Protein AF-A0A0J7KCG0-F1 (afdb_monomer_lite)

Sequence (550 aa):
MQSLIENQSKEIEEKITHIKVLKETMEIKEQIFNDLQAKHNEQANHLHKTKEQLETTTHALKSTAALLQMTEREKEEQSYLVEKHVSTEKELLSQAQTLLNVADTVTTDVNKLQDKISHKRQLEQENEHLGHKFRCNIAKQFQDMENNVTVYSQNFLQFATSMKDKIDSQVKLFKKDIDLLIHHMSNDIVNKEQLEVDDFTKNINNSKFDKLLAYTNESIGQLCNHKIHERDNLRKNIDEIRQNIQAIQEGDGKIMEEQESFKKSFENLWLQFNKLNKNVTENYSNRSATLTRVNEICDSTDTVILNNHHNTVGKNESLQEKIQSNIDILKSDIDHNMIKNQTIAEQIAVEGHNLTDEFQTNINNRCNVLMQNKLHLEDDMKQMEQKFMEDNTSSIGFIENIHHILVQGYNNHVKLVEEKEKKNLQMFTELNNEITKQSKISSDLNDKTTTELHLIQERIGKFFLEDLRHDTPTGLTPARKEYHYPRRLVATSPHERIIQRFREINYRESSDNESENSIKMECIPRFTSQIWICFTDLYYVVEKEPINII

InterPro domains:
  IPR025901 Kinesin-associated microtubule-binding domain [PF13931] (467-506)

pLDDT: mean 75.09, std 18.86, range [24.5, 94.56]

Radius of gyration: 118.12 Å; chains: 1; bounding box: 282×62×359 Å

Organism: Lasius niger (NCBI:txid67767)

Structure (mmCIF, N/CA/C/O backbone):
data_AF-A0A0J7KCG0-F1
#
_entry.id   AF-A0A0J7KCG0-F1
#
loop_
_atom_site.group_PDB
_atom_site.id
_atom_site.type_symbol
_atom_site.label_atom_id
_atom_site.label_alt_id
_atom_site.label_comp_id
_atom_site.label_asym_id
_atom_site.label_entity_id
_atom_site.label_seq_id
_atom_site.pdbx_PDB_ins_code
_atom_site.Cartn_x
_atom_site.Cartn_y
_atom_site.Cartn_z
_atom_site.occupancy
_atom_site.B_iso_or_equiv
_atom_site.auth_seq_id
_atom_site.auth_comp_id
_atom_site.auth_asym_id
_atom_site.auth_atom_id
_atom_site.pdbx_PDB_model_num
ATOM 1 N N . MET A 1 1 ? 135.854 25.882 -203.138 1.00 53.81 1 MET A N 1
ATOM 2 C CA . MET A 1 1 ? 135.528 24.585 -202.502 1.00 53.81 1 MET A CA 1
ATOM 3 C C . MET A 1 1 ? 135.755 24.570 -200.983 1.00 53.81 1 MET A C 1
ATOM 5 O O . MET A 1 1 ? 135.351 23.607 -200.356 1.00 53.81 1 MET A O 1
ATOM 9 N N . GLN A 1 2 ? 136.320 25.622 -200.368 1.00 55.66 2 GLN A N 1
ATOM 10 C CA . GLN A 1 2 ? 136.642 25.617 -198.930 1.00 55.66 2 GLN A CA 1
ATOM 11 C C . GLN A 1 2 ? 135.600 26.313 -198.028 1.00 55.66 2 GLN A C 1
ATOM 13 O O . GLN A 1 2 ? 135.552 26.009 -196.848 1.00 55.66 2 GLN A O 1
ATOM 18 N N . SER A 1 3 ? 134.690 27.144 -198.561 1.00 55.91 3 SER A N 1
ATOM 19 C CA . SER A 1 3 ? 133.658 27.825 -197.746 1.00 55.91 3 SER A CA 1
ATOM 20 C C . SER A 1 3 ? 132.316 27.080 -197.623 1.00 55.91 3 SER A C 1
ATOM 22 O O . SER A 1 3 ? 131.401 27.589 -196.986 1.00 55.91 3 SER A O 1
ATOM 24 N N . LEU A 1 4 ? 132.163 25.893 -198.229 1.00 55.94 4 LEU A N 1
ATOM 25 C CA . LEU A 1 4 ? 130.909 25.119 -198.156 1.00 55.94 4 LEU A CA 1
ATOM 26 C C . LEU A 1 4 ? 130.885 24.146 -196.961 1.00 55.94 4 LEU A C 1
ATOM 28 O O . LEU A 1 4 ? 129.821 23.868 -196.421 1.00 55.94 4 LEU A O 1
ATOM 32 N N . ILE A 1 5 ? 132.055 23.680 -196.512 1.00 59.78 5 ILE A N 1
ATOM 33 C CA . ILE A 1 5 ? 132.185 22.742 -195.383 1.00 59.78 5 ILE A CA 1
ATOM 34 C C . ILE A 1 5 ? 132.030 23.467 -194.035 1.00 59.78 5 ILE A C 1
ATOM 36 O O . ILE A 1 5 ? 131.460 22.920 -193.097 1.00 59.78 5 ILE A O 1
ATOM 40 N N . GLU A 1 6 ? 132.452 24.728 -193.944 1.00 58.16 6 GLU A N 1
ATOM 41 C CA . GLU A 1 6 ? 132.396 25.501 -192.696 1.00 58.16 6 GLU A CA 1
ATOM 42 C C . GLU A 1 6 ? 130.965 25.927 -192.318 1.00 58.16 6 GLU A C 1
ATOM 44 O O . GLU A 1 6 ? 130.636 26.037 -191.139 1.00 58.16 6 GLU A O 1
ATOM 49 N N . ASN A 1 7 ? 130.073 26.076 -193.303 1.00 60.50 7 ASN A N 1
ATOM 50 C CA . ASN A 1 7 ? 128.685 26.465 -193.048 1.00 60.50 7 ASN A CA 1
ATOM 51 C C . ASN A 1 7 ? 127.820 25.289 -192.552 1.00 60.50 7 ASN A C 1
ATOM 53 O O . ASN A 1 7 ? 126.913 25.487 -191.749 1.00 60.50 7 ASN A O 1
ATOM 57 N N . GLN A 1 8 ? 128.123 24.056 -192.975 1.00 61.22 8 GLN A N 1
ATOM 58 C CA . GLN A 1 8 ? 127.364 22.870 -192.554 1.00 61.22 8 GLN A CA 1
ATOM 59 C C . GLN A 1 8 ? 127.699 22.418 -191.125 1.00 61.22 8 GLN A C 1
ATOM 61 O O . GLN A 1 8 ? 126.810 21.956 -190.412 1.00 61.22 8 GLN A O 1
ATOM 66 N N . SER A 1 9 ? 128.940 22.598 -190.657 1.00 60.06 9 SER A N 1
ATOM 67 C CA . SER A 1 9 ? 129.295 22.274 -189.264 1.00 60.06 9 SER A CA 1
ATOM 68 C C . SER A 1 9 ? 128.586 23.175 -188.251 1.00 60.06 9 SER A C 1
ATOM 70 O O . SER A 1 9 ? 128.182 22.705 -187.190 1.00 60.06 9 SER A O 1
ATOM 72 N N . LYS A 1 10 ? 128.369 24.450 -188.597 1.00 61.69 10 LYS A N 1
ATOM 73 C CA . LYS A 1 10 ? 127.702 25.412 -187.712 1.00 61.69 10 LYS A CA 1
ATOM 74 C C . LYS A 1 10 ? 126.215 25.090 -187.506 1.00 61.69 10 LYS A C 1
ATOM 76 O O . LYS A 1 10 ? 125.702 25.241 -186.404 1.00 61.69 10 LYS A O 1
ATOM 81 N N . GLU A 1 11 ? 125.542 24.568 -188.532 1.00 60.44 11 GLU A N 1
ATOM 82 C CA . GLU A 1 11 ? 124.124 24.184 -188.452 1.00 60.44 11 GLU A CA 1
ATOM 83 C C . GLU A 1 11 ? 123.899 22.925 -187.587 1.00 60.44 11 GLU A C 1
ATOM 85 O O . GLU A 1 11 ? 122.898 22.812 -186.876 1.00 60.44 11 GLU A O 1
ATOM 90 N N . ILE A 1 12 ? 124.846 21.979 -187.593 1.00 60.72 12 ILE A N 1
ATOM 91 C CA . ILE A 1 12 ? 124.765 20.776 -186.748 1.00 60.72 12 ILE A CA 1
ATOM 92 C C . ILE A 1 12 ? 124.920 21.140 -185.264 1.00 60.72 12 ILE A C 1
ATOM 94 O O . ILE A 1 12 ? 124.207 20.595 -184.416 1.00 60.72 12 ILE A O 1
ATOM 98 N N . GLU A 1 13 ? 125.802 22.085 -184.943 1.00 59.78 13 GLU A N 1
ATOM 99 C CA . GLU A 1 13 ? 126.047 22.517 -183.564 1.00 59.78 13 GLU A CA 1
ATOM 100 C C . GLU A 1 13 ? 124.829 23.241 -182.947 1.00 59.78 13 GLU A C 1
ATOM 102 O O . GLU A 1 13 ? 124.491 23.015 -181.779 1.00 59.78 13 GLU A O 1
ATOM 107 N N . GLU A 1 14 ? 124.073 24.002 -183.750 1.00 61.69 14 GLU A N 1
ATOM 108 C CA . GLU A 1 14 ? 122.801 24.618 -183.331 1.00 61.69 14 GLU A CA 1
ATOM 109 C C . GLU A 1 14 ? 121.691 23.585 -183.056 1.00 61.69 14 GLU A C 1
ATOM 111 O O . GLU A 1 14 ? 120.918 23.718 -182.101 1.00 61.69 14 GLU A O 1
ATOM 116 N N . LYS A 1 15 ? 121.611 22.497 -183.834 1.00 64.94 15 LYS A N 1
ATOM 117 C CA . LYS A 1 15 ? 120.603 21.452 -183.573 1.00 64.94 15 LYS A CA 1
ATOM 118 C C . LYS A 1 15 ? 120.913 20.625 -182.327 1.00 64.94 15 LYS A C 1
ATOM 120 O O . LYS A 1 15 ? 119.984 20.242 -181.612 1.00 64.94 15 LYS A O 1
ATOM 125 N N . ILE A 1 16 ? 122.191 20.388 -182.023 1.00 61.72 16 ILE A N 1
ATOM 126 C CA . ILE A 1 16 ? 122.597 19.699 -180.786 1.00 61.72 16 ILE A CA 1
ATOM 127 C C . ILE A 1 16 ? 122.225 20.532 -179.553 1.00 61.72 16 ILE A C 1
ATOM 129 O O . ILE A 1 16 ? 121.701 19.988 -178.577 1.00 61.72 16 ILE A O 1
ATOM 133 N N . THR A 1 17 ? 122.428 21.851 -179.601 1.00 61.81 17 THR A N 1
ATOM 134 C CA . THR A 1 17 ? 122.026 22.741 -178.501 1.00 61.81 17 THR A CA 1
ATOM 135 C C . THR A 1 17 ? 120.509 22.763 -178.305 1.00 61.81 17 THR A C 1
ATOM 137 O O . THR A 1 17 ? 120.048 22.691 -177.165 1.00 61.81 17 THR A O 1
ATOM 140 N N . HIS A 1 18 ? 119.713 22.744 -179.379 1.00 68.00 18 HIS A N 1
ATOM 141 C CA . HIS A 1 18 ? 118.251 22.709 -179.262 1.00 68.00 18 HIS A CA 1
ATOM 142 C C . HIS A 1 18 ? 117.711 21.416 -178.618 1.00 68.00 18 HIS A C 1
ATOM 144 O O . HIS A 1 18 ? 116.814 21.469 -177.774 1.00 68.00 18 HIS A O 1
ATOM 150 N N . ILE A 1 19 ? 118.287 20.252 -178.948 1.00 63.50 19 ILE A N 1
ATOM 151 C CA . ILE A 1 19 ? 117.887 18.969 -178.340 1.00 63.50 19 ILE A CA 1
ATOM 152 C C . ILE A 1 19 ? 118.181 18.954 -176.832 1.00 63.50 19 ILE A C 1
ATOM 154 O O . ILE A 1 19 ? 117.382 18.424 -176.057 1.00 63.50 19 ILE A O 1
ATOM 158 N N . LYS A 1 20 ? 119.290 19.565 -176.396 1.00 65.25 20 LYS A N 1
ATOM 159 C CA . LYS A 1 20 ? 119.644 19.630 -174.971 1.00 65.25 20 LYS A CA 1
ATOM 160 C C . LYS A 1 20 ? 118.622 20.438 -174.163 1.00 65.25 20 LYS A C 1
ATOM 162 O O . LYS A 1 20 ? 118.167 19.964 -173.126 1.00 65.25 20 LYS A O 1
ATOM 167 N N . VAL A 1 21 ? 118.198 21.591 -174.687 1.00 66.25 21 VAL A N 1
ATOM 168 C CA . VAL A 1 21 ? 117.171 22.439 -174.053 1.00 66.25 21 VAL A CA 1
ATOM 169 C C . VAL A 1 21 ? 115.837 21.699 -173.937 1.00 66.25 21 VAL A C 1
ATOM 171 O O . VAL A 1 21 ? 115.202 21.723 -172.884 1.00 66.25 21 VAL A O 1
ATOM 174 N N . LEU A 1 22 ? 115.415 20.983 -174.984 1.00 64.44 22 LEU A N 1
ATOM 175 C CA . LEU A 1 22 ? 114.167 20.211 -174.949 1.00 64.44 22 LEU A CA 1
ATOM 176 C C . LEU A 1 22 ? 114.184 19.109 -173.882 1.00 64.44 22 LEU A C 1
ATOM 178 O O . LEU A 1 22 ? 113.170 18.900 -173.214 1.00 64.44 22 LEU A O 1
ATOM 182 N N . LYS A 1 23 ? 115.327 18.441 -173.689 1.00 66.25 23 LYS A N 1
ATOM 183 C CA . LYS A 1 23 ? 115.463 17.383 -172.681 1.00 66.25 23 LYS A CA 1
ATOM 184 C C . LYS A 1 23 ? 115.359 17.933 -171.254 1.00 66.25 23 LYS A C 1
ATOM 186 O O . LYS A 1 23 ? 114.581 17.401 -170.468 1.00 66.25 23 LYS A O 1
ATOM 191 N N . GLU A 1 24 ? 116.046 19.039 -170.961 1.00 66.69 24 GLU A N 1
ATOM 192 C CA . GLU A 1 24 ? 115.940 19.731 -169.663 1.00 66.69 24 GLU A CA 1
ATOM 193 C C . GLU A 1 24 ? 114.510 20.240 -169.403 1.00 66.69 24 GLU A C 1
ATOM 195 O O . GLU A 1 24 ? 114.000 20.155 -168.287 1.00 66.69 24 GLU A O 1
ATOM 200 N N . THR A 1 25 ? 113.806 20.700 -170.443 1.00 67.75 25 THR A N 1
ATOM 201 C CA . THR A 1 25 ? 112.419 21.178 -170.296 1.00 67.75 25 THR A CA 1
ATOM 202 C C . THR A 1 25 ? 111.444 20.043 -169.939 1.00 67.75 25 THR A C 1
ATOM 204 O O . THR A 1 25 ? 110.448 20.276 -169.249 1.00 67.75 25 THR A O 1
ATOM 207 N N . MET A 1 26 ? 111.704 18.813 -170.399 1.00 69.44 26 MET A N 1
ATOM 208 C CA . MET A 1 26 ? 110.856 17.653 -170.104 1.00 69.44 26 MET A CA 1
ATOM 209 C C . MET A 1 26 ? 111.033 17.169 -168.659 1.00 69.44 26 MET A C 1
ATOM 211 O O . MET A 1 26 ? 110.029 16.943 -167.985 1.00 69.44 26 MET A O 1
ATOM 215 N N . GLU A 1 27 ? 112.273 17.112 -168.161 1.00 67.12 27 GLU A N 1
ATOM 216 C CA . GLU A 1 27 ? 112.562 16.755 -166.761 1.00 67.12 27 GLU A CA 1
ATOM 217 C C . GLU A 1 27 ? 111.887 17.722 -165.772 1.00 67.12 27 GLU A C 1
ATOM 219 O O . GLU A 1 27 ? 111.271 17.284 -164.800 1.00 67.12 27 GLU A O 1
ATOM 224 N N . ILE A 1 28 ? 111.887 19.032 -166.059 1.00 69.44 28 ILE A N 1
ATOM 225 C CA . ILE A 1 28 ? 111.202 20.027 -165.212 1.00 69.44 28 ILE A CA 1
ATOM 226 C C . ILE A 1 28 ? 109.683 19.789 -165.170 1.00 69.44 28 ILE A C 1
ATOM 228 O O . ILE A 1 28 ? 109.064 19.904 -164.110 1.00 69.44 28 ILE A O 1
ATOM 232 N N . LYS A 1 29 ? 109.054 19.447 -166.304 1.00 68.31 29 LYS A N 1
ATOM 233 C CA . LYS A 1 29 ? 107.605 19.183 -166.340 1.00 68.31 29 LYS A CA 1
ATOM 234 C C . LYS A 1 29 ? 107.217 17.936 -165.550 1.00 68.31 29 LYS A C 1
ATOM 236 O O . LYS A 1 29 ? 106.185 17.951 -164.883 1.00 68.31 29 LYS A O 1
ATOM 241 N N . GLU A 1 30 ? 108.025 16.884 -165.617 1.00 70.56 30 GLU A N 1
ATOM 242 C CA . GLU A 1 30 ? 107.770 15.639 -164.888 1.00 70.56 30 GLU A CA 1
ATOM 243 C C . GLU A 1 30 ? 107.903 15.841 -163.371 1.00 70.56 30 GLU A C 1
ATOM 245 O O . GLU A 1 30 ? 107.078 15.348 -162.599 1.00 70.56 30 GLU A O 1
ATOM 250 N N . GLN A 1 31 ? 108.849 16.681 -162.940 1.00 72.06 31 GLN A N 1
ATOM 251 C CA . GLN A 1 31 ? 108.991 17.046 -161.532 1.00 72.06 31 GLN A CA 1
ATOM 252 C C . GLN A 1 31 ? 107.797 17.861 -161.000 1.00 72.06 31 GLN A C 1
ATOM 254 O O . GLN A 1 31 ? 107.287 17.561 -159.921 1.00 72.06 31 GLN A O 1
ATOM 259 N N . ILE A 1 32 ? 107.278 18.824 -161.774 1.00 71.94 32 ILE A N 1
ATOM 260 C CA . ILE A 1 32 ? 106.089 19.612 -161.387 1.00 71.94 32 ILE A CA 1
ATOM 261 C C . ILE A 1 32 ? 104.842 18.729 -161.236 1.00 71.94 32 ILE A C 1
ATOM 263 O O . ILE A 1 32 ? 104.021 18.965 -160.347 1.00 71.94 32 ILE A O 1
ATOM 267 N N . PHE A 1 33 ? 104.678 17.716 -162.091 1.00 73.06 33 PHE A N 1
ATOM 268 C CA . PHE A 1 33 ? 103.512 16.835 -162.032 1.00 73.06 33 PHE A CA 1
ATOM 269 C C . PHE A 1 33 ? 103.496 15.988 -160.750 1.00 73.06 33 PHE A C 1
ATOM 271 O O . PHE A 1 33 ? 102.459 15.882 -160.089 1.00 73.06 33 PHE A O 1
ATOM 278 N N . ASN A 1 34 ? 104.654 15.452 -160.359 1.00 72.25 34 ASN A N 1
ATOM 279 C CA . ASN A 1 34 ? 104.780 14.633 -159.153 1.00 72.25 34 ASN A CA 1
ATOM 280 C C . ASN A 1 34 ? 104.493 15.435 -157.868 1.00 72.25 34 ASN A C 1
ATOM 282 O O . ASN A 1 34 ? 103.765 14.951 -156.997 1.00 72.25 34 ASN A O 1
ATOM 286 N N . ASP A 1 35 ? 104.968 16.683 -157.776 1.00 69.75 35 ASP A N 1
ATOM 287 C CA . ASP A 1 35 ? 104.690 17.561 -156.627 1.00 69.75 35 ASP A CA 1
ATOM 288 C C . ASP A 1 35 ? 103.195 17.908 -156.499 1.00 69.75 35 ASP A C 1
ATOM 290 O O . ASP A 1 35 ? 102.633 17.926 -155.397 1.00 69.75 35 ASP A O 1
ATOM 294 N N . LEU A 1 36 ? 102.513 18.145 -157.625 1.00 71.81 36 LEU A N 1
ATOM 295 C CA . LEU A 1 36 ? 101.074 18.433 -157.645 1.00 71.81 36 LEU A CA 1
ATOM 296 C C . LEU A 1 36 ? 100.238 17.238 -157.169 1.00 71.81 3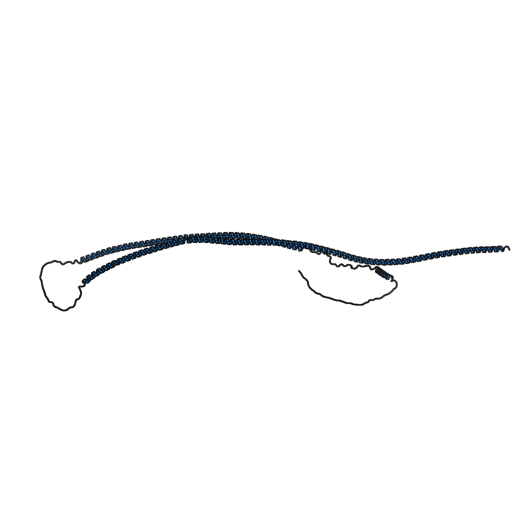6 LEU A C 1
ATOM 298 O O . LEU A 1 36 ? 99.261 17.420 -156.436 1.00 71.81 36 LEU A O 1
ATOM 302 N N . GLN A 1 37 ? 100.636 16.018 -157.534 1.00 73.56 37 GLN A N 1
ATOM 303 C CA . GLN A 1 37 ? 99.932 14.806 -157.124 1.00 73.56 37 GLN A CA 1
ATOM 304 C C . GLN A 1 37 ? 100.086 14.514 -155.622 1.00 73.56 37 GLN A C 1
ATOM 306 O O . GLN A 1 37 ? 99.108 14.140 -154.968 1.00 73.56 37 GLN A O 1
ATOM 311 N N . ALA A 1 38 ? 101.270 14.751 -155.045 1.00 73.88 38 ALA A N 1
ATOM 312 C CA . ALA A 1 38 ? 101.491 14.606 -153.604 1.00 73.88 38 ALA A CA 1
ATOM 313 C C . ALA A 1 38 ? 100.604 15.566 -152.788 1.00 73.88 38 ALA A C 1
ATOM 315 O O . ALA A 1 38 ? 99.941 15.151 -151.833 1.00 73.88 38 ALA A O 1
ATOM 316 N N . LYS A 1 39 ? 100.512 16.831 -153.220 1.00 74.81 39 LYS A N 1
ATOM 317 C CA . LYS A 1 39 ? 99.731 17.866 -152.527 1.00 74.81 39 LYS A CA 1
ATOM 318 C C . LYS A 1 39 ? 98.224 17.590 -152.548 1.00 74.81 39 LYS A C 1
ATOM 320 O O . LYS A 1 39 ? 97.538 17.830 -151.555 1.00 74.81 39 LYS A O 1
ATOM 325 N N . HIS A 1 40 ? 97.706 17.040 -153.649 1.00 76.12 40 HIS A N 1
ATOM 326 C CA . HIS A 1 40 ? 96.293 16.665 -153.741 1.00 76.12 40 HIS A CA 1
ATOM 327 C C . HIS A 1 40 ? 95.933 15.532 -152.761 1.00 76.12 40 HIS A C 1
ATOM 329 O O . HIS A 1 40 ? 94.867 15.565 -152.139 1.00 76.12 40 HIS A O 1
ATOM 335 N N . ASN A 1 41 ? 96.806 14.534 -152.593 1.00 71.69 41 ASN A N 1
ATOM 336 C CA . ASN A 1 41 ? 96.554 13.428 -151.663 1.00 71.69 41 ASN A CA 1
ATOM 337 C C . ASN A 1 41 ? 96.548 13.884 -150.195 1.00 71.69 41 ASN A C 1
ATOM 339 O O . ASN A 1 41 ? 95.712 13.433 -149.411 1.00 71.69 41 ASN A O 1
ATOM 343 N N . GLU A 1 42 ? 97.431 14.810 -149.819 1.00 73.69 42 GLU A N 1
ATOM 344 C CA . GLU A 1 42 ? 97.489 15.348 -148.455 1.00 73.69 42 GLU A CA 1
ATOM 345 C C . GLU A 1 42 ? 96.212 16.129 -148.089 1.00 73.69 42 GLU A C 1
ATOM 347 O O . GLU A 1 42 ? 95.634 15.944 -147.013 1.00 73.69 42 GLU A O 1
ATOM 352 N N . GLN A 1 43 ? 95.704 16.934 -149.027 1.00 74.31 43 GLN A N 1
ATOM 353 C CA . GLN A 1 43 ? 94.494 17.733 -148.829 1.00 74.31 43 GLN A CA 1
ATOM 354 C C . GLN A 1 43 ? 93.228 16.866 -148.693 1.00 74.31 43 GLN A C 1
ATOM 356 O O . GLN A 1 43 ? 92.357 17.167 -147.871 1.00 74.31 43 GLN A O 1
ATOM 361 N N . ALA A 1 44 ? 93.142 15.760 -149.440 1.00 71.88 44 ALA A N 1
ATOM 362 C CA . ALA A 1 44 ? 92.023 14.820 -149.356 1.00 71.88 44 ALA A CA 1
ATOM 363 C C . ALA A 1 44 ? 91.938 14.129 -147.979 1.00 71.88 44 ALA A C 1
ATOM 365 O O . ALA A 1 44 ? 90.851 14.022 -147.406 1.00 71.88 44 ALA A O 1
ATOM 366 N N . ASN A 1 45 ? 93.079 13.729 -147.406 1.00 73.94 45 ASN A N 1
ATOM 367 C CA . ASN A 1 45 ? 93.124 13.103 -146.081 1.00 73.94 45 ASN A CA 1
ATOM 368 C C . ASN A 1 45 ? 92.738 14.071 -144.953 1.00 73.94 45 ASN A C 1
ATOM 370 O O . ASN A 1 45 ? 92.012 13.687 -144.032 1.00 73.94 45 ASN A O 1
ATOM 374 N N . HIS A 1 46 ? 93.173 15.334 -145.025 1.00 76.19 46 HIS A N 1
ATOM 375 C CA . HIS A 1 46 ? 92.800 16.329 -144.018 1.00 76.19 46 HIS A CA 1
ATOM 376 C C . HIS A 1 46 ? 91.285 16.590 -144.013 1.00 76.19 46 HIS A C 1
ATOM 378 O O . HIS A 1 46 ? 90.680 16.683 -142.945 1.00 76.19 46 HIS A O 1
ATOM 384 N N . LEU A 1 47 ? 90.654 16.655 -145.192 1.00 75.44 47 LEU A N 1
ATOM 385 C CA . LEU A 1 47 ? 89.213 16.896 -145.311 1.00 75.44 47 LEU A CA 1
ATOM 386 C C . LEU A 1 47 ? 88.378 15.754 -144.703 1.00 75.44 47 LEU A C 1
ATOM 388 O O . LEU A 1 47 ? 87.366 16.008 -144.047 1.00 75.44 47 LEU A O 1
ATOM 392 N N . HIS A 1 48 ? 88.809 14.501 -144.879 1.00 77.19 48 HIS A N 1
ATOM 393 C CA . HIS A 1 48 ? 88.096 13.343 -144.335 1.00 77.19 48 HIS A CA 1
ATOM 394 C C . HIS A 1 48 ? 88.080 13.344 -142.797 1.00 77.19 48 HIS A C 1
ATOM 396 O O . HIS A 1 48 ? 87.022 13.173 -142.190 1.00 77.19 48 HIS A O 1
ATOM 402 N N . LYS A 1 49 ? 89.221 13.653 -142.168 1.00 75.94 49 LYS A N 1
ATOM 403 C CA . LYS A 1 49 ? 89.360 13.688 -140.704 1.00 75.94 49 LYS A CA 1
ATOM 404 C C . LYS A 1 49 ? 88.488 14.765 -140.046 1.00 75.94 49 LYS A C 1
ATOM 406 O O . LYS A 1 49 ? 87.924 14.541 -138.978 1.00 75.94 49 LYS A O 1
ATOM 411 N N . THR A 1 50 ? 88.341 15.929 -140.684 1.00 73.00 50 THR A N 1
ATOM 412 C CA . THR A 1 50 ? 87.492 17.012 -140.158 1.00 73.00 50 THR A CA 1
ATOM 413 C C . THR A 1 50 ? 86.001 16.661 -140.222 1.00 73.00 50 THR A C 1
ATOM 415 O O . THR A 1 50 ? 85.246 17.022 -139.320 1.00 73.00 50 THR A O 1
ATOM 418 N N . LYS A 1 51 ? 85.565 15.916 -141.248 1.00 77.44 51 LYS A N 1
ATOM 419 C CA . LYS A 1 51 ? 84.167 15.477 -141.383 1.00 77.44 51 LYS A CA 1
ATOM 420 C C . LYS A 1 51 ? 83.756 14.507 -140.267 1.00 77.44 51 LYS A C 1
ATOM 422 O O . LYS A 1 51 ? 82.697 14.687 -139.671 1.00 77.44 51 LYS A O 1
ATOM 427 N N . GLU A 1 52 ? 84.608 13.536 -139.952 1.00 76.81 52 GLU A N 1
ATOM 428 C CA . GLU A 1 52 ? 84.347 12.522 -138.918 1.00 76.81 52 GLU A CA 1
ATOM 429 C C . GLU A 1 52 ? 84.229 13.139 -137.507 1.00 76.81 52 GLU A C 1
ATOM 431 O O . GLU A 1 52 ? 83.337 12.795 -136.723 1.00 76.81 52 GLU A O 1
ATOM 436 N N . GLN A 1 53 ? 85.063 14.139 -137.196 1.00 75.06 53 GLN A N 1
ATOM 437 C CA . GLN A 1 53 ? 84.970 14.881 -135.933 1.00 75.06 53 GLN A CA 1
ATOM 438 C C . GLN A 1 53 ? 83.649 15.656 -135.806 1.00 75.06 53 GLN A C 1
ATOM 440 O O . GLN A 1 53 ? 83.049 15.682 -134.727 1.00 75.06 53 GLN A O 1
ATOM 445 N N . LEU A 1 54 ? 83.158 16.258 -136.893 1.00 78.44 54 LEU A N 1
ATOM 446 C CA . LEU A 1 54 ? 81.917 17.035 -136.870 1.00 78.44 54 LEU A CA 1
ATOM 447 C C . LEU A 1 54 ? 80.682 16.153 -136.618 1.00 78.44 54 LEU A C 1
ATOM 449 O O . LEU A 1 54 ? 79.821 16.519 -135.814 1.00 78.44 54 LEU A O 1
ATOM 453 N N . GLU A 1 55 ? 80.609 14.975 -137.243 1.00 77.12 55 GLU A N 1
ATOM 454 C CA . GLU A 1 55 ? 79.526 14.007 -137.004 1.00 77.12 55 GLU A CA 1
ATOM 455 C C . GLU A 1 55 ? 79.509 13.519 -135.552 1.00 77.12 55 GLU A C 1
ATOM 457 O O . GLU A 1 55 ? 78.459 13.540 -134.902 1.00 77.12 55 GLU A O 1
ATOM 462 N N . THR A 1 56 ? 80.679 13.182 -135.004 1.00 78.19 56 THR A N 1
ATOM 463 C CA . THR A 1 56 ? 80.803 12.704 -133.618 1.00 78.19 56 THR A CA 1
ATOM 464 C C . THR A 1 56 ? 80.344 13.767 -132.613 1.00 78.19 56 THR A C 1
ATOM 466 O O . THR A 1 56 ? 79.572 13.482 -131.693 1.00 78.19 56 THR A O 1
ATOM 469 N N . THR A 1 57 ? 80.750 15.023 -132.822 1.00 78.38 57 THR A N 1
ATOM 470 C CA . THR A 1 57 ? 80.380 16.141 -131.936 1.00 78.38 57 THR A CA 1
ATOM 471 C C . THR A 1 57 ? 78.882 16.460 -132.023 1.00 78.38 57 THR A C 1
ATOM 473 O O . THR A 1 57 ? 78.238 16.727 -131.009 1.00 78.38 57 THR A O 1
ATOM 476 N N . THR A 1 58 ? 78.294 16.367 -133.220 1.00 78.50 58 THR A N 1
ATOM 477 C CA . THR A 1 58 ? 76.856 16.604 -133.435 1.00 78.50 58 THR A CA 1
ATOM 478 C C . THR A 1 58 ? 75.996 15.545 -132.744 1.00 78.50 58 THR A C 1
ATOM 480 O O . THR A 1 58 ? 74.975 15.874 -132.132 1.00 78.50 58 THR A O 1
ATOM 483 N N . HIS A 1 59 ? 76.406 14.274 -132.803 1.00 81.50 59 HIS A N 1
ATOM 484 C CA . HIS A 1 59 ? 75.694 13.193 -132.124 1.00 81.50 59 HIS A CA 1
ATOM 485 C C . HIS A 1 59 ? 75.763 13.340 -130.595 1.00 81.50 59 HIS A C 1
ATOM 487 O O . HIS A 1 59 ? 74.748 13.176 -129.915 1.00 81.50 59 HIS A O 1
ATOM 493 N N . ALA A 1 60 ? 76.929 13.709 -130.051 1.00 79.44 60 ALA A N 1
ATOM 494 C CA . ALA A 1 60 ? 77.089 13.966 -128.620 1.00 79.44 60 ALA A CA 1
ATOM 495 C C . ALA A 1 60 ? 76.169 15.102 -128.138 1.00 79.44 60 ALA A C 1
ATOM 497 O O . ALA A 1 60 ? 75.444 14.924 -127.162 1.00 79.44 60 ALA A O 1
ATOM 498 N N . LEU A 1 61 ? 76.113 16.225 -128.867 1.00 82.00 61 LEU A N 1
ATOM 499 C CA . LEU A 1 61 ? 75.280 17.370 -128.486 1.00 82.00 61 LEU A CA 1
ATOM 500 C C . LEU A 1 61 ? 73.780 17.029 -128.477 1.00 82.00 61 LEU A C 1
ATOM 502 O O . LEU A 1 61 ? 73.069 17.397 -127.542 1.00 82.00 61 LEU A O 1
ATOM 506 N N . LYS A 1 62 ? 73.300 16.281 -129.484 1.00 80.75 62 LYS A N 1
ATOM 507 C CA . LYS A 1 62 ? 71.909 15.796 -129.526 1.00 80.75 62 LYS A CA 1
ATOM 508 C C . LYS A 1 62 ? 71.590 14.870 -128.352 1.00 80.75 62 LYS A C 1
ATOM 510 O O . LYS A 1 62 ? 70.523 14.997 -127.756 1.00 80.75 62 LYS A O 1
ATOM 515 N N . SER A 1 63 ? 72.513 13.974 -127.999 1.00 81.75 63 SER A N 1
ATOM 516 C CA . SER A 1 63 ? 72.337 13.074 -126.856 1.00 81.75 63 SER A CA 1
ATOM 517 C C . SER A 1 63 ? 72.286 13.835 -125.528 1.00 81.75 63 SER A C 1
ATOM 519 O O . SER A 1 63 ? 71.447 13.531 -124.684 1.00 81.75 63 SER A O 1
ATOM 521 N N . THR A 1 64 ? 73.144 14.842 -125.335 1.00 82.19 64 THR A N 1
ATOM 522 C CA . THR A 1 64 ? 73.144 15.667 -124.116 1.00 82.19 64 THR A CA 1
ATOM 523 C C . THR A 1 64 ? 71.888 16.534 -124.015 1.00 82.19 64 THR A C 1
ATOM 525 O O . THR A 1 64 ? 71.321 16.648 -122.931 1.00 82.19 64 THR A O 1
ATOM 528 N N . ALA A 1 65 ? 71.407 17.096 -125.129 1.00 81.88 65 ALA A N 1
ATOM 529 C CA . ALA A 1 65 ? 70.165 17.869 -125.155 1.00 81.88 65 ALA A CA 1
ATOM 530 C C . ALA A 1 65 ? 68.939 17.014 -124.782 1.00 81.88 65 ALA A C 1
ATOM 532 O O . ALA A 1 65 ? 68.117 17.440 -123.973 1.00 81.88 65 ALA A O 1
ATOM 533 N N . ALA A 1 66 ? 68.846 15.789 -125.313 1.00 81.44 66 ALA A N 1
ATOM 534 C CA . ALA A 1 66 ? 67.777 14.857 -124.958 1.00 81.44 66 ALA A CA 1
ATOM 535 C C . ALA A 1 66 ? 67.823 14.465 -123.470 1.00 81.44 66 ALA A C 1
ATOM 537 O O . ALA A 1 66 ? 66.782 14.424 -122.815 1.00 81.44 66 ALA A O 1
ATOM 538 N N . LEU A 1 67 ? 69.022 14.233 -122.919 1.00 86.56 67 LEU A N 1
ATOM 539 C CA . LEU A 1 67 ? 69.188 13.908 -121.501 1.00 86.56 67 LEU A CA 1
ATOM 540 C C . LEU A 1 67 ? 68.770 15.074 -120.595 1.00 86.56 67 LEU A C 1
ATOM 542 O O . LEU A 1 67 ? 68.034 14.856 -119.639 1.00 86.56 67 LEU A O 1
ATOM 546 N N . LEU A 1 68 ? 69.166 16.310 -120.920 1.00 85.31 68 LEU A N 1
ATOM 547 C CA . LEU A 1 68 ? 68.768 17.495 -120.153 1.00 85.31 68 LEU A CA 1
ATOM 548 C C . LEU A 1 68 ? 67.246 17.686 -120.138 1.00 85.31 68 LEU A C 1
ATOM 550 O O . LEU A 1 68 ? 66.687 17.923 -119.073 1.00 85.31 68 LEU A O 1
ATOM 554 N N . GLN A 1 69 ? 66.567 17.493 -121.274 1.00 83.19 69 GLN A N 1
ATOM 555 C CA . GLN A 1 69 ? 65.099 17.542 -121.333 1.00 83.19 69 GLN A CA 1
ATOM 556 C C . GLN A 1 69 ? 64.416 16.419 -120.536 1.00 83.19 69 GLN A C 1
ATOM 558 O O . GLN A 1 69 ? 63.293 16.592 -120.058 1.00 83.19 69 GLN A O 1
ATOM 563 N N . MET A 1 70 ? 65.037 15.241 -120.424 1.00 83.69 70 MET A N 1
ATOM 564 C CA . MET A 1 70 ? 64.527 14.177 -119.554 1.00 83.69 70 MET A CA 1
ATOM 565 C C . MET A 1 70 ? 64.703 14.548 -118.080 1.00 83.69 70 MET A C 1
ATOM 567 O O . MET A 1 70 ? 63.739 14.479 -117.326 1.00 83.69 70 MET A O 1
ATOM 571 N N . THR A 1 71 ? 65.886 15.022 -117.688 1.00 83.00 71 THR A N 1
ATOM 572 C CA . THR A 1 71 ? 66.174 15.430 -116.306 1.00 83.00 71 THR A CA 1
ATOM 573 C C . THR A 1 71 ? 65.343 16.635 -115.860 1.00 83.00 71 THR A C 1
ATOM 575 O O . THR A 1 71 ? 64.928 16.696 -114.706 1.00 83.00 71 THR A O 1
ATOM 578 N N . GLU A 1 72 ? 65.065 17.588 -116.751 1.00 85.62 72 GLU A N 1
ATOM 579 C CA . GLU A 1 72 ? 64.190 18.729 -116.460 1.00 85.62 72 GLU A CA 1
ATOM 580 C C . GLU A 1 72 ? 62.755 18.273 -116.166 1.00 85.62 72 GLU A C 1
ATOM 582 O O . GLU A 1 72 ? 62.209 18.624 -115.120 1.00 85.62 72 GLU A O 1
ATOM 587 N N . ARG A 1 73 ? 62.190 17.387 -117.001 1.00 83.50 73 ARG A N 1
ATOM 588 C CA . ARG A 1 73 ? 60.870 16.785 -116.743 1.00 83.50 73 ARG A CA 1
ATOM 589 C C . ARG A 1 73 ? 60.838 15.959 -115.461 1.00 83.50 73 ARG A C 1
ATOM 591 O O . ARG A 1 73 ? 59.900 16.083 -114.681 1.00 83.50 73 ARG A O 1
ATOM 598 N N . GLU A 1 74 ? 61.860 15.143 -115.210 1.00 84.75 74 GLU A N 1
ATOM 599 C CA . GLU A 1 74 ? 61.967 14.376 -113.963 1.00 84.75 74 GLU A CA 1
ATOM 600 C C . GLU A 1 74 ? 62.026 15.298 -112.739 1.00 84.75 74 GLU A C 1
ATOM 602 O O . GLU A 1 74 ? 61.358 15.037 -111.740 1.00 84.75 74 GLU A O 1
ATOM 607 N N . LYS A 1 75 ? 62.769 16.409 -112.813 1.00 88.69 75 LYS A N 1
ATOM 608 C CA . LYS A 1 75 ? 62.838 17.406 -111.737 1.00 88.69 75 LYS A CA 1
ATOM 609 C C . LYS A 1 75 ? 61.472 18.036 -111.469 1.00 88.69 75 LYS A C 1
ATOM 611 O O . LYS A 1 75 ? 61.100 18.186 -110.306 1.00 88.69 75 LYS A O 1
ATOM 616 N N . GLU A 1 76 ? 60.737 18.412 -112.510 1.00 86.94 76 GLU A N 1
ATOM 617 C CA . GLU A 1 76 ? 59.394 18.988 -112.379 1.00 86.94 76 GLU A CA 1
ATOM 618 C C . GLU A 1 76 ? 58.399 17.988 -111.775 1.00 86.94 76 GLU A C 1
ATOM 620 O O . GLU A 1 76 ? 57.692 18.321 -110.821 1.00 86.94 76 GLU A O 1
ATOM 625 N N . GLU A 1 77 ? 58.401 16.740 -112.253 1.00 87.75 77 GLU A N 1
ATOM 626 C CA . GLU A 1 77 ? 57.567 15.659 -111.716 1.00 87.75 77 GLU A CA 1
ATOM 627 C C . GLU A 1 77 ? 57.869 15.382 -110.237 1.00 87.75 77 GLU A C 1
ATOM 629 O O . GLU A 1 77 ? 56.950 15.259 -109.421 1.00 87.75 77 GLU A O 1
ATOM 634 N N . GLN A 1 78 ? 59.152 15.333 -109.867 1.00 86.81 78 GLN A N 1
ATOM 635 C CA . GLN A 1 78 ? 59.574 15.169 -108.476 1.00 86.81 78 GLN A CA 1
ATOM 636 C C . GLN A 1 78 ? 59.193 16.379 -107.616 1.00 86.81 78 GLN A C 1
ATOM 638 O O . GLN A 1 78 ? 58.717 16.204 -106.496 1.00 86.81 78 GLN A O 1
ATOM 643 N N . SER A 1 79 ? 59.328 17.602 -108.136 1.00 88.12 79 SER A N 1
ATOM 644 C CA . SER A 1 79 ? 58.906 18.819 -107.432 1.00 88.12 79 SER A CA 1
ATOM 645 C C . SER A 1 79 ? 57.408 18.790 -107.115 1.00 88.12 79 SER A C 1
ATOM 647 O O . SER A 1 79 ? 57.011 19.077 -105.985 1.00 88.12 79 SER A O 1
ATOM 649 N N . TYR A 1 80 ? 56.574 18.377 -108.073 1.00 88.00 80 TYR A N 1
ATOM 650 C CA . TYR A 1 80 ? 55.127 18.270 -107.875 1.00 88.00 80 TYR A CA 1
ATOM 651 C C . TYR A 1 80 ? 54.738 17.140 -106.911 1.00 88.00 80 TYR A C 1
ATOM 653 O O . TYR A 1 80 ? 53.847 17.306 -106.073 1.00 88.00 80 TYR A O 1
ATOM 661 N N . LEU A 1 81 ? 55.426 15.993 -106.974 1.00 87.94 81 LEU A N 1
ATOM 662 C CA . LEU A 1 81 ? 55.262 14.922 -105.987 1.00 87.94 81 LEU A CA 1
ATOM 663 C C . LEU A 1 81 ? 55.556 15.421 -104.571 1.00 87.94 81 LEU A C 1
ATOM 665 O O . LEU A 1 81 ? 54.750 15.196 -103.666 1.00 87.94 81 LEU A O 1
ATOM 669 N N . VAL A 1 82 ? 56.679 16.120 -104.384 1.00 88.75 82 VAL A N 1
ATOM 670 C CA . VAL A 1 82 ? 57.066 16.697 -103.091 1.00 88.75 82 VAL A CA 1
ATOM 671 C C . VAL A 1 82 ? 56.013 17.695 -102.611 1.00 88.75 82 VAL A C 1
ATOM 673 O O . VAL A 1 82 ? 55.604 17.624 -101.457 1.00 88.75 82 VAL A O 1
ATOM 676 N N . GLU A 1 83 ? 55.491 18.561 -103.479 1.00 89.25 8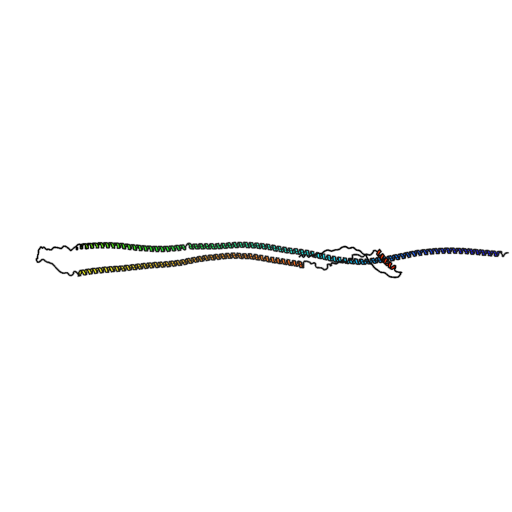3 GLU A N 1
ATOM 677 C CA . GLU A 1 83 ? 54.425 19.505 -103.121 1.00 89.25 83 GLU A CA 1
ATOM 678 C C . GLU A 1 83 ? 53.150 18.799 -102.615 1.00 89.25 83 GLU A C 1
ATOM 680 O O . GLU A 1 83 ? 52.550 19.211 -101.612 1.00 89.25 83 GLU A O 1
ATOM 685 N N . LYS A 1 84 ? 52.736 17.701 -103.268 1.00 89.12 84 LYS A N 1
ATOM 686 C CA . LYS A 1 84 ? 51.577 16.902 -102.829 1.00 89.12 84 LYS A CA 1
ATOM 687 C C . LYS A 1 84 ? 51.832 16.151 -101.528 1.00 89.12 84 LYS A C 1
ATOM 689 O O . LYS A 1 84 ? 50.920 16.082 -100.699 1.00 89.12 84 LYS A O 1
ATOM 694 N N . HIS A 1 85 ? 53.048 15.651 -101.308 1.00 87.38 85 HIS A N 1
ATOM 695 C CA . HIS A 1 85 ? 53.440 15.086 -100.013 1.00 87.38 85 HIS A CA 1
ATOM 696 C C . HIS A 1 85 ? 53.414 16.141 -98.913 1.00 87.38 85 HIS A C 1
ATOM 698 O O . HIS A 1 85 ? 52.764 15.913 -97.902 1.00 87.38 85 HIS A O 1
ATOM 704 N N . VAL A 1 86 ? 53.993 17.323 -99.139 1.00 89.75 86 VAL A N 1
ATOM 705 C CA . VAL A 1 86 ? 53.985 18.437 -98.174 1.00 89.75 86 VAL A CA 1
ATOM 706 C C . VAL A 1 86 ? 52.558 18.881 -97.841 1.00 89.75 86 VAL A C 1
ATOM 708 O O . VAL A 1 86 ? 52.251 19.173 -96.687 1.00 89.75 86 VAL A O 1
ATOM 711 N N . SER A 1 87 ? 51.661 18.928 -98.830 1.00 87.44 87 SER A N 1
ATOM 712 C CA . SER A 1 87 ? 50.251 19.278 -98.601 1.00 87.44 87 SER A CA 1
ATOM 713 C C . SER A 1 87 ? 49.544 18.238 -97.728 1.00 87.44 87 SER A C 1
ATOM 715 O O . SER A 1 87 ? 48.874 18.595 -96.760 1.00 87.44 87 SER A O 1
ATOM 717 N N . THR A 1 88 ? 49.754 16.953 -98.026 1.00 88.56 88 THR A N 1
ATOM 718 C CA . THR A 1 88 ? 49.200 15.845 -97.234 1.00 88.56 88 THR A CA 1
ATOM 719 C C . THR A 1 88 ? 49.795 15.822 -95.825 1.00 88.56 88 THR A C 1
ATOM 721 O O . THR A 1 88 ? 49.073 15.616 -94.857 1.00 88.56 88 THR A O 1
ATOM 724 N N . GLU A 1 89 ? 51.095 16.084 -95.681 1.00 89.19 89 GLU A N 1
ATOM 725 C CA . GLU A 1 89 ? 51.794 16.145 -94.396 1.00 89.19 89 GLU A CA 1
ATOM 726 C C . GLU A 1 89 ? 51.274 17.287 -93.516 1.00 89.19 89 GLU A C 1
ATOM 728 O O . GLU A 1 89 ? 51.057 17.086 -92.325 1.00 89.19 89 GLU A O 1
ATOM 733 N N . LYS A 1 90 ? 50.980 18.462 -94.092 1.00 89.94 90 LYS A N 1
ATOM 734 C CA . LYS A 1 90 ? 50.344 19.576 -93.364 1.00 89.94 90 LYS A CA 1
ATOM 735 C C . LYS A 1 90 ? 48.961 19.203 -92.826 1.00 89.94 90 LYS A C 1
ATOM 737 O O . LYS A 1 90 ? 48.645 19.509 -91.675 1.00 89.94 90 LYS A O 1
ATOM 742 N N . GLU A 1 91 ? 48.138 18.547 -93.639 1.00 88.69 91 GLU A N 1
ATOM 743 C CA . GLU A 1 91 ? 46.814 18.079 -93.218 1.00 88.69 91 GLU A CA 1
ATOM 744 C C . GLU A 1 91 ? 46.910 16.955 -92.174 1.00 88.69 91 GLU A C 1
ATOM 746 O O . GLU A 1 91 ? 46.210 17.002 -91.161 1.00 88.69 91 GLU A O 1
ATOM 751 N N . LEU A 1 92 ? 47.821 15.993 -92.358 1.00 89.94 92 LEU A N 1
ATOM 752 C CA . LEU A 1 92 ? 48.122 14.949 -91.373 1.00 89.94 92 LEU A CA 1
ATOM 753 C C . LEU A 1 92 ? 48.592 15.540 -90.045 1.00 89.94 92 LEU A C 1
ATOM 755 O O . LEU A 1 92 ? 48.129 15.105 -88.995 1.00 89.94 92 LEU A O 1
ATOM 759 N N . LEU A 1 93 ? 49.463 16.550 -90.076 1.00 90.56 93 LEU A N 1
ATOM 760 C CA . LEU A 1 93 ? 49.945 17.243 -88.884 1.00 90.56 93 LEU A CA 1
ATOM 761 C C . LEU A 1 93 ? 48.793 17.936 -88.144 1.00 90.56 93 LEU A C 1
ATOM 763 O O . LEU A 1 93 ? 48.688 17.825 -86.925 1.00 90.56 93 LEU A O 1
ATOM 767 N N . SER A 1 94 ? 47.883 18.593 -88.869 1.00 89.12 94 SER A N 1
ATOM 768 C CA . SER A 1 94 ? 46.679 19.199 -88.283 1.00 89.12 94 SER A CA 1
ATOM 769 C C . SER A 1 94 ? 45.749 18.152 -87.650 1.00 89.12 94 SER A C 1
ATOM 771 O O . SER A 1 94 ? 45.251 18.344 -86.533 1.00 89.12 94 SER A O 1
ATOM 773 N N . GLN A 1 95 ? 45.554 17.010 -88.319 1.00 90.38 95 GLN A N 1
ATOM 774 C CA . GLN A 1 95 ? 44.763 15.895 -87.793 1.00 90.38 95 GLN A CA 1
ATOM 775 C C . GLN A 1 95 ? 45.414 15.267 -86.555 1.00 90.38 95 GLN A C 1
ATOM 777 O O . GLN A 1 95 ? 44.722 15.013 -85.568 1.00 90.38 95 GLN A O 1
ATOM 782 N N . ALA A 1 96 ? 46.735 15.079 -86.572 1.00 89.94 96 ALA A N 1
ATOM 783 C CA . ALA A 1 96 ? 47.512 14.575 -85.446 1.00 89.94 96 ALA A CA 1
ATOM 784 C C . ALA A 1 96 ? 47.452 15.526 -84.242 1.00 89.94 96 ALA A C 1
ATOM 786 O O . ALA A 1 96 ? 47.199 15.074 -83.129 1.00 89.94 96 ALA A O 1
ATOM 787 N N . GLN A 1 97 ? 47.585 16.840 -84.456 1.00 90.44 97 GLN A N 1
ATOM 788 C CA . GLN A 1 97 ? 47.457 17.837 -83.389 1.00 90.44 97 GLN A CA 1
ATOM 789 C C . GLN A 1 97 ? 46.048 17.845 -82.785 1.00 90.44 97 GLN A C 1
ATOM 791 O O . GLN A 1 97 ? 45.891 17.960 -81.573 1.00 90.44 97 GLN A O 1
ATOM 796 N N . THR A 1 98 ? 45.013 17.691 -83.615 1.00 89.12 98 THR A N 1
ATOM 797 C CA . THR A 1 98 ? 43.625 17.592 -83.139 1.00 89.12 98 THR A CA 1
ATOM 798 C C . THR A 1 98 ? 43.425 16.347 -82.274 1.00 89.12 98 THR A C 1
ATOM 800 O O . THR A 1 98 ? 42.840 16.439 -81.196 1.00 89.12 98 THR A O 1
ATOM 803 N N . LEU A 1 99 ? 43.938 15.193 -82.716 1.00 91.25 99 LEU A N 1
ATOM 804 C CA . LEU A 1 99 ? 43.904 13.948 -81.944 1.00 91.25 99 LEU A CA 1
ATOM 805 C C . LEU A 1 99 ? 44.660 14.077 -80.620 1.00 91.25 99 LEU A C 1
ATOM 807 O O . LEU A 1 99 ? 44.141 13.645 -79.595 1.00 91.25 99 LEU A O 1
ATOM 811 N N . LEU A 1 100 ? 45.839 14.704 -80.632 1.00 91.62 100 LEU A N 1
ATOM 812 C CA . LEU A 1 100 ? 46.645 14.941 -79.437 1.00 91.62 100 LEU A CA 1
ATOM 813 C C . LEU A 1 100 ? 45.917 15.852 -78.443 1.00 91.62 100 LEU A C 1
ATOM 815 O O . LEU A 1 100 ? 45.747 15.472 -77.293 1.00 91.62 100 LEU A O 1
ATOM 819 N N . ASN A 1 101 ? 45.374 16.985 -78.897 1.00 90.12 101 ASN A N 1
ATOM 820 C CA . ASN A 1 101 ? 44.612 17.900 -78.042 1.00 90.12 101 ASN A CA 1
ATOM 821 C C . ASN A 1 101 ? 43.387 17.215 -77.410 1.00 90.12 101 ASN A C 1
ATOM 823 O O . ASN A 1 101 ? 43.075 17.437 -76.237 1.00 90.12 101 ASN A O 1
ATOM 827 N N . VAL A 1 102 ? 42.674 16.383 -78.180 1.00 91.12 102 VAL A N 1
ATOM 828 C CA . VAL A 1 102 ? 41.550 15.591 -77.662 1.00 91.12 102 VAL A CA 1
ATOM 829 C C . VAL A 1 102 ? 42.045 14.558 -76.652 1.00 91.12 102 VAL A C 1
ATOM 831 O O . VAL A 1 102 ? 41.444 14.445 -75.589 1.00 91.12 102 VAL A O 1
ATOM 834 N N . ALA A 1 103 ? 43.139 13.848 -76.933 1.00 90.81 103 ALA A N 1
ATOM 835 C CA . ALA A 1 103 ? 43.728 12.879 -76.012 1.00 90.81 103 ALA A CA 1
ATOM 836 C C . ALA A 1 103 ? 44.195 13.534 -74.701 1.00 90.81 103 ALA A C 1
ATOM 838 O O . ALA A 1 103 ? 43.900 13.006 -73.629 1.00 90.81 103 ALA A O 1
ATOM 839 N N . ASP A 1 104 ? 44.828 14.706 -74.759 1.00 91.75 104 ASP A N 1
ATOM 840 C CA . ASP A 1 104 ? 45.252 15.480 -73.586 1.00 91.75 104 ASP A CA 1
ATOM 841 C C . ASP A 1 104 ? 44.048 15.956 -72.763 1.00 91.75 104 ASP A C 1
ATOM 843 O O . ASP A 1 104 ? 44.035 15.850 -71.531 1.00 91.75 104 ASP A O 1
ATOM 847 N N . THR A 1 105 ? 42.992 16.424 -73.440 1.00 89.81 105 THR A N 1
ATOM 848 C CA . THR A 1 105 ? 41.743 16.845 -72.787 1.00 89.81 105 THR A CA 1
ATOM 849 C C . THR A 1 105 ? 41.053 15.661 -72.109 1.00 89.81 105 THR A C 1
ATOM 851 O O . THR A 1 105 ? 40.698 15.752 -70.936 1.00 89.81 105 THR A O 1
ATOM 854 N N . VAL A 1 106 ? 40.909 14.531 -72.811 1.00 89.94 106 VAL A N 1
ATOM 855 C CA . VAL A 1 106 ? 40.326 13.293 -72.267 1.00 89.94 106 VAL A CA 1
ATOM 856 C C . VAL A 1 106 ? 41.146 12.793 -71.084 1.00 89.94 106 VAL A C 1
ATOM 858 O O . VAL A 1 106 ? 40.574 12.457 -70.054 1.00 89.94 106 VAL A O 1
ATOM 861 N N . THR A 1 107 ? 42.475 12.781 -71.190 1.00 90.25 107 THR A N 1
ATOM 862 C CA . THR A 1 107 ? 43.365 12.343 -70.104 1.00 90.25 107 THR A CA 1
ATOM 863 C C . THR A 1 107 ? 43.201 13.232 -68.874 1.00 90.25 107 THR A C 1
ATOM 865 O O . THR A 1 107 ? 43.061 12.733 -67.760 1.00 90.25 107 THR A O 1
ATOM 868 N N . THR A 1 108 ? 43.132 14.552 -69.066 1.00 89.69 108 THR A N 1
ATOM 869 C CA . THR A 1 108 ? 42.888 15.510 -67.979 1.00 89.69 108 THR A CA 1
ATOM 870 C C . THR A 1 108 ? 41.519 15.298 -67.330 1.00 89.69 108 THR A C 1
ATOM 872 O O . THR A 1 108 ? 41.412 15.298 -66.103 1.00 89.69 108 THR A O 1
ATOM 875 N N . ASP A 1 109 ? 40.468 15.104 -68.128 1.00 89.88 109 ASP A N 1
ATOM 876 C CA . ASP A 1 109 ? 39.112 14.879 -67.624 1.00 89.88 109 ASP A CA 1
ATOM 877 C C . ASP A 1 109 ? 38.993 13.527 -66.893 1.00 89.88 109 ASP A C 1
ATOM 879 O O . ASP A 1 109 ? 38.379 13.457 -65.827 1.00 89.88 109 ASP A O 1
ATOM 883 N N . VAL A 1 110 ? 39.636 12.469 -67.398 1.00 89.12 110 VAL A N 1
ATOM 884 C CA . VAL A 1 110 ? 39.714 11.156 -66.734 1.00 89.12 110 VAL A CA 1
ATOM 885 C C . VAL A 1 110 ? 40.454 11.261 -65.403 1.00 89.12 110 VAL A C 1
ATOM 887 O O . VAL A 1 110 ? 39.959 10.736 -64.409 1.00 89.12 110 VAL A O 1
ATOM 890 N N . ASN A 1 111 ? 41.578 11.979 -65.346 1.00 89.31 111 ASN A N 1
ATOM 891 C CA . ASN A 1 111 ? 42.302 12.200 -64.092 1.00 89.31 111 ASN A CA 1
ATOM 892 C C . ASN A 1 111 ? 41.420 12.921 -63.061 1.00 89.31 111 ASN A C 1
ATOM 894 O O . ASN A 1 111 ? 41.284 12.444 -61.939 1.00 89.31 111 ASN A O 1
ATOM 898 N N . LYS A 1 112 ? 40.708 13.986 -63.456 1.00 90.00 112 LYS A N 1
ATOM 899 C CA . LYS A 1 112 ? 39.759 14.687 -62.567 1.00 90.00 112 LYS A CA 1
ATOM 900 C C . LYS A 1 112 ? 38.612 13.791 -62.086 1.00 90.00 112 LYS A C 1
ATOM 902 O O . LYS A 1 112 ? 38.158 13.922 -60.949 1.00 90.00 112 LYS A O 1
ATOM 907 N N . LEU A 1 113 ? 38.112 12.891 -62.937 1.00 89.12 113 LEU A N 1
ATOM 908 C CA . LEU A 1 113 ? 37.108 11.899 -62.539 1.00 89.12 113 LEU A CA 1
ATOM 909 C C . LEU A 1 113 ? 37.686 10.886 -61.549 1.00 89.12 113 LEU A C 1
ATOM 911 O O . LEU A 1 113 ? 37.019 10.552 -60.571 1.00 89.12 113 LEU A O 1
ATOM 915 N N . GLN A 1 114 ? 38.917 10.430 -61.771 1.00 89.31 114 GLN A N 1
ATOM 916 C CA . GLN A 1 114 ? 39.602 9.502 -60.881 1.00 89.31 114 GLN A CA 1
ATOM 917 C C . GLN A 1 114 ? 39.880 10.131 -59.510 1.00 89.31 114 GLN A C 1
ATOM 919 O O . GLN A 1 114 ? 39.652 9.482 -58.485 1.00 89.31 114 GLN A O 1
ATOM 924 N N . ASP A 1 115 ? 40.279 11.402 -59.478 1.00 89.50 115 ASP A N 1
ATOM 925 C CA . ASP A 1 115 ? 40.439 12.180 -58.247 1.00 89.50 115 ASP A CA 1
ATOM 926 C C . ASP A 1 115 ? 39.106 12.293 -57.500 1.00 89.50 115 ASP A C 1
ATOM 928 O O . ASP A 1 115 ? 39.042 12.031 -56.298 1.00 89.50 115 ASP A O 1
ATOM 932 N N . LYS A 1 116 ? 38.007 12.586 -58.214 1.00 89.38 116 LYS A N 1
ATOM 933 C CA . LYS A 1 116 ? 36.662 12.620 -57.620 1.00 89.38 116 LYS A CA 1
ATOM 934 C C . LYS A 1 116 ? 36.255 11.267 -57.040 1.00 89.38 116 LYS A C 1
ATOM 936 O O . LYS A 1 116 ? 35.740 11.217 -55.927 1.00 89.38 116 LYS A O 1
ATOM 941 N N . ILE A 1 117 ? 36.453 10.179 -57.784 1.00 89.25 117 ILE A N 1
ATOM 942 C CA . ILE A 1 117 ? 36.123 8.824 -57.320 1.00 89.25 117 ILE A CA 1
ATOM 943 C C . ILE A 1 117 ? 36.946 8.477 -56.077 1.00 89.25 117 ILE A C 1
ATOM 945 O O . ILE A 1 117 ? 36.401 7.920 -55.126 1.00 89.25 117 ILE A O 1
ATOM 949 N N . SER A 1 118 ? 38.232 8.830 -56.061 1.00 89.56 118 SER A N 1
ATOM 950 C CA . SER A 1 118 ? 39.122 8.582 -54.924 1.00 89.56 118 SER A CA 1
ATOM 951 C C . SER A 1 118 ? 38.698 9.386 -53.694 1.00 89.56 118 SER A C 1
ATOM 953 O O . SER A 1 118 ? 38.574 8.815 -52.613 1.00 89.56 118 SER A O 1
ATOM 955 N N . HIS A 1 119 ? 38.384 10.673 -53.866 1.00 89.75 119 HIS A N 1
ATOM 956 C CA . HIS A 1 119 ? 37.869 11.524 -52.796 1.00 89.75 119 HIS A CA 1
ATOM 957 C C . HIS A 1 119 ? 36.538 11.007 -52.239 1.00 89.75 119 HIS A C 1
ATOM 959 O O . HIS A 1 119 ? 36.399 10.847 -51.030 1.00 89.75 119 HIS A O 1
ATOM 965 N N . LYS A 1 120 ? 35.583 10.670 -53.117 1.00 90.12 120 LYS A N 1
ATOM 966 C CA . LYS A 1 120 ? 34.293 10.099 -52.717 1.00 90.12 120 LYS A CA 1
ATOM 967 C C . LYS A 1 120 ? 34.473 8.787 -51.951 1.00 90.12 120 LYS A C 1
ATOM 969 O O . LYS A 1 120 ? 33.867 8.617 -50.900 1.00 90.12 120 LYS A O 1
ATOM 974 N N . ARG A 1 121 ? 35.337 7.889 -52.435 1.00 90.12 121 ARG A N 1
ATOM 975 C CA . ARG A 1 121 ? 35.650 6.628 -51.747 1.00 90.12 121 ARG A CA 1
ATOM 976 C C . ARG A 1 121 ? 36.219 6.879 -50.349 1.00 90.12 121 ARG A C 1
ATOM 978 O O . ARG A 1 121 ? 35.822 6.194 -49.414 1.00 90.12 121 ARG A O 1
ATOM 985 N N . GLN A 1 122 ? 37.128 7.841 -50.202 1.00 91.19 122 GLN A N 1
ATOM 986 C CA . GLN A 1 122 ? 37.688 8.196 -48.899 1.00 91.19 122 GLN A CA 1
ATOM 987 C C . GLN A 1 122 ? 36.612 8.756 -47.956 1.00 91.19 122 GLN A C 1
ATOM 989 O O . GLN A 1 122 ? 36.517 8.305 -46.818 1.00 91.19 122 GLN A O 1
ATOM 994 N N . LEU A 1 123 ? 35.767 9.678 -48.433 1.00 91.44 123 LEU A N 1
ATOM 995 C CA . LEU A 1 123 ? 34.651 10.221 -47.651 1.00 91.44 123 LEU A CA 1
ATOM 996 C C . LEU A 1 123 ? 33.681 9.126 -47.191 1.00 91.44 123 LEU A C 1
ATOM 998 O O . LEU A 1 123 ? 33.260 9.122 -46.038 1.00 91.44 123 LEU A O 1
ATOM 1002 N N . GLU A 1 124 ? 33.333 8.186 -48.073 1.00 90.69 124 GLU A N 1
ATOM 1003 C CA . GLU A 1 124 ? 32.463 7.052 -47.741 1.00 90.69 124 GLU A CA 1
ATOM 1004 C C . GLU A 1 124 ? 33.096 6.147 -46.675 1.00 90.69 124 GLU A C 1
ATOM 1006 O O . GLU A 1 124 ? 32.420 5.788 -45.714 1.00 90.69 124 GLU A O 1
ATOM 1011 N N . G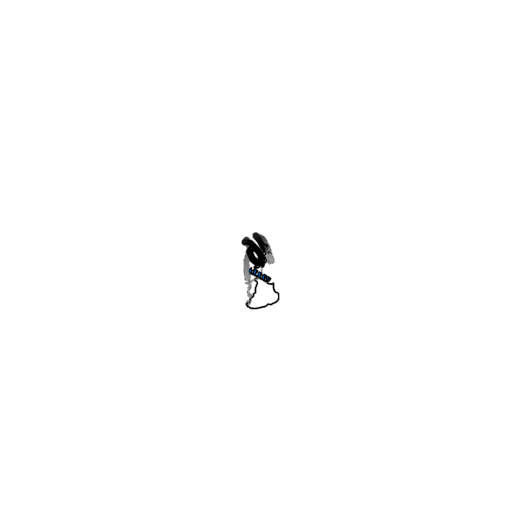LN A 1 125 ? 34.395 5.845 -46.786 1.00 92.50 125 GLN A N 1
ATOM 1012 C CA . GLN A 1 125 ? 35.127 5.062 -45.782 1.00 92.50 125 GLN A CA 1
ATOM 1013 C C . GLN A 1 125 ? 35.197 5.770 -44.421 1.00 92.50 125 GLN A C 1
ATOM 1015 O O . GLN A 1 125 ? 34.990 5.142 -43.381 1.00 92.50 125 GLN A O 1
ATOM 1020 N N . GLU A 1 126 ? 35.469 7.077 -44.408 1.00 92.06 126 GLU A N 1
ATOM 1021 C CA . GLU A 1 126 ? 35.492 7.877 -43.180 1.00 92.06 126 GLU A CA 1
ATOM 1022 C C . GLU A 1 126 ? 34.103 7.939 -42.530 1.00 92.06 126 GLU A C 1
ATOM 1024 O O . GLU A 1 126 ? 33.980 7.704 -41.327 1.00 92.06 126 GLU A O 1
ATOM 1029 N N . ASN A 1 127 ? 33.047 8.173 -43.315 1.00 93.00 127 ASN A N 1
ATOM 1030 C CA . ASN A 1 127 ? 31.667 8.173 -42.829 1.00 93.00 127 ASN A CA 1
ATOM 1031 C C . ASN A 1 127 ? 31.225 6.799 -42.315 1.00 93.00 127 ASN A C 1
ATOM 1033 O O . ASN A 1 127 ? 30.541 6.722 -41.296 1.00 93.00 127 ASN A O 1
ATOM 1037 N N . GLU A 1 128 ? 31.621 5.710 -42.976 1.00 92.31 128 GLU A N 1
ATOM 1038 C CA . GLU A 1 128 ? 31.342 4.352 -42.508 1.00 92.31 128 GLU A CA 1
ATOM 1039 C C . GLU A 1 128 ? 32.030 4.085 -41.163 1.00 92.31 128 GLU A C 1
ATOM 1041 O O . GLU A 1 128 ? 31.396 3.593 -40.222 1.00 92.31 128 GLU A O 1
ATOM 1046 N N . HIS A 1 129 ? 33.301 4.477 -41.030 1.00 92.75 129 HIS A N 1
ATOM 1047 C CA . HIS A 1 129 ? 34.040 4.363 -39.776 1.00 92.75 129 HIS A CA 1
ATOM 1048 C C . HIS A 1 129 ? 33.409 5.205 -38.654 1.00 92.75 129 HIS A C 1
ATOM 1050 O O . HIS A 1 129 ? 33.203 4.703 -37.542 1.00 92.75 129 HIS A O 1
ATOM 1056 N N . LEU A 1 130 ? 33.058 6.464 -38.938 1.00 92.81 130 LEU A N 1
ATOM 1057 C CA . LEU A 1 130 ? 32.378 7.362 -38.001 1.00 92.81 130 LEU A CA 1
ATOM 1058 C C . LEU A 1 130 ? 31.012 6.807 -37.586 1.00 92.81 130 LEU A C 1
ATOM 1060 O O . LEU A 1 130 ? 30.716 6.747 -36.393 1.00 92.81 130 LEU A O 1
ATOM 1064 N N . GLY A 1 131 ? 30.217 6.326 -38.543 1.00 91.44 131 GLY A N 1
ATOM 1065 C CA . GLY A 1 131 ? 28.916 5.708 -38.296 1.00 91.44 131 GLY A CA 1
ATOM 1066 C C . GLY A 1 131 ? 29.020 4.441 -37.453 1.00 91.44 131 GLY A C 1
ATOM 1067 O O . GLY A 1 131 ? 28.253 4.263 -36.506 1.00 91.44 131 GLY A O 1
ATOM 1068 N N . HIS A 1 132 ? 30.004 3.579 -37.720 1.00 93.00 132 HIS A N 1
ATOM 1069 C CA . HIS A 1 132 ? 30.269 2.413 -36.881 1.00 93.00 132 HIS A CA 1
ATOM 1070 C C . HIS A 1 132 ? 30.643 2.823 -35.450 1.00 93.00 132 HIS A C 1
ATOM 1072 O O . HIS A 1 132 ? 30.041 2.336 -34.492 1.00 93.00 132 HIS A O 1
ATOM 1078 N N . LYS A 1 133 ? 31.594 3.752 -35.289 1.00 92.44 133 LYS A N 1
ATOM 1079 C CA . LYS A 1 133 ? 32.026 4.250 -33.974 1.00 92.44 133 LYS A CA 1
ATOM 1080 C C . LYS A 1 133 ? 30.868 4.870 -33.188 1.00 92.44 133 LYS A C 1
ATOM 1082 O O . LYS A 1 133 ? 30.739 4.609 -31.991 1.00 92.44 133 LYS A O 1
ATOM 1087 N N . PHE A 1 134 ? 30.020 5.650 -33.855 1.00 92.81 134 PHE A N 1
ATOM 1088 C CA . PHE A 1 134 ? 28.813 6.230 -33.276 1.00 92.81 134 PHE A CA 1
ATOM 1089 C C . PHE A 1 134 ? 27.842 5.145 -32.799 1.00 92.81 134 PHE A C 1
ATOM 1091 O O . PHE A 1 134 ? 27.478 5.141 -31.624 1.00 92.81 134 PHE A O 1
ATOM 1098 N N . ARG A 1 135 ? 27.500 4.170 -33.657 1.00 91.94 135 ARG A N 1
ATOM 1099 C CA . ARG A 1 135 ? 26.619 3.047 -33.286 1.00 91.94 135 ARG A CA 1
ATOM 1100 C C . ARG A 1 135 ? 27.149 2.275 -32.082 1.00 91.94 135 ARG A C 1
ATOM 1102 O O . ARG A 1 135 ? 26.384 2.014 -31.161 1.00 91.94 135 ARG A O 1
ATOM 1109 N N . CYS A 1 136 ? 28.443 1.953 -32.051 1.00 93.56 136 CYS A N 1
ATOM 1110 C CA . CYS A 1 136 ? 29.049 1.259 -30.912 1.00 93.56 136 CYS A CA 1
ATOM 1111 C C . CYS A 1 136 ? 28.969 2.075 -29.615 1.00 93.56 136 CYS A C 1
ATOM 1113 O O . CYS A 1 136 ? 28.700 1.513 -28.557 1.00 93.56 136 CYS A O 1
ATOM 1115 N N . ASN A 1 137 ? 29.200 3.389 -29.683 1.00 91.81 137 ASN A N 1
ATOM 1116 C CA . ASN A 1 137 ? 29.126 4.265 -28.514 1.00 91.81 137 ASN A CA 1
ATOM 1117 C C . ASN A 1 137 ? 27.691 4.356 -27.978 1.00 91.81 137 ASN A C 1
ATOM 1119 O O . ASN A 1 137 ? 27.464 4.095 -26.801 1.00 91.81 137 ASN A O 1
ATOM 1123 N N . ILE A 1 138 ? 26.724 4.642 -28.853 1.00 92.25 138 ILE A N 1
ATOM 1124 C CA . ILE A 1 138 ? 25.309 4.737 -28.485 1.00 92.25 138 ILE A CA 1
ATOM 1125 C C . ILE A 1 138 ? 24.791 3.404 -27.936 1.00 92.25 138 ILE A C 1
ATOM 1127 O O . ILE A 1 138 ? 24.168 3.390 -26.878 1.00 92.25 138 ILE A O 1
ATOM 1131 N N . ALA A 1 139 ? 25.109 2.279 -28.585 1.00 92.06 139 ALA A N 1
ATOM 1132 C CA . ALA A 1 139 ? 24.733 0.953 -28.094 1.00 92.06 139 ALA A CA 1
ATOM 1133 C C . ALA A 1 139 ? 25.292 0.684 -26.690 1.00 92.06 139 ALA A C 1
ATOM 1135 O O . ALA A 1 139 ? 24.569 0.202 -25.823 1.00 92.06 139 ALA A O 1
ATOM 1136 N N . LYS A 1 140 ? 26.556 1.052 -26.435 1.00 92.88 140 LYS A N 1
ATOM 1137 C CA . LYS A 1 140 ? 27.157 0.925 -25.104 1.00 92.88 140 LYS A CA 1
ATOM 1138 C C . LYS A 1 140 ? 26.437 1.789 -24.064 1.00 92.88 140 LYS A C 1
ATOM 1140 O O . LYS A 1 140 ? 26.150 1.296 -22.983 1.00 92.88 140 LYS A O 1
ATOM 1145 N N . GLN A 1 141 ? 26.117 3.043 -24.387 1.00 91.88 141 GLN A N 1
ATOM 1146 C CA . GLN A 1 141 ? 25.397 3.928 -23.464 1.00 91.88 141 GLN A CA 1
ATOM 1147 C C . GLN A 1 141 ? 23.998 3.403 -23.126 1.00 91.88 141 GLN A C 1
ATOM 1149 O O . GLN A 1 141 ? 23.615 3.410 -21.959 1.00 91.88 141 GLN A O 1
ATOM 1154 N N . PHE A 1 142 ? 23.258 2.902 -24.120 1.00 91.62 142 PHE A N 1
ATOM 1155 C CA . PHE A 1 142 ? 21.965 2.264 -23.874 1.00 91.62 142 PHE A CA 1
ATOM 1156 C C . PHE A 1 142 ? 22.099 1.006 -23.015 1.00 91.62 142 PHE A C 1
ATOM 1158 O O . PHE A 1 142 ? 21.298 0.824 -22.104 1.00 91.62 142 PHE A O 1
ATOM 1165 N N . GLN A 1 143 ? 23.129 0.185 -23.243 1.00 93.31 143 GLN A N 1
ATOM 1166 C CA . GLN A 1 143 ? 23.388 -0.993 -22.414 1.00 93.31 143 GLN A CA 1
ATOM 1167 C C . GLN A 1 143 ? 23.710 -0.616 -20.962 1.00 93.31 143 GLN A C 1
ATOM 1169 O O . GLN A 1 143 ? 23.211 -1.248 -20.032 1.00 93.31 143 GLN A O 1
ATOM 1174 N N . ASP A 1 144 ? 24.526 0.419 -20.752 1.00 91.00 144 ASP A N 1
ATOM 1175 C CA . ASP A 1 144 ? 24.865 0.916 -19.417 1.00 91.00 144 ASP A CA 1
ATOM 1176 C C . ASP A 1 144 ? 23.613 1.450 -18.693 1.00 91.00 144 ASP A C 1
ATOM 1178 O O . ASP A 1 144 ? 23.404 1.157 -17.512 1.00 91.00 144 ASP A O 1
ATOM 1182 N N . MET A 1 145 ? 22.736 2.168 -19.404 1.00 91.50 145 MET A N 1
ATOM 1183 C CA . MET A 1 145 ? 21.457 2.646 -18.871 1.00 91.50 145 MET A CA 1
ATOM 1184 C C . MET A 1 145 ? 20.500 1.488 -18.544 1.00 91.50 145 MET A C 1
ATOM 1186 O O . MET A 1 145 ? 19.907 1.472 -17.467 1.00 91.50 145 MET A O 1
ATOM 1190 N N . GLU A 1 146 ? 20.382 0.489 -19.420 1.00 91.12 146 GLU A N 1
ATOM 1191 C CA . GLU A 1 146 ? 19.576 -0.716 -19.182 1.00 91.12 146 GLU A CA 1
ATOM 1192 C C . GLU A 1 146 ? 20.059 -1.478 -17.940 1.00 91.12 146 GLU A C 1
ATOM 1194 O O . GLU A 1 146 ? 19.254 -1.868 -17.088 1.00 91.12 146 GLU A O 1
ATOM 1199 N N . ASN A 1 147 ? 21.377 -1.623 -17.782 1.00 92.12 147 ASN A N 1
ATOM 1200 C CA . ASN A 1 147 ? 21.979 -2.230 -16.597 1.00 92.12 147 ASN A CA 1
ATOM 1201 C C . ASN A 1 147 ? 21.644 -1.428 -15.330 1.00 92.12 147 ASN A C 1
ATOM 1203 O O . ASN A 1 147 ? 21.233 -2.013 -14.327 1.00 92.12 147 ASN A O 1
ATOM 1207 N N . ASN A 1 148 ? 21.759 -0.096 -15.376 1.00 90.44 148 ASN A N 1
ATOM 1208 C CA . ASN A 1 148 ? 21.410 0.779 -14.252 1.00 90.44 148 ASN A CA 1
ATOM 1209 C C . ASN A 1 148 ? 19.932 0.629 -13.850 1.00 90.44 148 ASN A C 1
ATOM 1211 O O . ASN A 1 148 ? 19.630 0.469 -12.664 1.00 90.44 148 ASN A O 1
ATOM 1215 N N . VAL A 1 149 ? 19.015 0.633 -14.825 1.00 91.31 149 VAL A N 1
ATOM 1216 C CA . VAL A 1 149 ? 17.570 0.455 -14.595 1.00 91.31 149 VAL A CA 1
ATOM 1217 C C . VAL A 1 149 ? 17.268 -0.935 -14.033 1.00 91.31 149 VAL A C 1
ATOM 1219 O O . VAL A 1 149 ? 16.473 -1.062 -13.102 1.00 91.31 149 VAL A O 1
ATOM 1222 N N . THR A 1 150 ? 17.935 -1.976 -14.535 1.00 92.94 150 THR A N 1
ATOM 1223 C CA . THR A 1 150 ? 17.763 -3.357 -14.059 1.00 92.94 150 THR A CA 1
ATOM 1224 C C . THR A 1 150 ? 18.208 -3.509 -12.605 1.00 92.94 150 THR A C 1
ATOM 1226 O O . THR A 1 150 ? 17.461 -4.046 -11.784 1.00 92.94 150 THR A O 1
ATOM 1229 N N . VAL A 1 151 ? 19.389 -2.986 -12.256 1.00 91.62 151 VAL A N 1
ATOM 1230 C CA . VAL A 1 151 ? 19.903 -2.992 -10.875 1.00 91.62 151 VAL A CA 1
ATOM 1231 C C . VAL A 1 151 ? 18.960 -2.228 -9.947 1.00 91.62 151 VAL A C 1
ATOM 1233 O O . VAL A 1 151 ? 18.639 -2.706 -8.859 1.00 91.62 151 VAL A O 1
ATOM 1236 N N . TYR A 1 152 ? 18.464 -1.064 -10.373 1.00 91.81 152 TYR A N 1
ATOM 1237 C CA . TYR A 1 152 ? 17.480 -0.322 -9.592 1.00 91.81 152 TYR A CA 1
ATOM 1238 C C . TYR A 1 152 ? 16.180 -1.105 -9.393 1.00 91.81 152 TYR A C 1
ATOM 1240 O O . TYR A 1 152 ? 15.688 -1.182 -8.270 1.00 91.81 152 TYR A O 1
ATOM 1248 N N . SER A 1 153 ? 15.642 -1.712 -10.452 1.00 89.69 153 SER A N 1
ATOM 1249 C CA . SER A 1 153 ? 14.419 -2.515 -10.386 1.00 89.69 153 SER A CA 1
ATOM 1250 C C . SER A 1 153 ? 14.561 -3.670 -9.389 1.00 89.69 153 SER A C 1
ATOM 1252 O O . SER A 1 153 ? 13.680 -3.878 -8.554 1.00 89.69 153 SER A O 1
ATOM 1254 N N . GLN A 1 154 ? 15.706 -4.361 -9.396 1.00 92.88 154 GLN A N 1
ATOM 1255 C CA . GLN A 1 154 ? 16.021 -5.402 -8.415 1.00 92.88 154 GLN A CA 1
ATOM 1256 C C . GLN A 1 154 ? 16.095 -4.850 -6.987 1.00 92.88 154 GLN A C 1
ATOM 1258 O O . GLN A 1 154 ? 15.465 -5.404 -6.085 1.00 92.88 154 GLN A O 1
ATOM 1263 N N . ASN A 1 155 ? 16.804 -3.737 -6.781 1.00 91.06 155 ASN A N 1
ATOM 1264 C CA . ASN A 1 155 ? 16.901 -3.089 -5.471 1.00 91.06 155 ASN A CA 1
ATOM 1265 C C . ASN A 1 155 ? 15.524 -2.643 -4.957 1.00 91.06 155 ASN A C 1
ATOM 1267 O O . ASN A 1 155 ? 15.213 -2.819 -3.779 1.00 91.06 155 ASN A O 1
ATOM 1271 N N . PHE A 1 156 ? 14.677 -2.100 -5.834 1.00 91.38 156 PHE A N 1
ATOM 1272 C CA . PHE A 1 156 ? 13.313 -1.704 -5.499 1.00 91.38 156 PHE A CA 1
ATOM 1273 C C . PHE A 1 156 ? 12.447 -2.914 -5.140 1.00 91.38 156 PHE A C 1
ATOM 1275 O O . PHE A 1 156 ? 11.719 -2.871 -4.150 1.00 91.38 156 PHE A O 1
ATOM 1282 N N . LEU A 1 157 ? 12.549 -4.015 -5.887 1.00 93.00 157 LEU A N 1
ATOM 1283 C CA . LEU A 1 157 ? 11.824 -5.249 -5.581 1.00 93.00 157 LEU A CA 1
ATOM 1284 C C . LEU A 1 157 ? 12.255 -5.835 -4.229 1.00 93.00 157 LEU A C 1
ATOM 1286 O O . LEU A 1 157 ? 11.413 -6.270 -3.437 1.00 93.00 157 LEU A O 1
ATOM 1290 N N . GLN A 1 158 ? 13.555 -5.806 -3.934 1.00 93.50 158 GLN A N 1
ATOM 1291 C CA . GLN A 1 158 ? 14.092 -6.235 -2.646 1.00 93.50 158 GLN A CA 1
ATOM 1292 C C . GLN A 1 158 ? 13.597 -5.336 -1.506 1.00 93.50 158 GLN A C 1
ATOM 1294 O O . GLN A 1 158 ? 13.162 -5.843 -0.471 1.00 93.50 158 GLN A O 1
ATOM 1299 N N . PHE A 1 159 ? 13.603 -4.015 -1.706 1.00 94.50 159 PHE A N 1
ATOM 1300 C CA . PHE A 1 159 ? 13.021 -3.054 -0.770 1.00 94.50 159 PHE A CA 1
ATOM 1301 C C . PHE A 1 159 ? 11.535 -3.340 -0.528 1.00 94.50 159 PHE A C 1
ATOM 1303 O O . PHE A 1 159 ? 11.120 -3.457 0.622 1.00 94.50 159 PHE A O 1
ATOM 1310 N N . ALA A 1 160 ? 10.741 -3.511 -1.587 1.00 91.50 160 ALA A N 1
ATOM 1311 C CA . ALA A 1 160 ? 9.306 -3.763 -1.490 1.00 91.50 160 ALA A CA 1
ATOM 1312 C C . ALA A 1 160 ? 9.008 -5.071 -0.744 1.00 91.50 160 ALA A C 1
ATOM 1314 O O . ALA A 1 160 ? 8.104 -5.116 0.089 1.00 91.50 160 ALA A O 1
ATOM 1315 N N . THR A 1 161 ? 9.804 -6.116 -0.988 1.00 94.38 161 THR A N 1
ATOM 1316 C CA . THR A 1 161 ? 9.699 -7.399 -0.276 1.00 94.38 161 THR A CA 1
ATOM 1317 C C . THR A 1 161 ? 10.045 -7.234 1.205 1.00 94.38 161 THR A C 1
ATOM 1319 O O . THR A 1 161 ? 9.253 -7.608 2.062 1.00 94.38 161 THR A O 1
ATOM 1322 N N . SER A 1 162 ? 11.164 -6.574 1.517 1.00 94.56 162 SER A N 1
ATOM 1323 C CA . SER A 1 162 ? 11.570 -6.271 2.898 1.00 94.56 162 SER A CA 1
ATOM 1324 C C . SER A 1 162 ? 10.516 -5.443 3.643 1.00 94.56 162 SER A C 1
ATOM 1326 O O . SER A 1 162 ? 10.182 -5.729 4.792 1.00 94.56 162 SER A O 1
ATOM 1328 N N . MET A 1 163 ? 9.937 -4.441 2.979 1.00 92.50 163 MET A N 1
ATOM 1329 C CA . MET A 1 163 ? 8.854 -3.620 3.518 1.00 92.50 163 MET A CA 1
ATOM 1330 C C . MET A 1 163 ? 7.594 -4.435 3.782 1.00 92.50 163 MET A C 1
ATOM 1332 O O . MET A 1 163 ? 7.006 -4.313 4.855 1.00 92.50 163 MET A O 1
ATOM 1336 N N . LYS A 1 164 ? 7.198 -5.287 2.834 1.00 93.38 164 LYS A N 1
ATOM 1337 C CA . LYS A 1 164 ? 6.064 -6.196 2.993 1.00 93.38 164 LYS A CA 1
ATOM 1338 C C . LYS A 1 164 ? 6.260 -7.110 4.202 1.00 93.38 164 LYS A C 1
ATOM 1340 O O . LYS A 1 164 ? 5.357 -7.203 5.027 1.00 93.38 164 LYS A O 1
ATOM 1345 N N . ASP A 1 165 ? 7.429 -7.731 4.334 1.00 93.94 165 ASP A N 1
ATOM 1346 C CA . ASP A 1 165 ? 7.727 -8.659 5.430 1.00 93.94 165 ASP A CA 1
ATOM 1347 C C . ASP A 1 165 ? 7.764 -7.949 6.788 1.00 93.94 165 ASP A C 1
ATOM 1349 O O . ASP A 1 165 ? 7.260 -8.476 7.786 1.00 93.94 165 ASP A O 1
ATOM 1353 N N . LYS A 1 166 ? 8.307 -6.723 6.833 1.00 92.06 166 LYS A N 1
ATOM 1354 C CA . LYS A 1 166 ? 8.241 -5.865 8.023 1.00 92.06 166 LYS A CA 1
ATOM 1355 C C . LYS A 1 166 ? 6.792 -5.559 8.387 1.00 92.06 166 LYS A C 1
ATOM 1357 O O . LYS A 1 166 ? 6.407 -5.834 9.517 1.00 92.06 166 LYS A O 1
ATOM 1362 N N . ILE A 1 167 ? 5.986 -5.040 7.458 1.00 91.44 167 ILE A N 1
ATOM 1363 C CA . ILE A 1 167 ? 4.572 -4.715 7.708 1.00 91.44 167 ILE A CA 1
ATOM 1364 C C . ILE A 1 167 ? 3.808 -5.956 8.181 1.00 91.44 167 ILE A C 1
ATOM 1366 O O . ILE A 1 167 ? 3.099 -5.878 9.177 1.00 91.44 167 ILE A O 1
ATOM 1370 N N . ASP A 1 168 ? 3.984 -7.105 7.527 1.00 92.94 168 ASP A N 1
ATOM 1371 C CA . ASP A 1 168 ? 3.320 -8.357 7.906 1.00 92.94 168 ASP A CA 1
ATOM 1372 C C . ASP A 1 168 ? 3.704 -8.802 9.327 1.00 92.94 168 ASP A C 1
ATOM 1374 O O . ASP A 1 168 ? 2.839 -9.124 10.146 1.00 92.94 168 ASP A O 1
ATOM 1378 N N . SER A 1 169 ? 4.998 -8.740 9.656 1.00 91.69 169 SER A N 1
ATOM 1379 C CA . SER A 1 169 ? 5.493 -9.029 11.006 1.00 91.69 169 SER A CA 1
ATOM 1380 C C . SER A 1 169 ? 4.892 -8.080 12.044 1.00 91.69 169 SER A C 1
ATOM 1382 O O . SER A 1 169 ? 4.501 -8.525 13.125 1.00 91.69 169 SER A O 1
ATOM 1384 N N . GLN A 1 170 ? 4.759 -6.791 11.712 1.00 88.38 170 GLN A N 1
ATOM 1385 C CA . GLN A 1 170 ? 4.188 -5.804 12.627 1.00 88.38 170 GLN A CA 1
ATOM 1386 C C . GLN A 1 170 ? 2.686 -5.944 12.802 1.00 88.38 170 GLN A C 1
ATOM 1388 O O . GLN A 1 170 ? 2.204 -5.896 13.927 1.00 88.38 170 GLN A O 1
ATOM 1393 N N . VAL A 1 171 ? 1.931 -6.187 11.734 1.00 89.00 171 VAL A N 1
ATOM 1394 C CA . VAL A 1 171 ? 0.487 -6.436 11.830 1.00 89.00 171 VAL A CA 1
ATOM 1395 C C . VAL A 1 171 ? 0.213 -7.662 12.705 1.00 89.00 171 VAL A C 1
ATOM 1397 O O . VAL A 1 171 ? -0.679 -7.628 13.554 1.00 89.00 171 VAL A O 1
ATOM 1400 N N . LYS A 1 172 ? 1.015 -8.726 12.567 1.00 91.19 172 LYS A N 1
ATOM 1401 C CA . LYS A 1 172 ? 0.938 -9.906 13.444 1.00 91.19 172 LYS A CA 1
ATOM 1402 C C . LYS A 1 172 ? 1.252 -9.565 14.900 1.00 91.19 172 LYS A C 1
ATOM 1404 O O . LYS A 1 172 ? 0.548 -10.040 15.792 1.00 91.19 172 LYS A O 1
ATOM 1409 N N . LEU A 1 173 ? 2.281 -8.752 15.144 1.00 89.88 173 LEU A N 1
ATOM 1410 C CA . LEU A 1 173 ? 2.642 -8.314 16.491 1.00 89.88 173 LEU A CA 1
ATOM 1411 C C . LEU A 1 173 ? 1.546 -7.438 17.112 1.00 89.88 173 LEU A C 1
ATOM 1413 O O . LEU A 1 173 ? 1.150 -7.710 18.241 1.00 89.88 173 LEU A O 1
ATOM 1417 N N . PHE A 1 174 ? 0.999 -6.463 16.377 1.00 88.25 174 PHE A N 1
ATOM 1418 C CA . PHE A 1 174 ? -0.111 -5.626 16.844 1.00 88.25 174 PHE A CA 1
ATOM 1419 C C . PHE A 1 174 ? -1.337 -6.442 17.181 1.00 88.25 174 PHE A C 1
ATOM 1421 O O . PHE A 1 174 ? -1.931 -6.231 18.232 1.00 88.25 174 PHE A O 1
ATOM 1428 N N . LYS A 1 175 ? -1.693 -7.402 16.326 1.00 90.44 175 LYS A N 1
ATOM 1429 C CA . LYS A 1 175 ? -2.802 -8.306 16.611 1.00 90.44 175 LYS A CA 1
ATOM 1430 C C . LYS A 1 175 ? -2.581 -9.038 17.936 1.00 90.44 175 LYS A C 1
ATOM 1432 O O . LYS A 1 175 ? -3.448 -8.997 18.799 1.00 90.44 175 LYS A O 1
ATOM 1437 N N . LYS A 1 176 ? -1.400 -9.636 18.125 1.00 90.75 176 LYS A N 1
ATOM 1438 C CA . LYS A 1 176 ? -1.048 -10.331 19.371 1.00 90.75 176 LYS A CA 1
ATOM 1439 C C . LYS A 1 176 ? -1.086 -9.397 20.585 1.00 90.75 176 LYS A C 1
ATOM 1441 O O . LYS A 1 176 ? -1.565 -9.798 21.640 1.00 90.75 176 LYS A O 1
ATOM 1446 N N . ASP A 1 177 ? -0.576 -8.179 20.448 1.00 88.94 177 ASP A N 1
ATOM 1447 C CA . ASP A 1 177 ? -0.571 -7.185 21.521 1.00 88.94 177 ASP A CA 1
ATOM 1448 C C . ASP A 1 177 ? -1.990 -6.734 21.892 1.00 88.94 177 ASP A C 1
ATOM 1450 O O . ASP A 1 177 ? -2.284 -6.617 23.079 1.00 88.94 177 ASP A O 1
ATOM 1454 N N . ILE A 1 178 ? -2.874 -6.537 20.909 1.00 88.69 178 ILE A N 1
ATOM 1455 C CA . ILE A 1 178 ? -4.296 -6.230 21.127 1.00 88.69 178 ILE A CA 1
ATOM 1456 C C . ILE A 1 178 ? -4.988 -7.400 21.829 1.00 88.69 178 ILE A C 1
ATOM 1458 O O . ILE A 1 178 ? -5.663 -7.183 22.831 1.00 88.69 178 ILE A O 1
ATOM 1462 N N . ASP A 1 179 ? -4.775 -8.633 21.362 1.00 90.81 179 ASP A N 1
ATOM 1463 C CA . ASP A 1 179 ? -5.357 -9.833 21.974 1.00 90.81 179 ASP A CA 1
ATOM 1464 C C . ASP A 1 179 ? -4.916 -9.973 23.444 1.00 90.81 179 ASP A C 1
ATOM 1466 O O . ASP A 1 179 ? -5.736 -10.228 24.328 1.00 90.81 179 ASP A O 1
ATOM 1470 N N . LEU A 1 180 ? -3.628 -9.742 23.735 1.00 90.38 180 LEU A N 1
ATOM 1471 C CA . LEU A 1 180 ? -3.092 -9.749 25.101 1.00 90.38 180 LEU A CA 1
ATOM 1472 C C . LEU A 1 180 ? -3.662 -8.618 25.960 1.00 90.38 180 LEU A C 1
ATOM 1474 O O . LEU A 1 180 ? -3.937 -8.836 27.139 1.00 90.38 180 LEU A O 1
ATOM 1478 N N . LEU A 1 181 ? -3.835 -7.422 25.394 1.00 90.69 181 LEU A N 1
ATOM 1479 C CA . LEU A 1 181 ? -4.371 -6.263 26.102 1.00 90.69 181 LEU A CA 1
ATOM 1480 C C . LEU A 1 181 ? -5.850 -6.471 26.452 1.00 90.69 181 LEU A C 1
ATOM 1482 O O . LEU A 1 181 ? -6.229 -6.275 27.605 1.00 90.69 181 LEU A O 1
ATOM 1486 N N . ILE A 1 182 ? -6.652 -6.973 25.508 1.00 89.62 182 ILE A N 1
ATOM 1487 C CA . ILE A 1 182 ? -8.053 -7.359 25.735 1.00 89.62 182 ILE A CA 1
ATOM 1488 C C . ILE A 1 182 ? -8.139 -8.447 26.806 1.00 89.62 182 ILE A C 1
ATOM 1490 O O . ILE A 1 182 ? -8.947 -8.332 27.727 1.00 89.62 182 ILE A O 1
ATOM 1494 N N . HIS A 1 183 ? -7.298 -9.481 26.720 1.00 89.75 183 HIS A N 1
ATOM 1495 C CA . HIS A 1 183 ? -7.279 -10.558 27.707 1.00 89.75 183 HIS A CA 1
ATOM 1496 C C . HIS A 1 183 ? -6.895 -10.042 29.099 1.00 89.75 183 HIS A C 1
ATOM 1498 O O . HIS A 1 183 ? -7.540 -10.388 30.085 1.00 89.75 183 HIS A O 1
ATOM 1504 N N . HIS A 1 184 ? -5.860 -9.203 29.200 1.00 88.19 184 HIS A N 1
ATOM 1505 C CA . HIS A 1 184 ? -5.434 -8.615 30.468 1.00 88.19 184 HIS A CA 1
ATOM 1506 C C . HIS A 1 184 ? -6.527 -7.728 31.074 1.00 88.19 184 HIS A C 1
ATOM 1508 O O . HIS A 1 184 ? -6.826 -7.872 32.254 1.00 88.19 184 HIS A O 1
ATOM 1514 N N . MET A 1 185 ? -7.140 -6.838 30.286 1.00 89.00 185 MET A N 1
ATOM 1515 C CA . MET A 1 185 ? -8.243 -5.985 30.748 1.00 89.00 185 MET A CA 1
ATOM 1516 C C . MET A 1 185 ? -9.449 -6.814 31.187 1.00 89.00 185 MET A C 1
ATOM 1518 O O . MET A 1 185 ? -9.985 -6.578 32.261 1.00 89.00 185 MET A O 1
ATOM 1522 N N . SER A 1 186 ? -9.835 -7.818 30.398 1.00 88.38 186 SER A N 1
ATOM 1523 C CA . SER A 1 186 ? -10.966 -8.690 30.733 1.00 88.38 186 SER A CA 1
ATOM 1524 C C . SER A 1 186 ? -10.711 -9.452 32.029 1.00 88.38 186 SER A C 1
ATOM 1526 O O . SER A 1 186 ? -11.567 -9.458 32.903 1.00 88.38 186 SER A O 1
ATOM 1528 N N . ASN A 1 187 ? -9.521 -10.040 32.198 1.00 88.50 187 ASN A N 1
ATOM 1529 C CA . ASN A 1 187 ? -9.174 -10.726 33.441 1.00 88.50 187 ASN A CA 1
ATOM 1530 C C . ASN A 1 187 ? -9.082 -9.771 34.633 1.00 88.50 187 ASN A C 1
ATOM 1532 O O . ASN A 1 187 ? -9.514 -10.144 35.716 1.00 88.50 187 ASN A O 1
ATOM 1536 N N . ASP A 1 188 ? -8.510 -8.575 34.475 1.00 85.44 188 ASP A N 1
ATOM 1537 C CA . ASP A 1 188 ? -8.414 -7.609 35.577 1.00 85.44 188 ASP A CA 1
ATOM 1538 C C . ASP A 1 188 ? -9.806 -7.136 36.020 1.00 85.44 188 ASP A C 1
ATOM 1540 O O . ASP A 1 188 ? -10.079 -7.117 37.218 1.00 85.44 188 ASP A O 1
ATOM 1544 N N . ILE A 1 189 ? -10.706 -6.844 35.070 1.00 83.94 189 ILE A N 1
ATOM 1545 C CA . ILE A 1 189 ? -12.104 -6.480 35.347 1.00 83.94 189 ILE A CA 1
ATOM 1546 C C . ILE A 1 189 ? -12.825 -7.640 36.035 1.00 83.94 189 ILE A C 1
ATOM 1548 O O . ILE A 1 189 ? -13.332 -7.459 37.136 1.00 83.94 189 ILE A O 1
ATOM 1552 N N . VAL A 1 190 ? -12.808 -8.841 35.443 1.00 85.81 190 VAL A N 1
ATOM 1553 C CA . VAL A 1 190 ? -13.511 -10.014 35.989 1.00 85.81 190 VAL A CA 1
ATOM 1554 C C . VAL A 1 190 ? -12.991 -10.378 37.377 1.00 85.81 190 VAL A C 1
ATOM 1556 O O . VAL A 1 190 ? -13.785 -10.614 38.280 1.00 85.81 190 VAL A O 1
ATOM 1559 N N . ASN A 1 191 ? -11.672 -10.402 37.584 1.00 85.56 191 ASN A N 1
ATOM 1560 C CA . ASN A 1 191 ? -11.105 -10.763 38.883 1.00 85.56 191 ASN A CA 1
ATOM 1561 C C . ASN A 1 191 ? -11.428 -9.720 39.959 1.00 85.56 191 ASN A C 1
ATOM 1563 O O . ASN A 1 191 ? -11.726 -10.101 41.089 1.00 85.56 191 ASN A O 1
ATOM 1567 N N . LYS A 1 192 ? -11.373 -8.420 39.631 1.00 82.25 192 LYS A N 1
ATOM 1568 C CA . LYS A 1 192 ? -11.728 -7.356 40.582 1.00 82.25 192 LYS A CA 1
ATOM 1569 C C . LYS A 1 192 ? -13.218 -7.351 40.894 1.00 82.25 192 LYS A C 1
ATOM 1571 O O . LYS A 1 192 ? -13.570 -7.306 42.064 1.00 82.25 192 LYS A O 1
ATOM 1576 N N . GLU A 1 193 ? -14.081 -7.449 39.883 1.00 77.69 193 GLU A N 1
ATOM 1577 C CA . GLU A 1 193 ? -15.530 -7.546 40.093 1.00 77.69 193 GLU A CA 1
ATOM 1578 C C . GLU A 1 193 ? -15.888 -8.779 40.926 1.00 77.69 193 GLU A C 1
ATOM 1580 O O . GLU A 1 193 ? -16.668 -8.666 41.866 1.00 77.69 193 GLU A O 1
ATOM 1585 N N . GLN A 1 194 ? -15.282 -9.938 40.648 1.00 84.00 194 GLN A N 1
ATOM 1586 C CA . GLN A 1 194 ? -15.543 -11.163 41.402 1.00 84.00 194 GLN A CA 1
ATOM 1587 C C . GLN A 1 194 ? -15.115 -11.045 42.870 1.00 84.00 194 GLN A C 1
ATOM 1589 O O . GLN A 1 194 ? -15.894 -11.399 43.750 1.00 84.00 194 GLN A O 1
ATOM 1594 N N . LEU A 1 195 ? -13.910 -10.527 43.146 1.00 83.94 195 LEU A N 1
ATOM 1595 C CA . LEU A 1 195 ? -13.426 -10.334 44.519 1.00 83.94 195 LEU A CA 1
ATOM 1596 C C . LEU A 1 195 ? -14.351 -9.416 45.330 1.00 83.94 195 LEU A C 1
ATOM 1598 O O . LEU A 1 195 ? -14.635 -9.709 46.490 1.00 83.94 195 LEU A O 1
ATOM 1602 N N . GLU A 1 196 ? -14.850 -8.341 44.720 1.00 74.50 196 GLU A N 1
ATOM 1603 C CA . GLU A 1 196 ? -15.744 -7.386 45.385 1.00 74.50 196 GLU A CA 1
ATOM 1604 C C . GLU A 1 196 ? -17.169 -7.931 45.543 1.00 74.50 196 GLU A C 1
ATOM 1606 O O . GLU A 1 196 ? -17.790 -7.743 46.589 1.00 74.50 196 GLU A O 1
ATOM 1611 N N . VAL A 1 197 ? -17.693 -8.654 44.546 1.00 77.94 197 VAL A N 1
ATOM 1612 C CA . VAL A 1 197 ? -18.980 -9.358 44.667 1.00 77.94 197 VAL A CA 1
ATOM 1613 C C . VAL A 1 197 ? -18.912 -10.393 45.784 1.00 77.94 197 VAL A C 1
ATOM 1615 O O . VAL A 1 197 ? -19.858 -10.503 46.568 1.00 77.94 197 VAL A O 1
ATOM 1618 N N . ASP A 1 198 ? -17.801 -11.119 45.899 1.00 80.12 198 ASP A N 1
ATOM 1619 C CA . ASP A 1 198 ? -17.589 -12.087 46.970 1.00 80.12 198 ASP A CA 1
ATOM 1620 C C . ASP A 1 198 ? -17.518 -11.395 48.341 1.00 80.12 198 ASP A C 1
ATOM 1622 O O . ASP A 1 198 ? -18.170 -11.856 49.283 1.00 80.12 198 ASP A O 1
ATOM 1626 N N . ASP A 1 199 ? -16.802 -10.270 48.468 1.00 79.31 199 ASP A N 1
ATOM 1627 C CA . ASP A 1 199 ? -16.721 -9.509 49.725 1.00 79.31 199 ASP A CA 1
ATOM 1628 C C . ASP A 1 199 ? -18.075 -8.895 50.124 1.00 79.31 199 ASP A C 1
ATOM 1630 O O . ASP A 1 199 ? -18.515 -9.029 51.271 1.00 79.31 199 ASP A O 1
ATOM 1634 N N . PHE A 1 200 ? -18.809 -8.324 49.163 1.00 72.94 200 PHE A N 1
ATOM 1635 C CA . PHE A 1 200 ? -20.164 -7.808 49.367 1.00 72.94 200 PHE A CA 1
ATOM 1636 C C . PHE A 1 200 ? -21.133 -8.909 49.801 1.00 72.94 200 PHE A C 1
ATOM 1638 O O . PHE A 1 200 ? -21.862 -8.761 50.785 1.00 72.94 200 PHE A O 1
ATOM 1645 N N . THR A 1 201 ? -21.109 -10.047 49.103 1.00 76.88 201 THR A N 1
ATOM 1646 C CA . THR A 1 201 ? -21.949 -11.209 49.414 1.00 76.88 201 THR A CA 1
ATOM 1647 C C . THR A 1 201 ? -21.641 -11.735 50.811 1.00 76.88 201 THR A C 1
ATOM 1649 O O . THR A 1 201 ? -22.556 -12.052 51.573 1.00 76.88 201 THR A O 1
ATOM 1652 N N . LYS A 1 202 ? -20.361 -11.782 51.195 1.00 75.94 202 LYS A N 1
ATOM 1653 C CA . LYS A 1 202 ? -19.928 -12.212 52.528 1.00 75.94 202 LYS A CA 1
ATOM 1654 C C . LYS A 1 202 ? -20.375 -11.235 53.618 1.00 75.94 202 LYS A C 1
ATOM 1656 O O . LYS A 1 202 ? -20.807 -11.684 54.681 1.00 75.94 202 LYS A O 1
ATOM 1661 N N . ASN A 1 203 ? -20.333 -9.930 53.351 1.00 69.62 203 ASN A N 1
ATOM 1662 C CA . ASN A 1 203 ? -20.818 -8.894 54.266 1.00 69.62 203 ASN A CA 1
ATOM 1663 C C . ASN A 1 203 ? -22.346 -8.914 54.441 1.00 69.62 203 ASN A C 1
ATOM 1665 O O . ASN A 1 203 ? -22.829 -8.753 55.566 1.00 69.62 203 ASN A O 1
ATOM 1669 N N . ILE A 1 204 ? -23.111 -9.152 53.370 1.00 70.25 204 ILE A N 1
ATOM 1670 C CA . ILE A 1 204 ? -24.575 -9.283 53.444 1.00 70.25 204 ILE A CA 1
ATOM 1671 C C . ILE A 1 204 ? -24.982 -10.563 54.178 1.00 70.25 204 ILE A C 1
ATOM 1673 O O . ILE A 1 204 ? -25.806 -10.502 55.095 1.00 70.25 204 ILE A O 1
ATOM 1677 N N . ASN A 1 205 ? -24.408 -11.707 53.793 1.00 65.19 205 ASN A N 1
ATOM 1678 C CA . ASN A 1 205 ? -24.905 -13.010 54.234 1.00 65.19 205 ASN A CA 1
ATOM 1679 C C . ASN A 1 205 ? -24.552 -13.352 55.684 1.00 65.19 205 ASN A C 1
ATOM 1681 O O . ASN A 1 205 ? -25.348 -14.008 56.336 1.00 65.19 205 ASN A O 1
ATOM 1685 N N . ASN A 1 206 ? -23.406 -12.922 56.222 1.00 59.06 206 ASN A N 1
ATOM 1686 C CA . ASN A 1 206 ? -22.903 -13.524 57.468 1.00 59.06 206 ASN A CA 1
ATOM 1687 C C . ASN A 1 206 ? -23.200 -12.763 58.763 1.00 59.06 206 ASN A C 1
ATOM 1689 O O . ASN A 1 206 ? -22.770 -13.207 59.828 1.00 59.06 206 ASN A O 1
ATOM 1693 N N . SER A 1 207 ? -23.868 -11.606 58.741 1.00 64.75 207 SER A N 1
ATOM 1694 C CA . SER A 1 207 ? -24.159 -10.955 60.028 1.00 64.75 207 SER A CA 1
ATOM 1695 C C . SER A 1 207 ? -25.355 -10.026 60.070 1.00 64.75 207 SER A C 1
ATOM 1697 O O . SER A 1 207 ? -25.967 -9.926 61.128 1.00 64.75 207 SER A O 1
ATOM 1699 N N . LYS A 1 208 ? -25.709 -9.331 58.986 1.00 66.44 208 LYS A N 1
ATOM 1700 C CA . LYS A 1 208 ? -26.747 -8.294 59.075 1.00 66.44 208 LYS A CA 1
ATOM 1701 C C . LYS A 1 208 ? -28.149 -8.886 59.072 1.00 66.44 208 LYS A C 1
ATOM 1703 O O . LYS A 1 208 ? -28.917 -8.603 59.990 1.00 66.44 208 LYS A O 1
ATOM 1708 N N . PHE A 1 209 ? -28.455 -9.751 58.105 1.00 68.94 209 PHE A N 1
ATOM 1709 C CA . PHE A 1 209 ? -29.755 -10.420 58.060 1.00 68.94 209 PHE A CA 1
ATOM 1710 C C . PHE A 1 209 ? -29.935 -11.386 59.223 1.00 68.94 209 PHE A C 1
ATOM 1712 O O . PHE A 1 209 ? -30.970 -11.326 59.872 1.00 68.94 209 PHE A O 1
ATOM 1719 N N . ASP A 1 210 ? -28.918 -12.173 59.569 1.00 74.81 210 ASP A N 1
ATOM 1720 C CA . ASP A 1 210 ? -29.006 -13.087 60.711 1.00 74.81 210 ASP A CA 1
ATOM 1721 C C . ASP A 1 210 ? -29.222 -12.346 62.035 1.00 74.81 210 ASP A C 1
ATOM 1723 O O . ASP A 1 210 ? -30.047 -12.768 62.843 1.00 74.81 210 ASP A O 1
ATOM 1727 N N . LYS A 1 211 ? -28.564 -11.195 62.252 1.00 75.19 211 LYS A N 1
ATOM 1728 C CA . LYS A 1 211 ? -28.809 -10.363 63.444 1.00 75.19 211 LYS A CA 1
ATOM 1729 C C . LYS A 1 211 ? -30.181 -9.696 63.418 1.00 75.19 211 LYS A C 1
ATOM 1731 O O . LYS A 1 211 ? -30.811 -9.609 64.467 1.00 75.19 211 LYS A O 1
ATOM 1736 N N . LEU A 1 212 ? -30.649 -9.214 62.264 1.00 73.81 212 LEU A N 1
ATOM 1737 C CA . LEU A 1 212 ? -31.984 -8.618 62.136 1.00 73.81 212 LEU A CA 1
ATOM 1738 C C . LEU A 1 212 ? -33.078 -9.665 62.376 1.00 73.81 212 LEU A C 1
ATOM 1740 O O . LEU A 1 212 ? -34.053 -9.394 63.071 1.00 73.81 212 LEU A O 1
ATOM 1744 N N . LEU A 1 213 ? -32.894 -10.862 61.825 1.00 78.06 213 LEU A N 1
ATOM 1745 C CA . LEU A 1 213 ? -33.803 -11.993 61.947 1.00 78.06 213 LEU A CA 1
ATOM 1746 C C . LEU A 1 213 ? -33.798 -12.532 63.382 1.00 78.06 213 LEU A C 1
ATOM 1748 O O . LEU A 1 213 ? -34.866 -12.772 63.937 1.00 78.06 213 LEU A O 1
ATOM 1752 N N . ALA A 1 214 ? -32.630 -12.614 64.030 1.00 78.50 214 ALA A N 1
ATOM 1753 C CA . ALA A 1 214 ? -32.517 -12.927 65.454 1.00 78.50 214 ALA A CA 1
ATOM 1754 C C . ALA A 1 214 ? -33.213 -11.878 66.335 1.00 78.50 214 ALA A C 1
ATOM 1756 O O . ALA A 1 214 ? -34.035 -12.250 67.166 1.00 78.50 214 ALA A O 1
ATOM 1757 N N . TYR A 1 215 ? -32.955 -10.585 66.108 1.00 76.88 215 TYR A N 1
ATOM 1758 C CA . TYR A 1 215 ? -33.585 -9.494 66.862 1.00 76.88 215 TYR A CA 1
ATOM 1759 C C . TYR A 1 215 ? -35.106 -9.479 66.677 1.00 76.88 215 TYR A C 1
ATOM 1761 O O . TYR A 1 215 ? -35.854 -9.386 67.642 1.00 76.88 215 TYR A O 1
ATOM 1769 N N . THR A 1 216 ? -35.583 -9.656 65.443 1.00 73.56 216 THR A N 1
ATOM 1770 C CA . THR A 1 216 ? -37.019 -9.691 65.139 1.00 73.56 216 THR A CA 1
ATOM 1771 C C . THR A 1 216 ? -37.684 -10.907 65.784 1.00 73.56 216 THR A C 1
ATOM 1773 O O . THR A 1 216 ? -38.755 -10.777 66.373 1.00 73.56 216 THR A O 1
ATOM 1776 N N . ASN A 1 217 ? -37.044 -12.080 65.740 1.00 79.62 217 ASN A N 1
ATOM 1777 C CA . ASN A 1 217 ? -37.537 -13.274 66.429 1.00 79.62 217 ASN A CA 1
ATOM 1778 C C . ASN A 1 217 ? -37.564 -13.092 67.951 1.00 79.62 217 ASN A C 1
ATOM 1780 O O . ASN A 1 217 ? -38.506 -13.546 68.600 1.00 79.62 217 ASN A O 1
ATOM 1784 N N . GLU A 1 218 ? -36.570 -12.411 68.520 1.00 81.44 218 GLU A N 1
ATOM 1785 C CA . GLU A 1 218 ? -36.526 -12.096 69.946 1.00 81.44 218 GLU A CA 1
ATOM 1786 C C . GLU A 1 218 ? -37.650 -11.130 70.345 1.00 81.44 218 GLU A C 1
ATOM 1788 O O . GLU A 1 218 ? -38.411 -11.438 71.264 1.00 81.44 218 GLU A O 1
ATOM 1793 N N . SER A 1 219 ? -37.846 -10.031 69.607 1.00 72.69 219 SER A N 1
ATOM 1794 C CA . SER A 1 219 ? -38.961 -9.099 69.831 1.00 72.69 219 SER A CA 1
ATOM 1795 C C . SER A 1 219 ? -40.327 -9.780 69.683 1.00 72.69 219 SER A C 1
ATOM 1797 O O . SER A 1 219 ? -41.212 -9.575 70.517 1.00 72.69 219 SER A O 1
ATOM 1799 N N . ILE A 1 220 ? -40.511 -10.637 68.668 1.00 76.88 220 ILE A N 1
ATOM 1800 C CA . ILE A 1 220 ? -41.742 -11.429 68.500 1.00 76.88 220 ILE A CA 1
ATOM 1801 C C . ILE A 1 220 ? -41.940 -12.372 69.692 1.00 76.88 220 ILE A C 1
ATOM 1803 O O . ILE A 1 220 ? -43.056 -12.477 70.209 1.00 76.88 220 ILE A O 1
ATOM 1807 N N . GLY A 1 221 ? -40.877 -13.035 70.155 1.00 81.31 221 GLY A N 1
ATOM 1808 C CA . GLY A 1 221 ? -40.913 -13.922 71.316 1.00 81.31 221 GLY A CA 1
ATOM 1809 C C . GLY A 1 221 ? -41.327 -13.194 72.596 1.00 81.31 221 GLY A C 1
ATOM 1810 O O . GLY A 1 221 ? -42.208 -13.665 73.318 1.00 81.31 221 GLY A O 1
ATOM 1811 N N . GLN A 1 222 ? -40.759 -12.014 72.847 1.00 79.12 222 GLN A N 1
ATOM 1812 C CA . GLN A 1 222 ? -41.112 -11.175 73.995 1.00 79.12 222 GLN A CA 1
ATOM 1813 C C . GLN A 1 222 ? -42.577 -10.718 73.941 1.00 79.12 222 GLN A C 1
ATOM 1815 O O . GLN A 1 222 ? -43.299 -10.852 74.933 1.00 79.12 222 GLN A O 1
ATOM 1820 N N . LEU A 1 223 ? -43.054 -10.262 72.776 1.00 76.19 223 LEU A N 1
ATOM 1821 C CA . LEU A 1 223 ? -44.452 -9.871 72.580 1.00 76.19 223 LEU A CA 1
ATOM 1822 C C . LEU A 1 223 ? -45.412 -11.049 72.809 1.00 76.19 223 LEU A C 1
ATOM 1824 O O . LEU A 1 223 ? -46.429 -10.901 73.492 1.00 76.19 223 LEU A O 1
ATOM 1828 N N . CYS A 1 224 ? -45.086 -12.226 72.268 1.00 77.81 224 CYS A N 1
ATOM 1829 C CA . CYS A 1 224 ? -45.890 -13.433 72.455 1.00 77.81 224 CYS A CA 1
ATOM 1830 C C . CYS A 1 224 ? -45.949 -13.840 73.929 1.00 77.81 224 CYS A C 1
ATOM 1832 O O . CYS A 1 224 ? -47.035 -14.111 74.438 1.00 77.81 224 CYS A O 1
ATOM 1834 N N . ASN A 1 225 ? -44.817 -13.820 74.636 1.00 81.75 225 ASN A N 1
ATOM 1835 C CA . ASN A 1 225 ? -44.768 -14.121 76.067 1.00 81.75 225 ASN A CA 1
ATOM 1836 C C . ASN A 1 225 ? -45.613 -13.140 76.885 1.00 81.75 225 ASN A C 1
ATOM 1838 O O . ASN A 1 225 ? -46.376 -13.565 77.753 1.00 81.75 225 ASN A O 1
ATOM 1842 N N . HIS A 1 226 ? -45.544 -11.845 76.571 1.00 81.44 226 HIS A N 1
ATOM 1843 C CA . HIS A 1 226 ? -46.388 -10.841 77.212 1.00 81.44 226 HIS A CA 1
ATOM 1844 C C . HIS A 1 226 ? -47.882 -11.127 76.984 1.00 81.44 226 HIS A C 1
ATOM 1846 O O . HIS A 1 226 ? -48.664 -11.126 77.934 1.00 81.44 226 HIS A O 1
ATOM 1852 N N . LYS A 1 227 ? -48.282 -11.460 75.748 1.00 77.62 227 LYS A N 1
ATOM 1853 C CA . LYS A 1 227 ? -49.676 -11.809 75.423 1.00 77.62 227 LYS A CA 1
ATOM 1854 C C . LYS A 1 227 ? -50.153 -13.103 76.079 1.00 77.62 227 LYS A C 1
ATOM 1856 O O . LYS A 1 227 ? -51.307 -13.175 76.502 1.00 77.62 227 LYS A O 1
ATOM 1861 N N . ILE A 1 228 ? -49.285 -14.105 76.206 1.00 80.44 228 ILE A N 1
ATOM 1862 C CA . ILE A 1 228 ? -49.582 -15.334 76.955 1.00 80.44 228 ILE A CA 1
ATOM 1863 C C . ILE A 1 228 ? -49.815 -15.001 78.433 1.00 80.44 228 ILE A C 1
ATOM 1865 O O . ILE A 1 228 ? -50.809 -15.444 79.005 1.00 80.44 228 ILE A O 1
ATOM 1869 N N . HIS A 1 229 ? -48.969 -14.157 79.022 1.00 82.75 229 HIS A N 1
ATOM 1870 C CA . HIS A 1 229 ? -49.103 -13.739 80.414 1.00 82.75 229 HIS A CA 1
ATOM 1871 C C . HIS A 1 229 ? -50.399 -12.946 80.673 1.00 82.75 229 HIS A C 1
ATOM 1873 O O . HIS A 1 229 ? -51.097 -13.209 81.653 1.00 82.75 229 HIS A O 1
ATOM 1879 N N . GLU A 1 230 ? -50.779 -12.016 79.784 1.00 77.62 230 GLU A N 1
ATOM 1880 C CA . GLU A 1 230 ? -52.074 -11.318 79.873 1.00 77.62 230 GLU A CA 1
ATOM 1881 C C . GLU A 1 230 ? -53.254 -12.302 79.846 1.00 77.62 230 GLU A C 1
ATOM 1883 O O . GLU A 1 230 ? -54.169 -12.197 80.666 1.00 77.62 230 GLU A O 1
ATOM 1888 N N . ARG A 1 231 ? -53.224 -13.282 78.931 1.00 79.31 231 ARG A N 1
ATOM 1889 C CA . ARG A 1 231 ? -54.261 -14.317 78.815 1.00 79.31 231 ARG A CA 1
ATOM 1890 C C . ARG A 1 231 ? -54.376 -15.148 80.092 1.00 79.31 231 ARG A C 1
ATOM 1892 O O . ARG A 1 231 ? -55.491 -15.424 80.534 1.00 79.31 231 ARG A O 1
ATOM 1899 N N . ASP A 1 232 ? -53.252 -15.562 80.665 1.00 84.19 232 ASP A N 1
ATOM 1900 C CA . ASP A 1 232 ? -53.235 -16.428 81.846 1.00 84.19 232 ASP A CA 1
ATOM 1901 C C . ASP A 1 232 ? -53.753 -15.690 83.088 1.00 84.19 232 ASP A C 1
ATOM 1903 O O . ASP A 1 232 ? -54.563 -16.242 83.836 1.00 84.19 232 ASP A O 1
ATOM 1907 N N . ASN A 1 233 ? -53.408 -14.408 83.245 1.00 84.38 233 ASN A N 1
ATOM 1908 C CA . ASN A 1 233 ? -53.999 -13.552 84.276 1.00 84.38 233 ASN A CA 1
ATOM 1909 C C . ASN A 1 233 ? -55.509 -13.376 84.090 1.00 84.38 233 ASN A C 1
ATOM 1911 O O . ASN A 1 233 ? -56.267 -13.492 85.052 1.00 84.38 233 ASN A O 1
ATOM 1915 N N . LEU A 1 234 ? -55.970 -13.140 82.857 1.00 82.88 234 LEU A N 1
ATOM 1916 C CA . LEU A 1 234 ? -57.403 -13.024 82.579 1.00 82.88 234 LEU A CA 1
ATOM 1917 C C . LEU A 1 234 ? -58.139 -14.320 82.941 1.00 82.88 234 LEU A C 1
ATOM 1919 O O . LEU A 1 234 ? -59.226 -14.288 83.514 1.00 82.88 234 LEU A O 1
ATOM 1923 N N . ARG A 1 235 ? -57.529 -15.468 82.637 1.00 84.81 235 ARG A N 1
ATOM 1924 C CA . ARG A 1 235 ? -58.090 -16.777 82.960 1.00 84.81 235 ARG A CA 1
ATOM 1925 C C . ARG A 1 235 ? -58.175 -17.016 84.462 1.00 84.81 235 ARG A C 1
ATOM 1927 O O . ARG A 1 235 ? -59.205 -17.498 84.921 1.00 84.81 235 ARG A O 1
ATOM 1934 N N . LYS A 1 236 ? -57.153 -16.613 85.218 1.00 87.44 236 LYS A N 1
ATOM 1935 C CA . LYS A 1 236 ? -57.182 -16.650 86.683 1.00 87.44 236 LYS A CA 1
ATOM 1936 C C . LYS A 1 236 ? -58.348 -15.825 87.241 1.00 87.44 236 LYS A C 1
ATOM 1938 O O . LYS A 1 236 ? -59.109 -16.334 88.056 1.00 87.44 236 LYS A O 1
ATOM 1943 N N . ASN A 1 237 ? -58.552 -14.610 86.731 1.00 84.62 237 ASN A N 1
ATOM 1944 C CA . ASN A 1 237 ? -59.672 -13.763 87.152 1.00 84.62 237 ASN A CA 1
ATOM 1945 C C . ASN A 1 237 ? -61.036 -14.408 86.836 1.00 84.62 237 ASN A C 1
ATOM 1947 O O . ASN A 1 237 ? -61.957 -14.345 87.646 1.00 84.62 237 ASN A O 1
ATOM 1951 N N . ILE A 1 238 ? -61.181 -15.053 85.671 1.00 81.06 238 ILE A N 1
ATOM 1952 C CA . ILE A 1 238 ? -62.406 -15.794 85.318 1.00 81.06 238 ILE A CA 1
ATOM 1953 C C . ILE A 1 238 ? -62.636 -16.963 86.285 1.00 81.06 238 ILE A C 1
ATOM 1955 O O . ILE A 1 238 ? -63.771 -17.207 86.698 1.00 81.06 238 ILE A O 1
ATOM 1959 N N . ASP A 1 239 ? -61.575 -17.679 86.659 1.00 83.25 239 ASP A N 1
ATOM 1960 C CA . ASP A 1 239 ? -61.660 -18.789 87.604 1.00 83.25 239 ASP A CA 1
ATOM 1961 C C . ASP A 1 239 ? -62.088 -18.312 89.006 1.00 83.25 239 ASP A C 1
ATOM 1963 O O . ASP A 1 239 ? -62.924 -18.971 89.627 1.00 83.25 239 ASP A O 1
ATOM 1967 N N . GLU A 1 240 ? -61.599 -17.155 89.464 1.00 84.69 240 GLU A N 1
ATOM 1968 C CA . GLU A 1 240 ? -62.015 -16.513 90.724 1.00 84.69 240 GLU A CA 1
ATOM 1969 C C . GLU A 1 240 ? -63.491 -16.081 90.692 1.00 84.69 240 GLU A C 1
ATOM 1971 O O . GLU A 1 240 ? -64.250 -16.387 91.613 1.00 84.69 240 GLU A O 1
ATOM 1976 N N . ILE A 1 241 ? -63.952 -15.453 89.602 1.00 80.25 241 ILE A N 1
ATOM 1977 C CA . ILE A 1 241 ? -65.374 -15.099 89.431 1.00 80.25 241 ILE A CA 1
ATOM 1978 C C . ILE A 1 241 ? -66.254 -16.352 89.494 1.00 80.25 241 ILE A C 1
ATOM 1980 O O . ILE A 1 241 ? -67.297 -16.354 90.148 1.00 80.25 241 ILE A O 1
ATOM 1984 N N . ARG A 1 242 ? -65.834 -17.438 88.840 1.00 83.25 242 ARG A N 1
ATOM 1985 C CA . ARG A 1 242 ? -66.570 -18.705 88.854 1.00 83.25 242 ARG A CA 1
ATOM 1986 C C . ARG A 1 242 ? -66.654 -19.302 90.262 1.00 83.25 242 ARG A C 1
ATOM 1988 O O . ARG A 1 242 ? -67.718 -19.795 90.627 1.00 83.25 242 ARG A O 1
ATOM 1995 N N . GLN A 1 243 ? -65.577 -19.237 91.048 1.00 82.12 243 GLN A N 1
ATOM 1996 C CA . GLN A 1 243 ? -65.591 -19.672 92.450 1.00 82.12 243 GLN A CA 1
ATOM 1997 C C . GLN A 1 243 ? -66.576 -18.847 93.288 1.00 82.12 243 GLN A C 1
ATOM 1999 O O . GLN A 1 243 ? -67.353 -19.418 94.050 1.00 82.12 243 GLN A O 1
ATOM 2004 N N . ASN A 1 244 ? -66.617 -17.528 93.088 1.00 80.44 244 ASN A N 1
ATOM 2005 C CA . ASN A 1 244 ? -67.568 -16.657 93.782 1.00 80.44 244 ASN A CA 1
ATOM 2006 C C . ASN A 1 244 ? -69.028 -16.980 93.422 1.00 80.44 244 ASN A C 1
ATOM 2008 O O . ASN A 1 244 ? -69.876 -17.047 94.308 1.00 80.44 244 ASN A O 1
ATOM 2012 N N . ILE A 1 245 ? -69.330 -17.243 92.144 1.00 75.12 245 ILE A N 1
ATOM 2013 C CA . ILE A 1 245 ? -70.676 -17.670 91.713 1.00 75.12 245 ILE A CA 1
ATOM 2014 C C . ILE A 1 245 ? -71.073 -18.989 92.389 1.00 75.12 245 ILE A C 1
ATOM 2016 O O . ILE A 1 245 ? -72.214 -19.141 92.822 1.00 75.12 245 ILE A O 1
ATOM 2020 N N . GLN A 1 246 ? -70.137 -19.930 92.509 1.00 79.50 246 GLN A N 1
ATOM 2021 C CA . GLN A 1 246 ? -70.388 -21.214 93.156 1.00 79.50 246 GLN A CA 1
ATOM 2022 C C . GLN A 1 246 ? -70.676 -21.051 94.660 1.00 79.50 246 GLN A C 1
ATOM 2024 O O . GLN A 1 246 ? -71.613 -21.662 95.168 1.00 79.50 246 GLN A O 1
ATOM 2029 N N . ALA A 1 247 ? -69.962 -20.153 95.346 1.00 76.38 247 ALA A N 1
ATOM 2030 C CA . ALA A 1 247 ? -70.236 -19.814 96.744 1.00 76.38 247 ALA A CA 1
ATOM 2031 C C . ALA A 1 247 ? -71.623 -19.168 96.943 1.00 76.38 247 ALA A C 1
ATOM 2033 O O . ALA A 1 247 ? -72.300 -19.453 97.931 1.00 76.38 247 ALA A O 1
ATOM 2034 N N . ILE A 1 248 ? -72.080 -18.339 95.995 1.00 74.75 248 ILE A N 1
ATOM 2035 C CA . ILE A 1 248 ? -73.438 -17.766 96.014 1.00 74.75 248 ILE A CA 1
ATOM 2036 C C . ILE A 1 248 ? -74.492 -18.870 95.858 1.00 74.75 248 ILE A C 1
ATOM 2038 O O . ILE A 1 248 ? -75.449 -18.906 96.624 1.00 74.75 248 ILE A O 1
ATOM 2042 N N . GLN A 1 249 ? -74.294 -19.811 94.929 1.00 70.44 249 GLN A N 1
ATOM 2043 C CA . GLN A 1 249 ? -75.219 -20.935 94.722 1.00 70.44 249 GLN A CA 1
ATOM 2044 C C . GLN A 1 249 ? -75.314 -21.860 95.947 1.00 70.44 249 GLN A C 1
ATOM 2046 O O . GLN A 1 249 ? -76.397 -22.342 96.277 1.00 70.44 249 GLN A O 1
ATOM 2051 N N . GLU A 1 250 ? -74.203 -22.087 96.652 1.00 74.19 250 GLU A N 1
ATOM 2052 C CA . GLU A 1 250 ? -74.201 -22.811 97.931 1.00 74.19 250 GLU A CA 1
ATOM 2053 C C . GLU A 1 250 ? -74.927 -22.030 99.043 1.00 74.19 250 GLU A C 1
ATOM 2055 O O . GLU A 1 250 ? -75.596 -22.630 99.888 1.00 74.19 250 GLU A O 1
ATOM 2060 N N . GLY A 1 251 ? -74.838 -20.695 99.027 1.00 73.44 251 GLY A N 1
ATOM 2061 C CA . GLY A 1 251 ? -75.609 -19.807 99.900 1.00 73.44 251 GLY A CA 1
ATOM 2062 C C . GLY A 1 251 ? -77.118 -19.881 99.646 1.00 73.44 251 GLY A C 1
ATOM 2063 O O . GLY A 1 251 ? -77.888 -20.064 100.590 1.00 73.44 251 GLY A O 1
ATOM 2064 N N . ASP A 1 252 ? -77.539 -19.832 98.381 1.00 72.75 252 ASP A N 1
ATOM 2065 C CA . ASP A 1 252 ? -78.947 -19.965 97.980 1.00 72.75 252 ASP A CA 1
ATOM 2066 C C . ASP A 1 252 ? -79.530 -21.331 98.377 1.00 72.75 252 ASP A C 1
ATOM 2068 O O . ASP A 1 252 ? -80.684 -21.416 98.799 1.00 72.75 252 ASP A O 1
ATOM 2072 N N . GLY A 1 253 ? -78.720 -22.397 98.335 1.00 71.81 253 GLY A N 1
ATOM 2073 C CA . GLY A 1 253 ? -79.105 -23.719 98.837 1.00 71.81 253 GLY A CA 1
ATOM 2074 C C . GLY A 1 253 ? -79.490 -23.713 100.322 1.00 71.81 253 GLY A C 1
ATOM 2075 O O . GLY A 1 253 ? -80.500 -24.311 100.696 1.00 71.81 253 GLY A O 1
ATOM 2076 N N . LYS A 1 254 ? -78.749 -22.975 101.162 1.00 73.00 254 LYS A N 1
ATOM 2077 C CA . LYS A 1 254 ? -79.065 -22.819 102.595 1.00 73.00 254 LYS A CA 1
ATOM 2078 C C . LYS A 1 254 ? -80.322 -21.982 102.827 1.00 73.00 254 LYS A C 1
ATOM 2080 O O . LYS A 1 254 ? -81.137 -22.336 103.675 1.00 73.00 254 LYS A O 1
ATOM 2085 N N . ILE A 1 255 ? -80.519 -20.918 102.047 1.00 71.69 255 ILE A N 1
ATOM 2086 C CA . ILE A 1 255 ? -81.735 -20.088 102.112 1.00 71.69 255 ILE A CA 1
ATOM 2087 C C . ILE A 1 255 ? -82.973 -20.920 101.737 1.00 71.69 255 ILE A C 1
ATOM 2089 O O . ILE A 1 255 ? -84.029 -20.788 102.359 1.00 71.69 255 ILE A O 1
ATOM 2093 N N . MET A 1 256 ? -82.847 -21.814 100.755 1.00 68.31 256 MET A N 1
ATOM 2094 C CA . MET A 1 256 ? -83.935 -22.691 100.323 1.00 68.31 256 MET A CA 1
ATOM 2095 C C . MET A 1 256 ? -84.283 -23.755 101.384 1.00 68.31 256 MET A C 1
ATOM 2097 O O . MET A 1 256 ? -85.462 -24.041 101.602 1.00 68.31 256 MET A O 1
ATOM 2101 N N . GLU A 1 257 ? -83.290 -24.288 102.108 1.00 70.56 257 GLU A N 1
ATOM 2102 C CA . GLU A 1 257 ? -83.517 -25.158 103.276 1.00 70.56 257 GLU A CA 1
ATOM 2103 C C . GLU A 1 257 ? -84.205 -24.415 104.436 1.00 70.56 257 GLU A C 1
ATOM 2105 O O . GLU A 1 257 ? -85.138 -24.949 105.047 1.00 70.56 257 GLU A O 1
ATOM 2110 N N . GLU A 1 258 ? -83.810 -23.169 104.714 1.00 68.75 258 GLU A N 1
ATOM 2111 C CA . GLU A 1 258 ? -84.457 -22.330 105.729 1.00 68.75 258 GLU A CA 1
ATOM 2112 C C . GLU A 1 258 ? -85.915 -22.008 105.362 1.00 68.75 258 GLU A C 1
ATOM 2114 O O . GLU A 1 258 ? -86.799 -22.130 106.218 1.00 68.75 258 GLU A O 1
ATOM 2119 N N . GLN A 1 259 ? -86.201 -21.694 104.092 1.00 66.00 259 GLN A N 1
ATOM 2120 C CA . GLN A 1 259 ? -87.566 -21.483 103.593 1.00 66.00 259 GLN A CA 1
ATOM 2121 C C . GLN A 1 259 ? -88.440 -22.743 103.704 1.00 66.00 259 GLN A C 1
ATOM 2123 O O . GLN A 1 259 ? -89.603 -22.646 104.109 1.00 66.00 259 GLN A O 1
ATOM 2128 N N . GLU A 1 260 ? -87.904 -23.934 103.416 1.00 74.19 260 GLU A N 1
ATOM 2129 C CA . GLU A 1 260 ? -88.641 -25.195 103.587 1.00 74.19 260 GLU A CA 1
ATOM 2130 C C . GLU A 1 260 ? -88.889 -25.506 105.083 1.00 74.19 260 GLU A C 1
ATOM 2132 O O . GLU A 1 260 ? -89.949 -26.024 105.452 1.00 74.19 260 GLU A O 1
ATOM 2137 N N . SER A 1 261 ? -87.965 -25.123 105.977 1.00 71.56 261 SER A N 1
ATOM 2138 C CA . SER A 1 261 ? -88.150 -25.228 107.437 1.00 71.56 261 SER A CA 1
ATOM 2139 C C . SER A 1 261 ? -89.240 -24.279 107.966 1.00 71.56 261 SER A C 1
ATOM 2141 O O . SER A 1 261 ? -90.065 -24.661 108.809 1.00 71.56 261 SER A O 1
ATOM 2143 N N . PHE A 1 262 ? -89.303 -23.063 107.416 1.00 76.06 262 PHE A N 1
ATOM 2144 C CA . PHE A 1 262 ? -90.329 -22.072 107.727 1.00 76.06 262 PHE A CA 1
ATOM 2145 C C . PHE A 1 262 ? -91.710 -22.551 107.259 1.00 76.06 262 PHE A C 1
ATOM 2147 O O . PHE A 1 262 ? -92.681 -22.509 108.017 1.00 76.06 262 PHE A O 1
ATOM 2154 N N . LYS A 1 263 ? -91.787 -23.114 106.049 1.00 76.00 263 LYS A N 1
ATOM 2155 C CA . LYS A 1 263 ? -93.005 -23.715 105.489 1.00 76.00 263 LYS A CA 1
ATOM 2156 C C . LYS A 1 263 ? -93.543 -24.868 106.349 1.00 76.00 263 LYS A C 1
ATOM 2158 O O . LYS A 1 263 ? -94.733 -24.874 106.664 1.00 76.00 263 LYS A O 1
ATOM 2163 N N . LYS A 1 264 ? -92.683 -25.781 106.824 1.00 74.75 264 LYS A N 1
ATOM 2164 C CA . LYS A 1 264 ? -93.077 -26.850 107.772 1.00 74.75 264 LYS A CA 1
ATOM 2165 C C . LYS A 1 264 ? -93.622 -26.307 109.095 1.00 74.75 264 LYS A C 1
ATOM 2167 O O . LYS A 1 264 ? -94.559 -26.867 109.663 1.00 74.75 264 LYS A O 1
ATOM 2172 N N . SER A 1 265 ? -93.056 -25.206 109.586 1.00 68.69 265 SER A N 1
ATOM 2173 C CA . SER A 1 265 ? -93.535 -24.542 110.804 1.00 68.69 265 SER A CA 1
ATOM 2174 C C . SER A 1 265 ? -94.922 -23.913 110.601 1.00 68.69 265 SER A C 1
ATOM 2176 O O . SER A 1 265 ? -95.770 -23.972 111.494 1.00 68.69 265 SER A O 1
ATOM 2178 N N . PHE A 1 266 ? -95.191 -23.389 109.402 1.00 72.12 266 PHE A N 1
ATOM 2179 C CA . PHE A 1 266 ? -96.487 -22.825 109.019 1.00 72.12 266 PHE A CA 1
ATOM 2180 C C . PHE A 1 266 ? -97.578 -23.900 108.840 1.00 72.12 266 PHE A C 1
ATOM 2182 O O . PHE A 1 266 ? -98.711 -23.717 109.290 1.00 72.12 266 PHE A O 1
ATOM 2189 N N . GLU A 1 267 ? -97.240 -25.064 108.273 1.00 73.50 267 GLU A N 1
ATOM 2190 C CA . GLU A 1 267 ? -98.158 -26.212 108.162 1.00 73.50 267 GLU A CA 1
ATOM 2191 C C . GLU A 1 267 ? -98.615 -26.743 109.536 1.00 73.50 267 GLU A C 1
ATOM 2193 O O . GLU A 1 267 ? -99.778 -27.121 109.705 1.00 73.50 267 GLU A O 1
ATOM 2198 N N . ASN A 1 268 ? -97.745 -26.702 110.552 1.00 71.31 268 ASN A N 1
ATOM 2199 C CA . ASN A 1 268 ? -98.086 -27.110 111.920 1.00 71.31 268 ASN A CA 1
ATOM 2200 C C . ASN A 1 268 ? -99.088 -26.140 112.588 1.00 71.31 268 ASN A C 1
ATOM 2202 O O . ASN A 1 268 ? -100.018 -26.568 113.276 1.00 71.31 268 ASN A O 1
ATOM 2206 N N . LEU A 1 269 ? -98.967 -24.834 112.323 1.00 69.38 269 LEU A N 1
ATOM 2207 C CA . LEU A 1 269 ? -99.932 -23.815 112.763 1.00 69.38 269 LEU A CA 1
ATOM 2208 C C . LEU A 1 269 ? -101.297 -23.967 112.068 1.00 69.38 269 LEU A C 1
ATOM 2210 O O . LEU A 1 269 ? -102.342 -23.865 112.716 1.00 69.38 269 LEU A O 1
ATOM 2214 N N . TRP A 1 270 ? -101.301 -24.291 110.773 1.00 71.19 270 TRP A N 1
ATOM 2215 C CA . TRP A 1 270 ? -102.523 -24.537 109.998 1.00 71.19 270 TRP A CA 1
ATOM 2216 C C . TRP A 1 270 ? -103.309 -25.769 110.489 1.00 71.19 270 TRP A C 1
ATOM 2218 O O . TRP A 1 270 ? -104.544 -25.766 110.523 1.00 71.19 270 TRP A O 1
ATOM 2228 N N . LEU A 1 271 ? -102.613 -26.816 110.944 1.00 68.25 271 LEU A N 1
ATOM 2229 C CA . LEU A 1 271 ? -103.231 -28.009 111.538 1.00 68.25 271 LEU A CA 1
ATOM 2230 C C . LEU A 1 271 ? -103.896 -27.731 112.897 1.00 68.25 271 LEU A C 1
ATOM 2232 O O . LEU A 1 271 ? -104.950 -28.305 113.188 1.00 68.25 271 LEU A O 1
ATOM 2236 N N . GLN A 1 272 ? -103.343 -26.826 113.711 1.00 61.62 272 GLN A N 1
ATOM 2237 C CA . GLN A 1 272 ? -103.971 -26.417 114.975 1.00 61.62 272 GLN A CA 1
ATOM 2238 C C . GLN A 1 272 ? -105.255 -25.606 114.746 1.00 61.62 272 GLN A C 1
ATOM 2240 O O . GLN A 1 272 ? -106.250 -25.820 115.441 1.00 61.62 272 GLN A O 1
ATOM 2245 N N . PHE A 1 273 ? -105.273 -24.751 113.721 1.00 60.31 273 PHE A N 1
ATOM 2246 C CA . PHE A 1 273 ? -106.441 -23.948 113.349 1.00 60.31 273 PHE A CA 1
ATOM 2247 C C . PHE A 1 273 ? -107.613 -24.812 112.844 1.00 60.31 273 PHE A C 1
ATOM 2249 O O . PHE A 1 273 ? -108.760 -24.629 113.254 1.00 60.31 273 PHE A O 1
ATOM 2256 N N . ASN A 1 274 ? -107.328 -25.847 112.048 1.00 57.09 274 ASN A N 1
ATOM 2257 C CA . ASN A 1 274 ? -108.358 -26.767 111.548 1.00 57.09 274 ASN A CA 1
ATOM 2258 C C . ASN A 1 274 ? -108.925 -27.721 112.619 1.00 57.09 274 ASN A C 1
ATOM 2260 O O . ASN A 1 274 ? -110.038 -28.226 112.465 1.00 57.09 274 ASN A O 1
ATOM 2264 N N . LYS A 1 275 ? -108.218 -27.933 113.740 1.00 51.62 275 LYS A N 1
ATOM 2265 C CA . LYS A 1 275 ? -108.733 -28.695 114.893 1.00 51.62 275 LYS A CA 1
ATOM 2266 C C . LYS A 1 275 ? -109.771 -27.904 115.702 1.00 51.62 275 LYS A C 1
ATOM 2268 O O . LYS A 1 275 ? -110.651 -28.509 116.309 1.00 51.62 275 LYS A O 1
ATOM 2273 N N . LEU A 1 276 ? -109.704 -26.571 115.664 1.00 50.06 276 LEU A N 1
ATOM 2274 C CA . LEU A 1 276 ? -110.662 -25.671 116.313 1.00 50.06 276 LEU A CA 1
ATOM 2275 C C . LEU A 1 276 ? -111.956 -25.515 115.492 1.00 50.06 276 LEU A C 1
ATOM 2277 O O . LEU A 1 276 ? -113.039 -25.389 116.056 1.00 50.06 276 LEU A O 1
ATOM 2281 N N . ASN A 1 277 ? -111.858 -25.610 114.162 1.00 49.56 277 ASN A N 1
ATOM 2282 C CA . ASN A 1 277 ? -112.970 -25.350 113.243 1.00 49.56 277 ASN A CA 1
ATOM 2283 C C . ASN A 1 277 ? -113.888 -26.568 112.976 1.00 49.56 277 ASN A C 1
ATOM 2285 O O . ASN A 1 277 ? -114.876 -26.455 112.259 1.00 49.56 277 ASN A O 1
ATOM 2289 N N . LYS A 1 278 ? -113.591 -27.744 113.555 1.00 45.66 278 LYS A N 1
ATOM 2290 C CA . LYS A 1 278 ? -114.328 -29.005 113.314 1.00 45.66 278 LYS A CA 1
ATOM 2291 C C . LYS A 1 278 ? -115.526 -29.252 114.254 1.00 45.66 278 LYS A C 1
ATOM 2293 O O . LYS A 1 278 ? -116.275 -30.190 114.017 1.00 45.66 278 LYS A O 1
ATOM 2298 N N . ASN A 1 279 ? -115.747 -28.433 115.289 1.00 39.66 279 ASN A N 1
ATOM 2299 C CA . ASN A 1 279 ? -116.844 -28.643 116.258 1.00 39.66 279 ASN A CA 1
ATOM 2300 C C . ASN A 1 279 ? -117.979 -27.606 116.209 1.00 39.66 279 ASN A C 1
ATOM 2302 O O . ASN A 1 279 ? -118.904 -27.684 117.014 1.00 39.66 279 ASN A O 1
ATOM 2306 N N . VAL A 1 280 ? -117.956 -26.658 115.269 1.00 38.41 280 VAL A N 1
ATOM 2307 C CA . VAL A 1 280 ? -119.024 -25.658 115.120 1.00 38.41 280 VAL A CA 1
ATOM 2308 C C . VAL A 1 280 ? -119.315 -25.439 113.642 1.00 38.41 280 VAL A C 1
ATOM 2310 O O . VAL A 1 280 ? -118.849 -24.458 113.082 1.00 38.41 280 VAL A O 1
ATOM 2313 N N . THR A 1 281 ? -120.033 -26.374 113.007 1.00 34.38 281 THR A N 1
ATOM 2314 C CA . THR A 1 281 ? -121.193 -26.123 112.115 1.00 34.38 281 THR A CA 1
ATOM 2315 C C . THR A 1 281 ? -121.512 -27.338 111.238 1.00 34.38 281 THR A C 1
ATOM 2317 O O . THR A 1 281 ? -120.991 -27.476 110.139 1.00 34.38 281 THR A O 1
ATOM 2320 N N . GLU A 1 282 ? -122.464 -28.171 111.668 1.00 29.11 282 GLU A N 1
ATOM 2321 C CA . GLU A 1 282 ? -123.374 -28.795 110.705 1.00 29.11 282 GLU A CA 1
ATOM 2322 C C . GLU A 1 282 ? -124.783 -28.978 111.294 1.00 29.11 282 GLU A C 1
ATOM 2324 O O . GLU A 1 282 ? -124.995 -29.679 112.280 1.00 29.11 282 GLU A O 1
ATOM 2329 N N . ASN A 1 283 ? -125.730 -28.311 110.632 1.00 35.94 283 ASN A N 1
ATOM 2330 C CA . ASN A 1 283 ? -127.157 -28.611 110.535 1.00 35.94 283 ASN A CA 1
ATOM 2331 C C . ASN A 1 283 ? -128.065 -28.447 111.759 1.00 35.94 283 ASN A C 1
ATOM 2333 O O . ASN A 1 283 ? -128.590 -29.380 112.363 1.00 35.94 283 ASN A O 1
ATOM 2337 N N . TYR A 1 284 ? -128.436 -27.179 111.928 1.00 28.58 284 TYR A N 1
ATOM 2338 C CA . TYR A 1 284 ? -129.836 -26.786 112.048 1.00 28.58 284 TYR A CA 1
ATOM 2339 C C . TYR A 1 284 ? -130.739 -27.438 110.969 1.00 28.58 284 TYR A C 1
ATOM 2341 O O . TYR A 1 284 ? -130.457 -27.361 109.778 1.00 28.58 284 TYR A O 1
ATOM 2349 N N . SER A 1 285 ? -131.904 -27.912 111.432 1.00 35.22 285 SER A N 1
ATOM 2350 C CA . SER A 1 285 ? -133.227 -27.855 110.777 1.00 35.22 285 SER A CA 1
ATOM 2351 C C . SER A 1 285 ? -133.726 -29.033 109.915 1.00 35.22 285 SER A C 1
ATOM 2353 O O . SER A 1 285 ? -133.678 -28.994 108.691 1.00 35.22 285 SER A O 1
ATOM 2355 N N . ASN A 1 286 ? -134.392 -30.015 110.549 1.00 31.09 286 ASN A N 1
ATOM 2356 C CA . ASN A 1 286 ? -135.873 -30.115 110.534 1.00 31.09 286 ASN A CA 1
ATOM 2357 C C . ASN A 1 286 ? -136.419 -31.437 111.123 1.00 31.09 286 ASN A C 1
ATOM 2359 O O . ASN A 1 286 ? -136.391 -32.476 110.469 1.00 31.09 286 ASN A O 1
ATOM 2363 N N . ARG A 1 287 ? -137.046 -31.347 112.308 1.00 29.94 287 ARG A N 1
ATOM 2364 C CA . ARG A 1 287 ? -138.220 -32.136 112.756 1.00 29.94 287 ARG A CA 1
ATOM 2365 C C . ARG A 1 287 ? -138.801 -31.424 113.990 1.00 29.94 287 ARG A C 1
ATOM 2367 O O . ARG A 1 287 ? -138.223 -31.508 115.061 1.00 29.94 287 ARG A O 1
ATOM 2374 N N . SER A 1 288 ? -139.711 -30.459 113.863 1.00 29.17 288 SER A N 1
ATOM 2375 C CA . SER A 1 288 ? -141.147 -30.586 113.562 1.00 29.17 288 SER A CA 1
ATOM 2376 C C . SER A 1 288 ? -141.873 -31.627 114.426 1.00 29.17 288 SER A C 1
ATOM 2378 O O . SER A 1 288 ? -141.691 -32.826 114.234 1.00 29.17 288 SER A O 1
ATOM 2380 N N . ALA A 1 289 ? -142.748 -31.092 115.284 1.00 25.52 289 ALA A N 1
ATOM 2381 C CA . ALA A 1 289 ? -143.812 -31.704 116.084 1.00 25.52 289 ALA A CA 1
ATOM 2382 C C . ALA A 1 289 ? -143.508 -32.100 117.546 1.00 25.52 289 ALA A C 1
ATOM 2384 O O . ALA A 1 289 ? -142.619 -32.892 117.846 1.00 25.52 289 ALA A O 1
ATOM 2385 N N . THR A 1 290 ? -144.422 -31.622 118.407 1.00 29.20 290 THR A N 1
ATOM 2386 C CA . THR A 1 290 ? -144.690 -31.905 119.838 1.00 29.20 290 THR A CA 1
ATOM 2387 C C . THR A 1 290 ? -143.804 -31.165 120.852 1.00 29.20 290 THR A C 1
ATOM 2389 O O . THR A 1 290 ? -142.617 -31.433 120.949 1.00 29.20 290 THR A O 1
ATOM 2392 N N . LEU A 1 291 ? -144.256 -30.114 121.554 1.00 27.64 291 LEU A N 1
ATOM 2393 C CA . LEU A 1 291 ? -145.463 -29.929 122.391 1.00 27.64 291 LEU A CA 1
ATOM 2394 C C . LEU A 1 291 ? -145.471 -30.848 123.625 1.00 27.64 291 LEU A C 1
ATOM 2396 O O . LEU A 1 291 ? -145.457 -32.068 123.486 1.00 27.64 291 LEU A O 1
ATOM 2400 N N . THR A 1 292 ? -145.623 -30.207 124.797 1.00 30.38 292 THR A N 1
ATOM 2401 C CA . THR A 1 292 ? -145.688 -30.721 126.193 1.00 30.38 292 THR A CA 1
ATOM 2402 C C . THR A 1 292 ? -144.311 -31.098 126.763 1.00 30.38 292 THR A C 1
ATOM 2404 O O . THR A 1 292 ? -143.697 -32.051 126.318 1.00 30.38 292 THR A O 1
ATOM 2407 N N . ARG A 1 293 ? -143.675 -30.344 127.675 1.00 41.16 293 ARG A N 1
ATOM 2408 C CA . ARG A 1 293 ? -144.113 -29.840 128.993 1.00 41.16 293 ARG A CA 1
ATOM 2409 C C . ARG A 1 293 ? -144.824 -30.904 129.810 1.00 41.16 293 ARG A C 1
ATOM 2411 O O . ARG A 1 293 ? -146.035 -30.868 129.890 1.00 41.16 293 ARG A O 1
ATOM 2418 N N . VAL A 1 294 ? -144.074 -31.751 130.489 1.00 29.98 294 VAL A N 1
ATOM 2419 C CA . VAL A 1 294 ? -144.430 -32.183 131.841 1.00 29.98 294 VAL A CA 1
ATOM 2420 C C . VAL A 1 294 ? -143.090 -32.413 132.523 1.00 29.98 294 VAL A C 1
ATOM 2422 O O . VAL A 1 294 ? -142.283 -33.190 132.034 1.00 29.98 294 VAL A O 1
ATOM 2425 N N . ASN A 1 295 ? -142.684 -31.544 133.432 1.00 29.72 295 ASN A N 1
ATOM 2426 C CA . ASN A 1 295 ? -143.265 -31.294 134.749 1.00 29.72 295 ASN A CA 1
ATOM 2427 C C . ASN A 1 295 ? -142.299 -31.944 135.716 1.00 29.72 295 ASN A C 1
ATOM 2429 O O . ASN A 1 295 ? -141.807 -33.036 135.440 1.00 29.72 295 ASN A O 1
ATOM 2433 N N . GLU A 1 296 ? -142.157 -31.270 136.847 1.00 36.22 296 GLU A N 1
ATOM 2434 C CA . GLU A 1 296 ? -141.658 -31.859 138.074 1.00 36.22 296 GLU A CA 1
ATOM 2435 C C . GLU A 1 296 ? -140.139 -32.099 138.079 1.00 36.22 296 GLU A C 1
ATOM 2437 O O . GLU A 1 296 ? -139.540 -32.613 137.148 1.00 36.22 296 GLU A O 1
ATOM 2442 N N . ILE A 1 297 ? -139.407 -31.729 139.114 1.00 40.09 297 ILE A N 1
ATOM 2443 C CA . ILE A 1 297 ? -139.780 -31.359 140.478 1.00 40.09 297 ILE A CA 1
ATOM 2444 C C . ILE A 1 297 ? -138.472 -30.765 141.036 1.00 40.09 297 ILE A C 1
ATOM 2446 O O . ILE A 1 297 ? -137.388 -31.231 140.687 1.00 40.09 297 ILE A O 1
ATOM 2450 N N . CYS A 1 298 ? -138.517 -29.577 141.643 1.00 32.97 298 CYS A N 1
ATOM 2451 C CA . CYS A 1 298 ? -138.620 -29.462 143.104 1.00 32.97 298 CYS A CA 1
ATOM 2452 C C . CYS A 1 298 ? -137.419 -30.159 143.764 1.00 32.97 298 CYS A C 1
ATOM 2454 O O . CYS A 1 298 ? -137.201 -31.352 143.606 1.00 32.97 298 CYS A O 1
ATOM 2456 N N . ASP A 1 299 ? -136.529 -29.461 144.449 1.00 32.34 299 ASP A N 1
ATOM 2457 C CA . ASP A 1 299 ? -136.752 -28.550 145.575 1.00 32.34 299 ASP A CA 1
ATOM 2458 C C . ASP A 1 299 ? -135.352 -28.002 145.938 1.00 32.34 299 ASP A C 1
ATOM 2460 O O . ASP A 1 299 ? -134.347 -28.622 145.602 1.00 32.34 299 ASP A O 1
ATOM 2464 N N . SER A 1 300 ? -135.103 -26.881 146.597 1.00 40.03 300 SER A N 1
ATOM 2465 C CA . SER A 1 300 ? -135.870 -26.017 147.485 1.00 40.03 300 SER A CA 1
ATOM 2466 C C . SER A 1 300 ? -134.982 -24.773 147.667 1.00 40.03 300 SER A C 1
ATOM 2468 O O . SER A 1 300 ? -133.777 -24.911 147.870 1.00 40.03 300 SER A O 1
ATOM 2470 N N . THR A 1 301 ? -135.484 -23.563 147.454 1.00 36.00 301 THR A N 1
ATOM 2471 C CA . THR A 1 301 ? -136.129 -22.763 148.511 1.00 36.00 301 THR A CA 1
ATOM 2472 C C . THR A 1 301 ? -135.124 -21.946 149.308 1.00 36.00 301 THR A C 1
ATOM 2474 O O . THR A 1 301 ? -134.225 -22.461 149.965 1.00 36.00 301 THR A O 1
ATOM 2477 N N . ASP A 1 302 ? -135.351 -20.641 149.232 1.00 34.84 302 ASP A N 1
ATOM 2478 C CA . ASP A 1 302 ? -135.410 -19.722 150.361 1.00 34.84 302 ASP A CA 1
ATOM 2479 C C . ASP A 1 302 ? -134.822 -20.225 151.678 1.00 34.84 302 ASP A C 1
ATOM 2481 O O . ASP A 1 302 ? -135.436 -20.996 152.410 1.00 34.84 302 ASP A O 1
ATOM 2485 N N . THR A 1 303 ? -133.674 -19.673 152.041 1.00 37.53 303 THR A N 1
ATOM 2486 C CA . THR A 1 303 ? -133.483 -18.926 153.295 1.00 37.53 303 THR A CA 1
ATOM 2487 C C . THR A 1 303 ? -132.067 -18.347 153.245 1.00 37.53 303 THR A C 1
ATOM 2489 O O . THR A 1 303 ? -131.082 -19.044 153.058 1.00 37.53 303 THR A O 1
ATOM 2492 N N . VAL A 1 304 ? -131.927 -17.028 153.144 1.00 44.75 304 VAL A N 1
ATOM 2493 C CA . VAL A 1 304 ? -131.759 -16.175 154.326 1.00 44.75 304 VAL A CA 1
ATOM 2494 C C . VAL A 1 304 ? -130.472 -16.519 155.096 1.00 44.75 304 VAL A C 1
ATOM 2496 O O . VAL A 1 304 ? -130.450 -17.379 155.963 1.00 44.75 304 VAL A O 1
ATOM 2499 N N . ILE A 1 305 ? -129.465 -15.688 154.807 1.00 38.16 305 ILE A N 1
ATOM 2500 C CA . ILE A 1 305 ? -128.585 -14.999 155.766 1.00 38.16 305 ILE A CA 1
ATOM 2501 C C . ILE A 1 305 ? -127.381 -15.774 156.349 1.00 38.16 305 ILE A C 1
ATOM 2503 O O . ILE A 1 305 ? -127.510 -16.732 157.096 1.00 38.16 305 ILE A O 1
ATOM 2507 N N . LEU A 1 306 ? -126.210 -15.155 156.110 1.00 36.62 306 LEU A N 1
ATOM 2508 C CA . LEU A 1 306 ? -124.907 -15.274 156.786 1.00 36.62 306 LEU A CA 1
ATOM 2509 C C . LEU A 1 306 ? -124.105 -16.570 156.590 1.00 36.62 306 LEU A C 1
ATOM 2511 O O . LEU A 1 306 ? -124.257 -17.524 157.341 1.00 36.62 306 LEU A O 1
ATOM 2515 N N . ASN A 1 307 ? -123.073 -16.491 155.736 1.00 36.47 307 ASN A N 1
ATOM 2516 C CA . ASN A 1 307 ? -121.705 -16.307 156.248 1.00 36.47 307 ASN A CA 1
ATOM 2517 C C . ASN A 1 307 ? -120.726 -15.793 155.156 1.00 36.47 307 ASN A C 1
ATOM 2519 O O . ASN A 1 307 ? -120.283 -16.554 154.305 1.00 36.47 307 ASN A O 1
ATOM 2523 N N . ASN A 1 308 ? -120.424 -14.488 155.217 1.00 41.06 308 ASN A N 1
ATOM 2524 C CA . ASN A 1 308 ? -119.097 -13.837 155.129 1.00 41.06 308 ASN A CA 1
ATOM 2525 C C . ASN A 1 308 ? -118.102 -14.247 154.014 1.00 41.06 308 ASN A C 1
ATOM 2527 O O . ASN A 1 308 ? -117.545 -15.336 154.039 1.00 41.06 308 ASN A O 1
ATOM 2531 N N . HIS A 1 309 ? -117.878 -13.384 153.005 1.00 36.69 309 HIS A N 1
ATOM 2532 C CA . HIS A 1 309 ? -116.895 -12.258 152.931 1.00 36.69 309 HIS A CA 1
ATOM 2533 C C . HIS A 1 309 ? -115.525 -12.703 152.360 1.00 36.69 309 HIS A C 1
ATOM 2535 O O . HIS A 1 309 ? -115.021 -13.743 152.747 1.00 36.69 309 HIS A O 1
ATOM 2541 N N . HIS A 1 310 ? -114.841 -11.987 151.452 1.00 37.88 310 HIS A N 1
ATOM 2542 C CA . HIS A 1 310 ? -114.626 -10.530 151.356 1.00 37.88 310 HIS A CA 1
ATOM 2543 C C . HIS A 1 310 ? -114.030 -10.172 149.953 1.00 37.88 310 HIS A C 1
ATOM 2545 O O . HIS A 1 310 ? -113.110 -10.857 149.521 1.00 37.88 310 HIS A O 1
ATOM 2551 N N . ASN A 1 311 ? -114.626 -9.244 149.171 1.00 39.03 311 ASN A N 1
ATOM 2552 C CA . ASN A 1 311 ? -114.197 -7.837 148.893 1.00 39.03 311 ASN A CA 1
ATOM 2553 C C . ASN A 1 311 ? -113.062 -7.670 147.847 1.00 39.03 311 ASN A C 1
ATOM 2555 O O . ASN A 1 311 ? -112.136 -8.459 147.831 1.00 39.03 311 ASN A O 1
ATOM 2559 N N . THR A 1 312 ? -112.988 -6.686 146.942 1.00 35.34 312 THR A N 1
ATOM 2560 C CA . THR A 1 312 ? -113.642 -5.379 146.751 1.00 35.34 312 THR A CA 1
ATOM 2561 C C . THR A 1 312 ? -113.498 -4.965 145.276 1.00 35.34 312 THR A C 1
ATOM 2563 O O . THR A 1 312 ? -112.529 -5.310 144.604 1.00 35.34 312 THR A O 1
ATOM 2566 N N . VAL A 1 313 ? -114.464 -4.179 144.809 1.00 44.56 313 VAL A N 1
ATOM 2567 C CA . VAL A 1 313 ? -114.513 -3.441 143.541 1.00 44.56 313 VAL A CA 1
ATOM 2568 C C . VAL A 1 313 ? -113.405 -2.380 143.436 1.00 44.56 313 VAL A C 1
ATOM 2570 O O . VAL A 1 313 ? -113.317 -1.497 144.283 1.00 44.56 313 VAL A O 1
ATOM 2573 N N . GLY A 1 314 ? -112.632 -2.408 142.345 1.00 38.81 314 GLY A N 1
ATOM 2574 C CA . GLY A 1 314 ? -111.794 -1.291 141.893 1.00 38.81 314 GLY A CA 1
ATOM 2575 C C . GLY A 1 314 ? -110.520 -1.730 141.168 1.00 38.81 314 GLY A C 1
ATOM 2576 O O . GLY A 1 314 ? -109.678 -2.369 141.790 1.00 38.81 314 GLY A O 1
ATOM 2577 N N . LYS A 1 315 ? -110.381 -1.371 139.878 1.00 39.62 315 LYS A N 1
ATOM 2578 C CA . LYS A 1 315 ? -109.116 -0.966 139.219 1.00 39.62 315 LYS A CA 1
ATOM 2579 C C . LYS A 1 315 ? -109.323 -0.666 137.732 1.00 39.62 315 LYS A C 1
ATOM 2581 O O . LYS A 1 315 ? -109.413 -1.563 136.902 1.00 39.62 315 LYS A O 1
ATOM 2586 N N . ASN A 1 316 ? -109.340 0.628 137.420 1.00 50.69 316 ASN A N 1
ATOM 2587 C CA . ASN A 1 316 ? -109.286 1.196 136.074 1.00 50.69 316 ASN A CA 1
ATOM 2588 C C . ASN A 1 316 ? -107.875 1.787 135.817 1.00 50.69 316 ASN A C 1
ATOM 2590 O O . ASN A 1 316 ? -107.735 2.925 135.391 1.00 50.69 316 ASN A O 1
ATOM 2594 N N . GLU A 1 317 ? -106.828 1.006 136.124 1.00 39.53 317 GLU A N 1
ATOM 2595 C CA . GLU A 1 317 ? -105.388 1.354 136.013 1.00 39.53 317 GLU A CA 1
ATOM 2596 C C . GLU A 1 317 ? -104.614 0.421 135.047 1.00 39.53 317 GLU A C 1
ATOM 2598 O O . GLU A 1 317 ? -103.410 0.544 134.875 1.00 39.53 317 GLU A O 1
ATOM 2603 N N . SER A 1 318 ? -105.290 -0.508 134.359 1.00 46.47 318 SER A N 1
ATOM 2604 C CA . SER A 1 318 ? -104.649 -1.564 133.547 1.00 46.47 318 SER A CA 1
ATOM 2605 C C . SER A 1 318 ? -104.383 -1.190 132.076 1.00 46.47 318 SER A C 1
ATOM 2607 O O . SER A 1 318 ? -103.745 -1.966 131.358 1.00 46.47 318 SER A O 1
ATOM 2609 N N . LEU A 1 319 ? -104.885 -0.051 131.590 1.00 53.31 319 LEU A N 1
ATOM 2610 C CA . LEU A 1 319 ? -104.793 0.309 130.168 1.00 53.31 319 LEU A CA 1
ATOM 2611 C C . LEU A 1 319 ? -103.638 1.282 129.863 1.00 53.31 319 LEU A C 1
ATOM 2613 O O . LEU A 1 319 ? -103.112 1.265 128.754 1.00 53.31 319 LEU A O 1
ATOM 2617 N N . GLN A 1 320 ? -103.189 2.071 130.845 1.00 51.16 320 GLN A N 1
ATOM 2618 C CA . GLN A 1 320 ? -102.115 3.060 130.672 1.00 51.16 320 GLN A CA 1
ATOM 2619 C C . GLN A 1 320 ? -100.707 2.435 130.784 1.00 51.16 320 GLN A C 1
ATOM 2621 O O . GLN A 1 320 ? -99.835 2.778 129.990 1.00 51.16 320 GLN A O 1
ATOM 2626 N N . GLU A 1 321 ? -100.498 1.437 131.655 1.00 56.50 321 GLU A N 1
ATOM 2627 C CA . GLU A 1 321 ? -99.212 0.713 131.766 1.00 56.50 321 GLU A CA 1
ATOM 2628 C C . GLU A 1 321 ? -98.894 -0.158 130.534 1.00 56.50 321 GLU A C 1
ATOM 2630 O O . GLU A 1 321 ? -97.739 -0.260 130.121 1.00 56.50 321 GLU A O 1
ATOM 2635 N N . LYS A 1 322 ? -99.911 -0.740 129.879 1.00 61.12 322 LYS A N 1
ATOM 2636 C CA . LYS A 1 322 ? -99.722 -1.550 128.657 1.00 61.12 322 LYS A CA 1
ATOM 2637 C C . LYS A 1 322 ? -99.340 -0.719 127.432 1.00 61.12 322 LYS A C 1
ATOM 2639 O O . LYS A 1 322 ? -98.557 -1.179 126.606 1.00 61.12 322 LYS A O 1
ATOM 2644 N N . ILE A 1 323 ? -99.884 0.492 127.306 1.00 64.56 323 ILE A N 1
ATOM 2645 C CA . ILE A 1 323 ? -99.518 1.403 126.214 1.00 64.56 323 ILE A CA 1
ATOM 2646 C C . ILE A 1 323 ? -98.106 1.953 126.447 1.00 64.56 323 ILE A C 1
ATOM 2648 O O . ILE A 1 323 ? -97.323 1.999 125.501 1.00 64.56 323 ILE A O 1
ATOM 2652 N N . GLN A 1 324 ? -97.745 2.273 127.695 1.00 65.06 324 GLN A N 1
ATOM 2653 C CA . GLN A 1 324 ? -96.400 2.746 128.026 1.00 65.06 324 GLN A CA 1
ATOM 2654 C C . GLN A 1 324 ? -95.328 1.674 127.755 1.00 65.06 324 GLN A C 1
ATOM 2656 O O . GLN A 1 324 ? -94.343 1.961 127.083 1.00 65.06 324 GLN A O 1
ATOM 2661 N N . SER A 1 325 ? -95.568 0.417 128.151 1.00 74.50 325 SER A N 1
ATOM 2662 C CA . SER A 1 325 ? -94.640 -0.695 127.890 1.00 74.50 325 SER A CA 1
ATOM 2663 C C . SER A 1 325 ? -94.421 -0.969 126.395 1.00 74.50 325 SER A C 1
ATOM 2665 O O . SER A 1 325 ? -93.293 -1.240 125.990 1.00 74.50 325 SER A O 1
ATOM 2667 N N . ASN A 1 326 ? -95.461 -0.873 125.561 1.00 75.56 326 ASN A N 1
ATOM 2668 C CA . ASN A 1 326 ? -95.313 -1.060 124.115 1.00 75.56 326 ASN A CA 1
ATOM 2669 C C . ASN A 1 326 ? -94.598 0.121 123.446 1.00 75.56 326 ASN A C 1
ATOM 2671 O O . ASN A 1 326 ? -93.839 -0.099 122.505 1.00 75.56 326 ASN A O 1
ATOM 2675 N N . ILE A 1 327 ? -94.810 1.353 123.926 1.00 71.62 327 ILE A N 1
ATOM 2676 C CA . ILE A 1 327 ? -94.069 2.527 123.445 1.00 71.62 327 ILE A CA 1
ATOM 2677 C C . ILE A 1 327 ? -92.584 2.394 123.792 1.00 71.62 327 ILE A C 1
ATOM 2679 O O . ILE A 1 327 ? -91.756 2.669 122.930 1.00 71.62 327 ILE A O 1
ATOM 2683 N N . ASP A 1 328 ? -92.238 1.919 124.991 1.00 73.50 328 ASP A N 1
ATOM 2684 C CA . ASP A 1 328 ? -90.839 1.753 125.403 1.00 73.50 328 ASP A CA 1
ATOM 2685 C C . ASP A 1 328 ? -90.122 0.645 124.605 1.00 73.50 328 ASP A C 1
ATOM 2687 O O . ASP A 1 328 ? -88.974 0.832 124.197 1.00 73.50 328 ASP A O 1
ATOM 2691 N N . ILE A 1 329 ? -90.810 -0.461 124.282 1.00 77.69 329 ILE A N 1
ATOM 2692 C CA . ILE A 1 329 ? -90.281 -1.509 123.385 1.00 77.69 329 ILE A CA 1
ATOM 2693 C C . ILE A 1 329 ? -90.069 -0.956 121.970 1.00 77.69 329 ILE A C 1
ATOM 2695 O O . ILE A 1 329 ? -88.996 -1.138 121.400 1.00 77.69 329 ILE A O 1
ATOM 2699 N N . LEU A 1 330 ? -91.046 -0.222 121.419 1.00 78.38 330 LEU A N 1
ATOM 2700 C CA . LEU A 1 330 ? -90.912 0.376 120.086 1.00 78.38 330 LEU A CA 1
ATOM 2701 C C . LEU A 1 330 ? -89.765 1.393 120.032 1.00 78.38 330 LEU A C 1
ATOM 2703 O O . LEU A 1 330 ? -89.058 1.479 119.033 1.00 78.38 330 LEU A O 1
ATOM 2707 N N . LYS A 1 331 ? -89.574 2.161 121.111 1.00 77.12 331 LYS A N 1
ATOM 2708 C CA . LYS A 1 331 ? -88.491 3.141 121.226 1.00 77.12 331 LYS A CA 1
ATOM 2709 C C . LYS A 1 331 ? -87.126 2.452 121.254 1.00 77.12 331 LYS A C 1
ATOM 2711 O O . LYS A 1 331 ? -86.228 2.883 120.541 1.00 77.12 331 LYS A O 1
ATOM 2716 N N . SER A 1 332 ? -87.005 1.352 122.000 1.00 79.69 332 SER A N 1
ATOM 2717 C CA . SER A 1 332 ? -85.789 0.531 122.038 1.00 79.69 332 SER A CA 1
ATOM 2718 C C . SER A 1 332 ? -85.474 -0.123 120.686 1.00 79.69 332 SER A C 1
ATOM 2720 O O . SER A 1 332 ? -84.311 -0.165 120.292 1.00 79.69 332 SER A O 1
ATOM 2722 N N . ASP A 1 333 ? -86.482 -0.609 119.956 1.00 79.94 333 ASP A N 1
ATOM 2723 C CA . ASP A 1 333 ? -86.298 -1.206 118.624 1.00 79.94 333 ASP A CA 1
ATOM 2724 C C . ASP A 1 333 ? -85.923 -0.164 117.565 1.00 79.94 333 ASP A C 1
ATOM 2726 O O . ASP A 1 333 ? -85.103 -0.442 116.684 1.00 79.94 333 ASP A O 1
ATOM 2730 N N . ILE A 1 334 ? -86.498 1.041 117.639 1.00 78.38 334 ILE A N 1
ATOM 2731 C CA . ILE A 1 334 ? -86.122 2.150 116.756 1.00 78.38 334 ILE A CA 1
ATOM 2732 C C . ILE A 1 334 ? -84.679 2.574 117.041 1.00 78.38 334 ILE A C 1
ATOM 2734 O O . ILE A 1 334 ? -83.903 2.656 116.094 1.00 78.38 334 ILE A O 1
ATOM 2738 N N . ASP A 1 335 ? -84.286 2.757 118.306 1.00 77.88 335 ASP A N 1
ATOM 2739 C CA . ASP A 1 335 ? -82.903 3.112 118.656 1.00 77.88 335 ASP A CA 1
ATOM 2740 C C . ASP A 1 335 ? -81.910 2.019 118.225 1.00 77.88 335 ASP A C 1
ATOM 2742 O O . ASP A 1 335 ? -80.883 2.323 117.615 1.00 77.88 335 ASP A O 1
ATOM 2746 N N . HIS A 1 336 ? -82.224 0.737 118.449 1.00 83.44 336 HIS A N 1
ATOM 2747 C CA . HIS A 1 336 ? -81.360 -0.371 118.031 1.00 83.44 336 HIS A CA 1
ATOM 2748 C C . HIS A 1 336 ? -81.197 -0.446 116.504 1.00 83.44 336 HIS A C 1
ATOM 2750 O O . HIS A 1 336 ? -80.077 -0.578 116.004 1.00 83.44 336 HIS A O 1
ATOM 2756 N N . ASN A 1 337 ? -82.294 -0.320 115.748 1.00 81.56 337 ASN A N 1
ATOM 2757 C CA . ASN A 1 337 ? -82.241 -0.328 114.286 1.00 81.56 337 ASN A CA 1
ATOM 2758 C C . ASN A 1 337 ? -81.578 0.931 113.719 1.00 81.56 337 ASN A C 1
ATOM 2760 O O . ASN A 1 337 ? -80.907 0.845 112.692 1.00 81.56 337 ASN A O 1
ATOM 2764 N N . MET A 1 338 ? -81.716 2.085 114.378 1.00 78.50 338 MET A N 1
ATOM 2765 C CA . MET A 1 338 ? -81.065 3.322 113.949 1.00 78.50 338 MET A CA 1
ATOM 2766 C C . MET A 1 338 ? -79.550 3.250 114.160 1.00 78.50 338 MET A C 1
ATOM 2768 O O . MET A 1 338 ? -78.804 3.589 113.245 1.00 78.50 338 MET A O 1
ATOM 2772 N N . ILE A 1 339 ? -79.092 2.702 115.294 1.00 81.19 339 ILE A N 1
ATOM 2773 C CA . ILE A 1 339 ? -77.668 2.423 115.538 1.00 81.19 339 ILE A CA 1
ATOM 2774 C C . ILE A 1 339 ? -77.138 1.420 114.507 1.00 81.19 339 ILE A C 1
ATOM 2776 O O . ILE A 1 339 ? -76.108 1.669 113.889 1.00 81.19 339 ILE A O 1
ATOM 2780 N N . LYS A 1 340 ? -77.862 0.322 114.253 1.00 84.19 340 LYS A N 1
ATOM 2781 C CA . LYS A 1 340 ? -77.458 -0.689 113.264 1.00 84.19 340 LYS A CA 1
ATOM 2782 C C . LYS A 1 340 ? -77.377 -0.115 111.844 1.00 84.19 340 LYS A C 1
ATOM 2784 O O . LYS A 1 340 ? -76.410 -0.384 111.137 1.00 84.19 340 LYS A O 1
ATOM 2789 N N . ASN A 1 341 ? -78.353 0.698 111.437 1.00 82.75 341 ASN A N 1
ATOM 2790 C CA . ASN A 1 341 ? -78.330 1.383 110.143 1.00 82.75 341 ASN A CA 1
ATOM 2791 C C . ASN A 1 341 ? -77.186 2.394 110.050 1.00 82.75 341 ASN A C 1
ATOM 2793 O O . ASN A 1 341 ? -76.574 2.504 108.991 1.00 82.75 341 ASN A O 1
ATOM 2797 N N . GLN A 1 342 ? -76.867 3.093 111.139 1.00 84.38 342 GLN A N 1
ATOM 2798 C CA . GLN A 1 342 ? -75.714 3.983 111.176 1.00 84.38 342 GLN A CA 1
ATOM 2799 C C . GLN A 1 342 ? -74.398 3.203 111.031 1.00 84.38 342 GLN A C 1
ATOM 2801 O O . GLN A 1 342 ? -73.567 3.586 110.214 1.00 84.38 342 GLN A O 1
ATOM 2806 N N . THR A 1 343 ? -74.243 2.061 111.709 1.00 83.25 343 THR A N 1
ATOM 2807 C CA . THR A 1 343 ? -73.061 1.196 111.548 1.00 83.25 343 THR A CA 1
ATOM 2808 C C . THR A 1 343 ? -72.933 0.652 110.120 1.00 83.25 343 THR A C 1
ATOM 2810 O O . THR A 1 343 ? -71.840 0.651 109.562 1.00 83.25 343 THR A O 1
ATOM 2813 N N . ILE A 1 344 ? -74.040 0.238 109.491 1.00 83.94 344 ILE A N 1
ATOM 2814 C CA . ILE A 1 344 ? -74.037 -0.214 108.088 1.00 83.94 344 ILE A CA 1
ATOM 2815 C C . ILE A 1 344 ? -73.653 0.937 107.147 1.00 83.94 344 ILE A C 1
ATOM 2817 O O . ILE A 1 344 ? -72.850 0.738 106.240 1.00 83.94 344 ILE A O 1
ATOM 2821 N N . ALA A 1 345 ? -74.188 2.142 107.361 1.00 80.81 345 ALA A N 1
ATOM 2822 C CA . ALA A 1 345 ? -73.860 3.309 106.544 1.00 80.81 345 ALA A CA 1
ATOM 2823 C C . ALA A 1 345 ? -72.380 3.710 106.673 1.00 80.81 345 ALA A C 1
ATOM 2825 O O . ALA A 1 345 ? -71.738 4.012 105.668 1.00 80.81 345 ALA A O 1
ATOM 2826 N N . GLU A 1 346 ? -71.825 3.660 107.886 1.00 84.62 346 GLU A N 1
ATOM 2827 C CA . GLU A 1 346 ? -70.399 3.890 108.139 1.00 84.62 346 GLU A CA 1
ATOM 2828 C C . GLU A 1 346 ? -69.531 2.819 107.459 1.00 84.62 346 GLU A C 1
ATOM 2830 O O . GLU A 1 346 ? -68.532 3.153 106.822 1.00 84.62 346 GLU A O 1
ATOM 2835 N N . GLN A 1 347 ? -69.938 1.547 107.501 1.00 86.50 347 GLN A N 1
ATOM 2836 C CA . GLN A 1 347 ? -69.204 0.457 106.857 1.00 86.50 347 GLN A CA 1
ATOM 2837 C C . GLN A 1 347 ? -69.233 0.548 105.324 1.00 86.50 347 GLN A C 1
ATOM 2839 O O . GLN A 1 347 ? -68.186 0.411 104.694 1.00 86.50 347 GLN A O 1
ATOM 2844 N N . ILE A 1 348 ? -70.384 0.887 104.730 1.00 82.50 348 ILE A N 1
ATOM 2845 C CA . ILE A 1 348 ? -70.510 1.152 103.286 1.00 82.50 348 ILE A CA 1
ATOM 2846 C C . ILE A 1 348 ? -69.634 2.342 102.872 1.00 82.50 348 ILE A C 1
ATOM 2848 O O . ILE A 1 348 ? -68.999 2.297 101.819 1.00 82.50 348 ILE A O 1
ATOM 2852 N N . ALA A 1 349 ? -69.573 3.402 103.684 1.00 83.19 349 ALA A N 1
ATOM 2853 C CA . ALA A 1 349 ? -68.725 4.556 103.397 1.00 83.19 349 ALA A CA 1
ATOM 2854 C C . ALA A 1 349 ? -67.230 4.189 103.423 1.00 83.19 349 ALA A C 1
ATOM 2856 O O . ALA A 1 349 ? -66.487 4.608 102.536 1.00 83.19 349 ALA A O 1
ATOM 2857 N N . VAL A 1 350 ? -66.799 3.374 104.393 1.00 86.62 350 VAL A N 1
ATOM 2858 C CA . VAL A 1 350 ? -65.412 2.889 104.492 1.00 86.62 350 VAL A CA 1
ATOM 2859 C C . VAL A 1 350 ? -65.059 1.950 103.335 1.00 86.62 350 VAL A C 1
ATOM 2861 O O . VAL A 1 350 ? -64.021 2.136 102.702 1.00 86.62 350 VAL A O 1
ATOM 2864 N N . GLU A 1 351 ? -65.913 0.979 103.003 1.00 85.38 351 GLU A N 1
ATOM 2865 C CA . GLU A 1 351 ? -65.693 0.084 101.857 1.00 85.38 351 GLU A CA 1
ATOM 2866 C C . GLU A 1 351 ? -65.693 0.840 100.527 1.00 85.38 351 GLU A C 1
ATOM 2868 O O . GLU A 1 351 ? -64.836 0.585 99.683 1.00 85.38 351 GLU A O 1
ATOM 2873 N N . GLY A 1 352 ? -66.586 1.819 100.355 1.00 83.06 352 GLY A N 1
ATOM 2874 C CA . GLY A 1 352 ? -66.604 2.686 99.178 1.00 83.06 352 GLY A CA 1
ATOM 2875 C C . GLY A 1 352 ? -65.317 3.500 99.024 1.00 83.06 352 GLY A C 1
ATOM 2876 O O . GLY A 1 352 ? -64.803 3.628 97.909 1.00 83.06 352 GLY A O 1
ATOM 2877 N N . HIS A 1 353 ? -64.758 4.004 100.129 1.00 87.94 353 HIS A N 1
ATOM 2878 C CA . HIS A 1 353 ? -63.479 4.713 100.110 1.00 87.94 353 HIS A CA 1
ATOM 2879 C C . HIS A 1 353 ? -62.320 3.772 99.759 1.00 87.94 353 HIS A C 1
ATOM 2881 O O . HIS A 1 353 ? -61.555 4.070 98.846 1.00 87.94 353 HIS A O 1
ATOM 2887 N N . ASN A 1 354 ? -62.257 2.593 100.390 1.00 87.50 354 ASN A N 1
ATOM 2888 C CA . ASN A 1 354 ? -61.231 1.586 100.110 1.00 87.50 354 ASN A CA 1
ATOM 2889 C C . ASN A 1 354 ? -61.252 1.135 98.641 1.00 87.50 354 ASN A C 1
ATOM 2891 O O . ASN A 1 354 ? -60.200 1.044 98.011 1.00 87.50 354 ASN A O 1
ATOM 2895 N N . LEU A 1 355 ? -62.442 0.902 98.074 1.00 87.75 355 LEU A N 1
ATOM 2896 C CA . LEU A 1 355 ? -62.595 0.515 96.671 1.00 87.75 355 LEU A CA 1
ATOM 2897 C C . LEU A 1 355 ? -62.159 1.644 95.727 1.00 87.75 355 LEU A C 1
ATOM 2899 O O . LEU A 1 355 ? -61.540 1.391 94.695 1.00 87.75 355 LEU A O 1
ATOM 2903 N N . THR A 1 356 ? -62.466 2.895 96.083 1.00 86.25 356 THR A N 1
ATOM 2904 C CA . THR A 1 356 ? -62.051 4.074 95.309 1.00 86.25 356 THR A CA 1
ATOM 2905 C C . THR A 1 356 ? -60.530 4.225 95.322 1.00 86.25 356 THR A C 1
ATOM 2907 O O . THR A 1 356 ? -59.928 4.423 94.266 1.00 86.25 356 THR A O 1
ATOM 2910 N N . ASP A 1 357 ? -59.899 4.063 96.486 1.00 87.81 357 ASP A N 1
ATOM 2911 C CA . ASP A 1 357 ? -58.445 4.129 96.640 1.00 87.81 357 ASP A CA 1
ATOM 2912 C C . ASP A 1 357 ? -57.740 2.979 95.891 1.00 87.81 357 ASP A C 1
ATOM 2914 O O . ASP A 1 357 ? -56.731 3.195 95.206 1.00 87.81 357 ASP A O 1
ATOM 2918 N N . GLU A 1 358 ? -58.297 1.763 95.934 1.00 88.69 358 GLU A N 1
ATOM 2919 C CA . GLU A 1 358 ? -57.818 0.613 95.156 1.00 88.69 358 GLU A CA 1
ATOM 2920 C C . GLU A 1 358 ? -57.923 0.868 93.643 1.00 88.69 358 GLU A C 1
ATOM 2922 O O . GLU A 1 358 ? -56.959 0.649 92.899 1.00 88.69 358 GLU A O 1
ATOM 2927 N N . PHE A 1 359 ? -59.059 1.395 93.177 1.00 86.56 359 PHE A N 1
ATOM 2928 C CA . PHE A 1 359 ? -59.277 1.694 91.763 1.00 86.56 359 PHE A CA 1
ATOM 2929 C C . PHE A 1 359 ? -58.327 2.791 91.268 1.00 86.56 359 PHE A C 1
ATOM 2931 O O . PHE A 1 359 ? -57.702 2.651 90.211 1.00 86.56 359 PHE A O 1
ATOM 2938 N N . GLN A 1 360 ? -58.146 3.848 92.064 1.00 91.12 360 GLN A N 1
ATOM 2939 C CA . GLN A 1 360 ? -57.197 4.927 91.795 1.00 91.12 360 GLN A CA 1
ATOM 2940 C C . GLN A 1 360 ? -55.756 4.398 91.712 1.00 91.12 360 GLN A C 1
ATOM 2942 O O . GLN A 1 360 ? -55.006 4.764 90.802 1.00 91.12 360 GLN A O 1
ATOM 2947 N N . THR A 1 361 ? -55.374 3.494 92.617 1.00 89.75 361 THR A N 1
ATOM 2948 C CA . THR A 1 361 ? -54.041 2.873 92.638 1.00 89.75 361 THR A CA 1
ATOM 2949 C C . THR A 1 361 ? -53.815 1.990 91.410 1.00 89.75 361 THR A C 1
ATOM 2951 O O . THR A 1 361 ? -52.756 2.055 90.783 1.00 89.75 361 THR A O 1
ATOM 2954 N N . ASN A 1 362 ? -54.819 1.209 91.006 1.00 88.81 362 ASN A N 1
ATOM 2955 C CA . ASN A 1 362 ? -54.739 0.350 89.824 1.00 88.81 362 ASN A CA 1
ATOM 2956 C C . ASN A 1 362 ? -54.624 1.168 88.523 1.00 88.81 362 ASN A C 1
ATOM 2958 O O . ASN A 1 362 ? -53.758 0.889 87.688 1.00 88.81 362 ASN A O 1
ATOM 2962 N N . ILE A 1 363 ? -55.425 2.233 88.378 1.00 87.88 363 ILE A N 1
ATOM 2963 C CA . ILE A 1 363 ? -55.329 3.160 87.239 1.00 87.88 363 ILE A CA 1
ATOM 2964 C C . ILE A 1 363 ? -53.947 3.809 87.185 1.00 87.88 363 ILE A C 1
ATOM 2966 O O . ILE A 1 363 ? -53.314 3.796 86.129 1.00 87.88 363 ILE A O 1
ATOM 2970 N N . ASN A 1 364 ? -53.448 4.324 88.310 1.00 91.31 364 ASN A N 1
ATOM 2971 C CA . ASN A 1 364 ? -52.126 4.944 88.361 1.00 91.31 364 ASN A CA 1
ATOM 2972 C C . ASN A 1 364 ? -51.020 3.950 87.978 1.00 91.31 364 ASN A C 1
ATOM 2974 O O . ASN A 1 364 ? -50.140 4.286 87.185 1.00 91.31 364 ASN A O 1
ATOM 2978 N N . ASN A 1 365 ? -51.095 2.707 88.459 1.00 89.62 365 ASN A N 1
ATOM 2979 C CA . ASN A 1 365 ? -50.142 1.660 88.094 1.00 89.62 365 ASN A CA 1
ATOM 2980 C C . ASN A 1 365 ? -50.182 1.342 86.593 1.00 89.62 365 ASN A C 1
ATOM 2982 O O . ASN A 1 365 ? -49.131 1.259 85.957 1.00 89.62 365 ASN A O 1
ATOM 2986 N N . ARG A 1 366 ? -51.372 1.229 85.990 1.00 85.06 366 ARG A N 1
ATOM 2987 C CA . ARG A 1 366 ? -51.514 1.014 84.539 1.00 85.06 366 ARG A CA 1
ATOM 2988 C C . ARG A 1 366 ? -50.991 2.187 83.715 1.00 85.06 366 ARG A C 1
ATOM 2990 O O . ARG A 1 366 ? -50.303 1.961 82.722 1.00 85.06 366 ARG A O 1
ATOM 2997 N N . CYS A 1 367 ? -51.272 3.420 84.127 1.00 86.25 367 CYS A N 1
ATOM 2998 C CA . CYS A 1 367 ? -50.742 4.616 83.476 1.00 86.25 367 CYS A CA 1
ATOM 2999 C C . CYS A 1 367 ? -49.209 4.667 83.554 1.00 86.25 367 CYS A C 1
ATOM 3001 O O . CYS A 1 367 ? -48.563 4.981 82.556 1.00 86.25 367 CYS A O 1
ATOM 3003 N N . ASN A 1 368 ? -48.622 4.281 84.691 1.00 89.62 368 ASN A N 1
ATOM 3004 C CA . ASN A 1 368 ? -47.171 4.171 84.837 1.00 89.62 368 ASN A CA 1
ATOM 3005 C C . ASN A 1 368 ? -46.579 3.114 83.891 1.00 89.62 368 ASN A C 1
ATOM 3007 O O . ASN A 1 368 ? -45.594 3.399 83.214 1.00 89.62 368 ASN A O 1
ATOM 3011 N N . VAL A 1 369 ? -47.194 1.929 83.781 1.00 87.81 369 VAL A N 1
ATOM 3012 C CA . VAL A 1 369 ? -46.763 0.887 82.827 1.00 87.81 369 VAL A CA 1
ATOM 3013 C C . VAL A 1 369 ? -46.864 1.380 81.380 1.00 87.81 369 VAL A C 1
ATOM 3015 O O . VAL A 1 369 ? -45.941 1.181 80.595 1.00 87.81 369 VAL A O 1
ATOM 3018 N N . LEU A 1 370 ? -47.945 2.078 81.021 1.00 85.56 370 LEU A N 1
ATOM 3019 C CA . LEU A 1 370 ? -48.118 2.629 79.675 1.00 85.56 370 LEU A CA 1
ATOM 3020 C C . LEU A 1 370 ? -47.061 3.699 79.350 1.00 85.56 370 LEU A C 1
ATOM 3022 O O . LEU A 1 370 ? -46.534 3.727 78.240 1.00 85.56 370 LEU A O 1
ATOM 3026 N N . MET A 1 371 ? -46.720 4.549 80.322 1.00 86.81 371 MET A N 1
ATOM 3027 C CA . MET A 1 371 ? -45.665 5.557 80.189 1.00 86.81 371 MET A CA 1
ATOM 3028 C C . MET A 1 371 ? -44.286 4.913 79.998 1.00 86.81 371 MET A C 1
ATOM 3030 O O . MET A 1 371 ? -43.516 5.360 79.153 1.00 86.81 371 MET A O 1
ATOM 3034 N N . GLN A 1 372 ? -43.994 3.834 80.732 1.00 86.62 372 GLN A N 1
ATOM 3035 C CA . GLN A 1 372 ? -42.762 3.056 80.557 1.00 86.62 372 GLN A CA 1
ATOM 3036 C C . GLN A 1 372 ? -42.691 2.416 79.165 1.00 86.62 372 GLN A C 1
ATOM 3038 O O . GLN A 1 372 ? -41.676 2.549 78.487 1.00 86.62 372 GLN A O 1
ATOM 3043 N N . ASN A 1 373 ? -43.785 1.816 78.685 1.00 84.12 373 ASN A N 1
ATOM 3044 C CA . ASN A 1 373 ? -43.842 1.256 77.332 1.00 84.12 373 ASN A CA 1
ATOM 3045 C C . ASN A 1 373 ? -43.632 2.327 76.251 1.00 84.12 373 ASN A C 1
ATOM 3047 O O . ASN A 1 373 ? -42.957 2.070 75.258 1.00 84.12 373 ASN A O 1
ATOM 3051 N N . LYS A 1 374 ? -44.175 3.539 76.441 1.00 85.50 374 LYS A N 1
ATOM 3052 C CA . LYS A 1 374 ? -43.935 4.667 75.530 1.00 85.50 374 LYS A CA 1
ATOM 3053 C C . LYS A 1 374 ? -42.451 5.042 75.481 1.00 85.50 374 LYS A C 1
ATOM 3055 O O . LYS A 1 374 ? -41.918 5.213 74.391 1.00 85.50 374 LYS A O 1
ATOM 3060 N N . LEU A 1 375 ? -41.802 5.166 76.640 1.00 87.88 375 LEU A N 1
ATOM 3061 C CA . LEU A 1 375 ? -40.373 5.487 76.714 1.00 87.88 375 LEU A CA 1
ATOM 3062 C C . LEU A 1 375 ? -39.517 4.404 76.047 1.00 87.88 375 LEU A C 1
ATOM 3064 O O . LEU A 1 375 ? -38.588 4.742 75.324 1.00 87.88 375 LEU A O 1
ATOM 3068 N N . HIS A 1 376 ? -39.862 3.127 76.237 1.00 83.25 376 HIS A N 1
ATOM 3069 C CA . HIS A 1 376 ? -39.162 2.016 75.590 1.00 83.25 376 HIS A CA 1
ATOM 3070 C C . HIS A 1 376 ? -39.307 2.067 74.064 1.00 83.25 376 HIS A C 1
ATOM 3072 O O . HIS A 1 376 ? -38.315 1.955 73.356 1.00 83.25 376 HIS A O 1
ATOM 3078 N N . LEU A 1 377 ? -40.518 2.326 73.553 1.00 78.25 377 LEU A N 1
ATOM 3079 C CA . LEU A 1 377 ? -40.748 2.495 72.115 1.00 78.25 377 LEU A CA 1
ATOM 3080 C C . LEU A 1 377 ? -39.973 3.685 71.537 1.00 78.25 377 LEU A C 1
ATOM 3082 O O . LEU A 1 377 ? -39.439 3.578 70.439 1.00 78.25 377 LEU A O 1
ATOM 3086 N N . GLU A 1 378 ? -39.909 4.814 72.249 1.00 85.38 378 GLU A N 1
ATOM 3087 C CA . GLU A 1 378 ? -39.121 5.977 71.820 1.00 85.38 378 GLU A CA 1
ATOM 3088 C C . GLU A 1 378 ? -37.613 5.678 71.799 1.00 85.38 378 GLU A C 1
ATOM 3090 O O . GLU A 1 378 ? -36.917 6.156 70.900 1.00 85.38 378 GLU A O 1
ATOM 3095 N N . ASP A 1 379 ? -37.105 4.890 72.752 1.00 86.38 379 ASP A N 1
ATOM 3096 C CA . ASP A 1 379 ? -35.703 4.458 72.772 1.00 86.38 379 ASP A CA 1
ATOM 3097 C C . ASP A 1 379 ? -35.397 3.467 71.641 1.00 86.38 379 ASP A C 1
ATOM 3099 O O . ASP A 1 379 ? -34.455 3.684 70.878 1.00 86.38 379 ASP A O 1
ATOM 3103 N N . ASP A 1 380 ? -36.252 2.457 71.444 1.00 81.50 380 ASP A N 1
ATOM 3104 C CA . ASP A 1 380 ? -36.147 1.497 70.338 1.00 81.50 380 ASP A CA 1
ATOM 3105 C C . ASP A 1 380 ? -36.151 2.216 68.978 1.00 81.50 380 ASP A C 1
ATOM 3107 O O . ASP A 1 380 ? -35.378 1.873 68.079 1.00 81.50 380 ASP A O 1
ATOM 3111 N N . MET A 1 381 ? -36.976 3.262 68.824 1.00 79.19 381 MET A N 1
ATOM 3112 C CA . MET A 1 381 ? -37.035 4.056 67.593 1.00 79.19 381 MET A CA 1
ATOM 3113 C C . MET A 1 381 ? -35.736 4.835 67.350 1.00 79.19 381 MET A C 1
ATOM 3115 O O . MET A 1 381 ? -35.228 4.832 66.230 1.00 79.19 381 MET A O 1
ATOM 3119 N N . LYS A 1 382 ? -35.160 5.454 68.390 1.00 87.75 382 LYS A N 1
ATOM 3120 C CA . LYS A 1 382 ? -33.865 6.151 68.286 1.00 87.75 382 LYS A CA 1
ATOM 3121 C C . LYS A 1 382 ? -32.724 5.190 67.976 1.00 87.75 382 LYS A C 1
ATOM 3123 O O . LYS A 1 382 ? -31.881 5.502 67.138 1.00 87.75 382 LYS A O 1
ATOM 3128 N N . GLN A 1 383 ? -32.702 4.020 68.615 1.00 82.94 383 GLN A N 1
ATOM 3129 C CA . GLN A 1 383 ? -31.705 2.989 68.329 1.00 82.94 383 GLN A CA 1
ATOM 3130 C C . GLN A 1 383 ? -31.826 2.484 66.886 1.00 82.94 383 GLN A C 1
ATOM 3132 O O . GLN A 1 383 ? -30.811 2.324 66.208 1.00 82.94 383 GLN A O 1
ATOM 3137 N N . MET A 1 384 ? -33.052 2.279 66.389 1.00 76.75 384 MET A N 1
ATOM 3138 C CA . MET A 1 384 ? -33.298 1.903 64.995 1.00 76.75 384 MET A CA 1
ATOM 3139 C C . MET A 1 384 ? -32.793 2.976 64.024 1.00 76.75 384 MET A C 1
ATOM 3141 O O . MET A 1 384 ? -32.121 2.647 63.048 1.00 76.75 384 MET A O 1
ATOM 3145 N N . GLU A 1 385 ? -33.076 4.249 64.298 1.00 77.88 385 GLU A N 1
ATOM 3146 C CA . GLU A 1 385 ? -32.663 5.375 63.458 1.00 77.88 385 GLU A CA 1
ATOM 3147 C C . GLU A 1 385 ? -31.135 5.541 63.440 1.00 77.88 385 GLU A C 1
ATOM 3149 O O . GLU A 1 385 ? -30.534 5.667 62.371 1.00 77.88 385 GLU A O 1
ATOM 3154 N N . GLN A 1 386 ? -30.477 5.435 64.599 1.00 84.12 386 GLN A N 1
ATOM 3155 C CA . GLN A 1 386 ? -29.016 5.455 64.686 1.00 84.12 386 GLN A CA 1
ATOM 3156 C C . GLN A 1 386 ? -28.391 4.285 63.919 1.00 84.12 386 GLN A C 1
ATOM 3158 O O . GLN A 1 386 ? -27.478 4.485 63.116 1.00 84.12 386 GLN A O 1
ATOM 3163 N N . LYS A 1 387 ? -28.903 3.068 64.120 1.00 81.38 387 LYS A N 1
ATOM 3164 C CA . LYS A 1 387 ? -28.401 1.873 63.437 1.00 81.38 387 LYS A CA 1
ATOM 3165 C C . LYS A 1 387 ? -28.584 1.970 61.922 1.00 81.38 387 LYS A C 1
ATOM 3167 O O . LYS A 1 387 ? -27.685 1.596 61.175 1.00 81.38 387 LYS A O 1
ATOM 3172 N N . PHE A 1 388 ? -29.699 2.542 61.467 1.00 76.81 388 PHE A N 1
ATOM 3173 C CA . PHE A 1 388 ? -29.933 2.825 60.052 1.00 76.81 388 PHE A CA 1
ATOM 3174 C C . PHE A 1 388 ? -28.899 3.810 59.486 1.00 76.81 388 PHE A C 1
ATOM 3176 O O . PHE A 1 388 ? -28.364 3.583 58.401 1.00 76.81 388 PHE A O 1
ATOM 3183 N N . MET A 1 389 ? -28.561 4.872 60.224 1.00 80.75 389 MET A N 1
ATOM 3184 C CA . MET A 1 389 ? -27.531 5.834 59.815 1.00 80.75 389 MET A CA 1
ATOM 3185 C C . MET A 1 389 ? -26.130 5.204 59.749 1.00 80.75 389 MET A C 1
ATOM 3187 O O . MET A 1 389 ? -25.386 5.460 58.798 1.00 80.75 389 MET A O 1
ATOM 3191 N N . GLU A 1 390 ? -25.773 4.353 60.713 1.00 81.38 390 GLU A N 1
ATOM 3192 C CA . GLU A 1 390 ? -24.506 3.606 60.721 1.00 81.38 390 GLU A CA 1
ATOM 3193 C C . GLU A 1 390 ? -24.414 2.620 59.542 1.00 81.38 390 GLU A C 1
ATOM 3195 O O . GLU A 1 390 ? -23.391 2.557 58.850 1.00 81.38 390 GLU A O 1
ATOM 3200 N N . ASP A 1 391 ? -25.501 1.896 59.258 1.00 77.06 391 ASP A N 1
ATOM 3201 C CA . ASP A 1 391 ? -25.590 0.979 58.121 1.00 77.06 391 ASP A CA 1
ATOM 3202 C C . ASP A 1 391 ? -25.504 1.715 56.779 1.00 77.06 391 ASP A C 1
ATOM 3204 O O . ASP A 1 391 ? -24.812 1.251 55.864 1.00 77.06 391 ASP A O 1
ATOM 3208 N N . ASN A 1 392 ? -26.150 2.878 56.661 1.00 78.12 392 ASN A N 1
ATOM 3209 C CA . ASN A 1 392 ? -26.102 3.695 55.453 1.00 78.12 392 ASN A CA 1
ATOM 3210 C C . ASN A 1 392 ? -24.694 4.271 55.225 1.00 78.12 392 ASN A C 1
ATOM 3212 O O . ASN A 1 392 ? -24.169 4.201 54.118 1.00 78.12 392 ASN A O 1
ATOM 3216 N N . THR A 1 393 ? -24.033 4.744 56.286 1.00 84.38 393 THR A N 1
ATOM 3217 C CA . THR A 1 393 ? -22.645 5.236 56.225 1.00 84.38 393 THR A CA 1
ATOM 3218 C C . THR A 1 393 ? -21.677 4.126 55.811 1.00 84.38 393 THR A C 1
ATOM 3220 O O . THR A 1 393 ? -20.824 4.331 54.950 1.00 84.38 393 THR A O 1
ATOM 3223 N N . SER A 1 394 ? -21.849 2.921 56.363 1.00 80.69 394 SER A N 1
ATOM 3224 C CA . SER A 1 394 ? -21.044 1.749 55.993 1.00 80.69 394 SER A CA 1
ATOM 3225 C C . SER A 1 394 ? -21.247 1.355 54.526 1.00 80.69 394 SER A C 1
ATOM 3227 O O . SER A 1 394 ? -20.290 1.016 53.832 1.00 80.69 394 SER A O 1
ATOM 3229 N N . SER A 1 395 ? -22.491 1.425 54.042 1.00 77.56 395 SER A N 1
ATOM 3230 C CA . SER A 1 395 ? -22.834 1.112 52.650 1.00 77.56 395 SER A CA 1
ATOM 3231 C C . SER A 1 395 ? -22.256 2.145 51.679 1.00 77.56 395 SER A C 1
ATOM 3233 O O . SER A 1 395 ? -21.705 1.768 50.648 1.00 77.56 395 SER A O 1
ATOM 3235 N N . ILE A 1 396 ? -22.312 3.436 52.029 1.00 79.62 396 ILE A N 1
ATOM 3236 C CA . ILE A 1 396 ? -21.680 4.516 51.258 1.00 79.62 396 ILE A CA 1
ATOM 3237 C C . ILE A 1 396 ? -20.165 4.302 51.178 1.00 79.62 396 ILE A C 1
ATOM 3239 O O . ILE A 1 396 ? -19.618 4.335 50.079 1.00 79.62 396 ILE A O 1
ATOM 3243 N N . GLY A 1 397 ? -19.499 3.993 52.297 1.00 82.50 397 GLY A N 1
ATOM 3244 C CA . GLY A 1 397 ? -18.056 3.723 52.303 1.00 82.50 397 GLY A CA 1
ATOM 3245 C C . GLY A 1 397 ? -17.655 2.535 51.418 1.00 82.50 397 GLY A C 1
ATOM 3246 O O . GLY A 1 397 ? -16.630 2.582 50.739 1.00 82.50 397 GLY A O 1
ATOM 3247 N N . PHE A 1 398 ? -18.486 1.489 51.356 1.00 79.12 398 PHE A N 1
ATOM 3248 C CA . PHE A 1 398 ? -18.269 0.360 50.446 1.00 79.12 398 PHE A CA 1
ATOM 3249 C C . PHE A 1 398 ? -18.406 0.771 48.969 1.00 79.12 398 PHE A C 1
ATOM 3251 O O . PHE A 1 398 ? -17.554 0.431 48.148 1.00 79.12 398 PHE A O 1
ATOM 3258 N N . ILE A 1 399 ? -19.432 1.563 48.632 1.00 79.19 399 ILE A N 1
ATOM 3259 C CA . ILE A 1 399 ? -19.636 2.090 47.271 1.00 79.19 399 ILE A CA 1
ATOM 3260 C C . ILE A 1 399 ? -18.466 2.991 46.845 1.00 79.19 399 ILE A C 1
ATOM 3262 O O . ILE A 1 399 ? -17.986 2.885 45.715 1.00 79.19 399 ILE A O 1
ATOM 3266 N N . GLU A 1 400 ? -17.978 3.854 47.738 1.00 83.44 400 GLU A N 1
ATOM 3267 C CA . GLU A 1 400 ? -16.817 4.713 47.478 1.00 83.44 400 GLU A CA 1
ATOM 3268 C C . GLU A 1 400 ? -15.548 3.897 47.203 1.00 83.44 400 GLU A C 1
ATOM 3270 O O . GLU A 1 400 ? -14.789 4.231 46.288 1.00 83.44 400 GLU A O 1
ATOM 3275 N N . ASN A 1 401 ? -15.341 2.800 47.939 1.00 84.00 401 ASN A N 1
ATOM 3276 C CA . ASN A 1 401 ? -14.211 1.901 47.721 1.00 84.00 401 ASN A CA 1
ATOM 3277 C C . ASN A 1 401 ? -14.280 1.217 46.344 1.00 84.00 401 ASN A C 1
ATOM 3279 O O . ASN A 1 401 ? -13.305 1.268 45.589 1.00 84.00 401 ASN A O 1
ATOM 3283 N N . ILE A 1 402 ? -15.446 0.671 45.963 1.00 81.38 402 ILE A N 1
ATOM 3284 C CA . ILE A 1 402 ? -15.662 0.096 44.622 1.00 81.38 402 ILE A CA 1
ATOM 3285 C C . ILE A 1 402 ? -15.359 1.135 43.542 1.00 81.38 402 ILE A C 1
ATOM 3287 O O . ILE A 1 402 ? -14.619 0.862 42.594 1.00 81.38 402 ILE A O 1
ATOM 3291 N N . HIS A 1 403 ? -15.892 2.349 43.689 1.00 83.06 403 HIS A N 1
ATOM 3292 C CA . HIS A 1 403 ? -15.654 3.420 42.728 1.00 83.06 403 HIS A CA 1
ATOM 3293 C C . HIS A 1 403 ? -14.158 3.756 42.611 1.00 83.06 403 HIS A C 1
ATOM 3295 O O . HIS A 1 403 ? -13.646 3.919 41.502 1.00 83.06 403 HIS A O 1
ATOM 3301 N N . HIS A 1 404 ? -13.430 3.825 43.730 1.00 87.38 404 HIS A N 1
ATOM 3302 C CA . HIS A 1 404 ? -11.990 4.086 43.721 1.00 87.38 404 HIS A CA 1
ATOM 3303 C C . HIS A 1 404 ? -11.205 3.007 42.958 1.00 87.38 404 HIS A C 1
ATOM 3305 O O . HIS A 1 404 ? -10.378 3.339 42.103 1.00 87.38 404 HIS A O 1
ATOM 3311 N N . ILE A 1 405 ? -11.501 1.728 43.207 1.00 83.50 405 ILE A N 1
ATOM 3312 C CA . ILE A 1 405 ? -10.856 0.592 42.532 1.00 83.50 405 ILE A CA 1
ATOM 3313 C C . ILE A 1 405 ? -11.152 0.610 41.027 1.00 83.50 405 ILE A C 1
ATOM 3315 O O . ILE A 1 405 ? -10.232 0.429 40.222 1.00 83.50 405 ILE A O 1
ATOM 3319 N N . LEU A 1 406 ? -12.404 0.878 40.632 1.00 83.00 406 LEU A N 1
ATOM 3320 C CA . LEU A 1 406 ? -12.802 0.983 39.224 1.00 83.00 406 LEU A CA 1
ATOM 3321 C C . LEU A 1 406 ? -12.055 2.113 38.508 1.00 83.00 406 LEU A C 1
ATOM 3323 O O . LEU A 1 406 ? -11.493 1.898 37.433 1.00 83.00 406 LEU A O 1
ATOM 3327 N N . VAL A 1 407 ? -11.976 3.299 39.118 1.00 87.12 407 VAL A N 1
ATOM 3328 C CA . VAL A 1 407 ? -11.232 4.439 38.559 1.00 87.12 407 VAL A CA 1
ATOM 3329 C C . VAL A 1 407 ? -9.738 4.129 38.454 1.00 87.12 407 VAL A C 1
ATOM 3331 O O . VAL A 1 407 ? -9.100 4.460 37.452 1.00 87.12 407 VAL A O 1
ATOM 3334 N N . GLN A 1 408 ? -9.157 3.468 39.456 1.00 87.50 408 GLN A N 1
ATOM 3335 C CA . GLN A 1 408 ? -7.753 3.066 39.416 1.00 87.50 408 GLN A CA 1
ATOM 3336 C C . GLN A 1 408 ? -7.489 2.028 38.312 1.00 87.50 408 GLN A C 1
ATOM 3338 O O . GLN A 1 408 ? -6.511 2.163 37.573 1.00 87.50 408 GLN A O 1
ATOM 3343 N N . GLY A 1 409 ? -8.358 1.020 38.172 1.00 84.31 409 GLY A N 1
ATOM 3344 C CA . GLY A 1 409 ? -8.307 0.027 37.096 1.00 84.31 409 GLY A CA 1
ATOM 3345 C C . GLY A 1 409 ? -8.384 0.681 35.719 1.00 84.31 409 GLY A C 1
ATOM 3346 O O . GLY A 1 409 ? -7.491 0.484 34.895 1.00 84.31 409 GLY A O 1
ATOM 3347 N N . TYR A 1 410 ? -9.371 1.558 35.518 1.00 84.69 410 TYR A N 1
ATOM 3348 C CA . TYR A 1 410 ? -9.519 2.357 34.302 1.00 84.69 410 TYR A CA 1
ATOM 3349 C C . TYR A 1 410 ? -8.239 3.133 33.961 1.00 84.69 410 TYR A C 1
ATOM 3351 O O . TYR A 1 410 ? -7.709 2.998 32.860 1.00 84.69 410 TYR A O 1
ATOM 3359 N N . ASN A 1 411 ? -7.680 3.881 34.916 1.00 89.38 411 ASN A N 1
ATOM 3360 C CA . ASN A 1 411 ? -6.463 4.666 34.694 1.00 89.38 411 ASN A CA 1
ATOM 3361 C C . ASN A 1 411 ? -5.249 3.795 34.331 1.00 89.38 411 ASN A C 1
ATOM 3363 O O . ASN A 1 411 ? -4.415 4.199 33.519 1.00 89.38 411 ASN A O 1
ATOM 3367 N N . ASN A 1 412 ? -5.134 2.602 34.916 1.00 88.50 412 ASN A N 1
ATOM 3368 C CA . ASN A 1 412 ? -4.070 1.659 34.573 1.00 88.50 412 ASN A CA 1
ATOM 3369 C C . ASN A 1 412 ? -4.245 1.105 33.154 1.00 88.50 412 ASN A C 1
ATOM 3371 O O . ASN A 1 412 ? -3.266 1.020 32.411 1.00 88.50 412 ASN A O 1
ATOM 3375 N N . HIS A 1 413 ? -5.476 0.768 32.760 1.00 87.81 413 HIS A N 1
ATOM 3376 C CA . HIS A 1 413 ? -5.779 0.332 31.397 1.00 87.81 413 HIS A CA 1
ATOM 3377 C C . HIS A 1 413 ? -5.484 1.428 30.368 1.00 87.81 413 HIS A C 1
ATOM 3379 O O . HIS A 1 413 ? -4.841 1.140 29.361 1.00 87.81 413 HIS A O 1
ATOM 3385 N N . VAL A 1 414 ? -5.855 2.683 30.649 1.00 89.94 414 VAL A N 1
ATOM 3386 C CA . VAL A 1 414 ? -5.541 3.837 29.786 1.00 89.94 414 VAL A CA 1
ATOM 3387 C C . VAL A 1 414 ? -4.031 3.977 29.577 1.00 89.94 414 VAL A C 1
ATOM 3389 O O . VAL A 1 414 ? -3.580 4.005 28.436 1.00 89.94 414 VAL A O 1
ATOM 3392 N N . LYS A 1 415 ? -3.228 3.961 30.651 1.00 91.19 415 LYS A N 1
ATOM 3393 C CA . LYS A 1 415 ? -1.758 4.047 30.544 1.00 91.19 415 LYS A CA 1
ATOM 3394 C C . LYS A 1 415 ? -1.156 2.927 29.694 1.00 91.19 415 LYS A C 1
ATOM 3396 O O . LYS A 1 415 ? -0.224 3.164 28.929 1.00 91.19 415 LYS A O 1
ATOM 3401 N N . LEU A 1 416 ? -1.671 1.704 29.835 1.00 88.62 416 LEU A N 1
ATOM 3402 C CA . LEU A 1 416 ? -1.202 0.559 29.055 1.00 88.62 416 LEU A CA 1
ATOM 3403 C C . LEU A 1 416 ? -1.510 0.739 27.559 1.00 88.62 416 LEU A C 1
ATOM 3405 O O . LEU A 1 416 ? -0.654 0.451 26.721 1.00 88.62 416 LEU A O 1
ATOM 3409 N N . VAL A 1 417 ? -2.707 1.234 27.228 1.00 88.88 417 VAL A N 1
ATOM 3410 C CA . VAL A 1 417 ? -3.104 1.552 25.847 1.00 88.88 417 VAL A CA 1
ATOM 3411 C C . VAL A 1 417 ? -2.208 2.647 25.267 1.00 88.88 417 VAL A C 1
ATOM 3413 O O . VAL A 1 417 ? -1.642 2.448 24.193 1.00 88.88 417 VAL A O 1
ATOM 3416 N N . GLU A 1 418 ? -1.989 3.742 25.998 1.00 91.19 418 GLU A N 1
ATOM 3417 C CA . GLU A 1 418 ? -1.111 4.844 25.577 1.00 91.19 418 GLU A CA 1
ATOM 3418 C C . GLU A 1 418 ? 0.330 4.372 25.312 1.00 91.19 418 GLU A C 1
ATOM 3420 O O . GLU A 1 418 ? 0.965 4.781 24.335 1.00 91.19 418 GLU A O 1
ATOM 3425 N N . GLU A 1 419 ? 0.870 3.475 26.147 1.00 90.88 419 GLU A N 1
ATOM 3426 C CA . GLU A 1 419 ? 2.211 2.916 25.946 1.00 90.88 419 GLU A CA 1
ATOM 3427 C C . GLU A 1 419 ? 2.301 2.103 24.644 1.00 90.88 419 GLU A C 1
ATOM 3429 O O . GLU A 1 419 ? 3.284 2.208 23.895 1.00 90.88 419 GLU A O 1
ATOM 3434 N N . LYS A 1 420 ? 1.274 1.295 24.357 1.00 87.75 420 LYS A N 1
ATOM 3435 C CA . LYS A 1 420 ? 1.197 0.493 23.131 1.00 87.75 420 LYS A CA 1
ATOM 3436 C C . LYS A 1 420 ? 0.998 1.366 21.893 1.00 87.75 420 LYS A C 1
ATOM 3438 O O . LYS A 1 420 ? 1.687 1.144 20.896 1.00 87.75 420 LYS A O 1
ATOM 3443 N N . GLU A 1 421 ? 0.153 2.394 21.962 1.00 88.12 421 GLU A N 1
ATOM 3444 C CA . GLU A 1 421 ? -0.004 3.385 20.890 1.00 88.12 421 GLU A CA 1
ATOM 3445 C C . GLU A 1 421 ? 1.300 4.127 20.599 1.00 88.12 421 GLU A C 1
ATOM 3447 O O . GLU A 1 421 ? 1.682 4.272 19.438 1.00 88.12 421 GLU A O 1
ATOM 3452 N N . LYS A 1 422 ? 2.042 4.540 21.632 1.00 91.31 422 LYS A N 1
ATOM 3453 C CA . LYS A 1 422 ? 3.331 5.219 21.454 1.00 91.31 422 LYS A CA 1
ATOM 3454 C C . LYS A 1 422 ? 4.349 4.340 20.726 1.00 91.31 422 LYS A C 1
ATOM 3456 O O . LYS A 1 422 ? 5.027 4.815 19.814 1.00 91.31 422 LYS A O 1
ATOM 3461 N N . LYS A 1 423 ? 4.446 3.060 21.104 1.00 88.56 423 LYS A N 1
ATOM 3462 C CA . LYS A 1 423 ? 5.299 2.075 20.413 1.00 88.56 423 LYS A CA 1
ATOM 3463 C C . LYS A 1 423 ? 4.876 1.901 18.954 1.00 88.56 423 LYS A C 1
ATOM 3465 O O . LYS A 1 423 ? 5.735 1.854 18.075 1.00 88.56 423 LYS A O 1
ATOM 3470 N N . ASN A 1 424 ? 3.569 1.869 18.697 1.00 87.12 424 ASN A N 1
ATOM 3471 C CA . ASN A 1 424 ? 3.018 1.785 17.349 1.00 87.12 424 ASN A CA 1
ATOM 3472 C C . ASN A 1 424 ? 3.405 3.000 16.489 1.00 87.12 424 ASN A C 1
ATOM 3474 O O . ASN A 1 424 ? 3.946 2.862 15.392 1.00 87.12 424 ASN A O 1
ATOM 3478 N N . LEU A 1 425 ? 3.216 4.206 17.025 1.00 89.94 425 LEU A N 1
ATOM 3479 C CA . LEU A 1 425 ? 3.531 5.453 16.333 1.00 89.94 425 LEU A CA 1
ATOM 3480 C C . LEU A 1 425 ? 5.025 5.584 16.006 1.00 89.94 425 LEU A C 1
ATOM 3482 O O . LEU A 1 425 ? 5.388 5.989 14.897 1.00 89.94 425 LEU A O 1
ATOM 3486 N N . GLN A 1 426 ? 5.900 5.222 16.949 1.00 91.38 426 GLN A N 1
ATOM 3487 C CA . GLN A 1 426 ? 7.347 5.224 16.726 1.00 91.38 426 GLN A CA 1
ATOM 3488 C C . GLN A 1 426 ? 7.720 4.326 15.541 1.00 91.38 426 GLN A C 1
ATOM 3490 O O . GLN A 1 426 ? 8.470 4.726 14.653 1.00 91.38 426 GLN A O 1
ATOM 3495 N N . MET A 1 427 ? 7.140 3.136 15.488 1.00 87.88 427 MET A N 1
ATOM 3496 C CA . MET A 1 427 ? 7.407 2.168 14.436 1.00 87.88 427 MET A CA 1
ATOM 3497 C C . MET A 1 427 ? 6.872 2.604 13.066 1.00 87.88 427 MET A C 1
ATOM 3499 O O . MET A 1 427 ? 7.569 2.458 12.060 1.00 87.88 427 MET A O 1
ATOM 3503 N N . PHE A 1 428 ? 5.676 3.197 13.002 1.00 88.44 428 PHE A N 1
ATOM 3504 C CA . PHE A 1 428 ? 5.176 3.804 11.763 1.00 88.44 428 PHE A CA 1
ATOM 3505 C C . PHE A 1 428 ? 6.080 4.938 11.273 1.00 88.44 428 PHE A C 1
ATOM 3507 O O . PHE A 1 428 ? 6.289 5.085 10.069 1.00 88.44 428 PHE A O 1
ATOM 3514 N N . THR A 1 429 ? 6.661 5.704 12.196 1.00 92.81 429 THR A N 1
ATOM 3515 C CA . THR A 1 429 ? 7.627 6.758 11.863 1.00 92.81 429 THR A CA 1
ATOM 3516 C C . THR A 1 429 ? 8.887 6.167 11.222 1.00 92.81 429 THR A C 1
ATOM 3518 O O . THR A 1 429 ? 9.343 6.664 10.193 1.00 92.81 429 THR A O 1
ATOM 3521 N N . GLU A 1 430 ? 9.424 5.072 11.767 1.00 91.88 430 GLU A N 1
ATOM 3522 C CA . GLU A 1 430 ? 10.569 4.354 11.186 1.00 91.88 430 GLU A CA 1
ATOM 3523 C C . GLU A 1 430 ? 10.260 3.812 9.781 1.00 91.88 430 GLU A C 1
ATOM 3525 O O . GLU A 1 430 ? 11.060 3.987 8.859 1.00 91.88 430 GLU A O 1
ATOM 3530 N N . LEU A 1 431 ? 9.077 3.217 9.595 1.00 91.44 431 LEU A N 1
ATOM 3531 C CA . LEU A 1 431 ? 8.606 2.729 8.297 1.00 91.44 431 LEU A CA 1
ATOM 3532 C C . LEU A 1 431 ? 8.528 3.867 7.265 1.00 91.44 431 LEU A C 1
ATOM 3534 O O . LEU A 1 431 ? 9.009 3.734 6.138 1.00 91.44 431 LEU A O 1
ATOM 3538 N N . ASN A 1 432 ? 7.954 5.004 7.661 1.00 91.12 432 ASN A N 1
ATOM 3539 C CA . ASN A 1 432 ? 7.806 6.172 6.801 1.00 91.12 432 ASN A CA 1
ATOM 3540 C C . ASN A 1 432 ? 9.159 6.795 6.419 1.00 91.12 432 ASN A C 1
ATOM 3542 O O . ASN A 1 432 ? 9.347 7.223 5.278 1.00 91.12 432 ASN A O 1
ATOM 3546 N N . ASN A 1 433 ? 10.124 6.808 7.340 1.00 93.38 433 ASN A N 1
ATOM 3547 C CA . ASN A 1 433 ? 11.482 7.272 7.058 1.00 93.38 433 ASN A CA 1
ATOM 3548 C C . ASN A 1 433 ? 12.166 6.406 5.988 1.00 93.38 433 ASN A C 1
ATOM 3550 O O . ASN A 1 433 ? 12.800 6.941 5.078 1.00 93.38 433 ASN A O 1
ATOM 3554 N N . GLU A 1 434 ? 11.996 5.083 6.050 1.00 93.00 434 GLU A N 1
ATOM 3555 C CA . GLU A 1 434 ? 12.565 4.153 5.066 1.00 93.00 434 GLU A CA 1
ATOM 3556 C C . GLU A 1 434 ? 11.902 4.313 3.682 1.00 93.00 434 GLU A C 1
ATOM 3558 O O . GLU A 1 434 ? 12.595 4.350 2.665 1.00 93.00 434 GLU A O 1
ATOM 3563 N N . ILE A 1 435 ? 10.580 4.535 3.631 1.00 92.12 435 ILE A N 1
ATOM 3564 C CA . ILE A 1 435 ? 9.862 4.895 2.391 1.00 92.12 435 ILE A CA 1
ATOM 3565 C C . ILE A 1 435 ? 10.386 6.210 1.814 1.00 92.12 435 ILE A C 1
ATOM 3567 O O . ILE A 1 435 ? 10.659 6.300 0.618 1.00 92.12 435 ILE A O 1
ATOM 3571 N N . THR A 1 436 ? 10.557 7.228 2.657 1.00 93.19 436 THR A N 1
ATOM 3572 C CA . THR A 1 436 ? 11.052 8.544 2.233 1.00 93.19 436 THR A CA 1
ATOM 3573 C C . THR A 1 436 ? 12.463 8.437 1.654 1.00 93.19 436 THR A C 1
ATOM 3575 O O . THR A 1 436 ? 12.757 9.0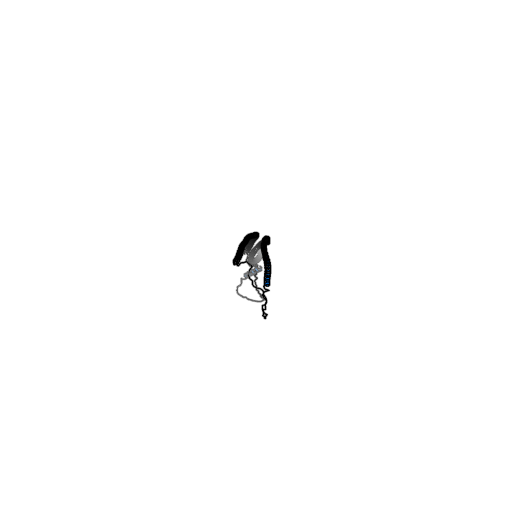15 0.606 1.00 93.19 436 THR A O 1
ATOM 3578 N N . LYS A 1 437 ? 13.330 7.642 2.290 1.00 93.00 437 LYS A N 1
ATOM 3579 C CA . LYS A 1 437 ? 14.678 7.349 1.795 1.00 93.00 437 LYS A CA 1
ATOM 3580 C C . LYS A 1 437 ? 14.640 6.665 0.427 1.00 93.00 437 LYS A C 1
ATOM 3582 O O . LYS A 1 437 ? 15.361 7.091 -0.473 1.00 93.00 437 LYS A O 1
ATOM 3587 N N . GLN A 1 438 ? 13.788 5.656 0.246 1.00 92.62 438 GLN A N 1
ATOM 3588 C CA . GLN A 1 438 ? 13.659 4.973 -1.043 1.00 92.62 438 GLN A CA 1
ATOM 3589 C C . GLN A 1 438 ? 13.074 5.879 -2.134 1.00 92.62 438 GLN A C 1
ATOM 3591 O O . GLN A 1 438 ? 13.528 5.833 -3.276 1.00 92.62 438 GLN A O 1
ATOM 3596 N N . SER A 1 439 ? 12.108 6.730 -1.786 1.00 90.06 439 SER A N 1
ATOM 3597 C CA . SER A 1 439 ? 11.539 7.733 -2.693 1.00 90.06 439 SER A CA 1
ATOM 3598 C C . SER A 1 439 ? 12.617 8.684 -3.217 1.00 90.06 439 SER A C 1
ATOM 3600 O O . SER A 1 439 ? 12.712 8.916 -4.421 1.00 90.06 439 SER A O 1
ATOM 3602 N N . LYS A 1 440 ? 13.519 9.142 -2.339 1.00 92.56 440 LYS A N 1
ATOM 3603 C CA . LYS A 1 440 ? 14.663 9.967 -2.742 1.00 92.56 440 LYS A CA 1
ATOM 3604 C C . LYS A 1 440 ? 15.598 9.236 -3.711 1.00 92.56 440 LYS A C 1
ATOM 3606 O O . LYS A 1 440 ? 15.917 9.783 -4.758 1.00 92.56 440 LYS A O 1
ATOM 3611 N N . ILE A 1 441 ? 15.964 7.985 -3.411 1.00 91.88 441 ILE A N 1
ATOM 3612 C CA . ILE A 1 441 ? 16.794 7.155 -4.306 1.00 91.88 441 ILE A CA 1
ATOM 3613 C C . ILE A 1 441 ? 16.129 6.999 -5.684 1.00 91.88 441 ILE A C 1
ATOM 3615 O O . ILE A 1 441 ? 16.804 7.067 -6.709 1.00 91.88 441 ILE A O 1
ATOM 3619 N N . SER A 1 442 ? 14.805 6.809 -5.716 1.00 90.75 442 SER A N 1
ATOM 3620 C CA . SER A 1 442 ? 14.029 6.739 -6.958 1.00 90.75 442 SER A CA 1
ATOM 3621 C C . SER A 1 442 ? 14.093 8.036 -7.761 1.00 90.75 442 SER A C 1
ATOM 3623 O O . SER A 1 442 ? 14.263 7.985 -8.977 1.00 90.75 442 SER A O 1
ATOM 3625 N N . SER A 1 443 ? 13.940 9.183 -7.094 1.00 91.25 443 SER A N 1
ATOM 3626 C CA . SER A 1 443 ? 14.009 10.499 -7.733 1.00 91.25 443 SER A CA 1
ATOM 3627 C C . SER A 1 443 ? 15.391 10.739 -8.335 1.00 91.25 443 SER A C 1
ATOM 3629 O O . SER A 1 443 ? 15.491 11.034 -9.522 1.00 91.25 443 SER A O 1
ATOM 3631 N N . ASP A 1 444 ? 16.452 10.509 -7.555 1.00 91.44 444 ASP A N 1
ATOM 3632 C CA . ASP A 1 444 ? 17.838 10.727 -7.986 1.00 91.44 444 ASP A CA 1
ATOM 3633 C C . ASP A 1 444 ? 18.186 9.880 -9.230 1.00 91.44 444 ASP A C 1
ATOM 3635 O O . ASP A 1 444 ? 18.871 10.336 -10.149 1.00 91.44 444 ASP A O 1
ATOM 3639 N N . LEU A 1 445 ? 17.693 8.638 -9.297 1.00 91.12 445 LEU A N 1
ATOM 3640 C CA . LEU A 1 445 ? 17.891 7.766 -10.459 1.00 91.12 445 LEU A CA 1
ATOM 3641 C C . LEU A 1 445 ? 17.070 8.182 -11.677 1.00 91.12 445 LEU A C 1
ATOM 3643 O O . LEU A 1 445 ? 17.559 8.065 -12.804 1.00 91.12 445 LEU A O 1
ATOM 3647 N N . ASN A 1 446 ? 15.848 8.669 -11.471 1.00 89.75 446 ASN A N 1
ATOM 3648 C CA . ASN A 1 446 ? 15.033 9.202 -12.555 1.00 89.75 446 ASN A CA 1
ATOM 3649 C C . ASN A 1 446 ? 15.690 10.444 -13.177 1.00 89.75 446 ASN A C 1
ATOM 3651 O O . ASN A 1 446 ? 15.790 10.540 -14.402 1.00 89.75 446 ASN A O 1
ATOM 3655 N N . ASP A 1 447 ? 16.225 11.340 -12.346 1.00 91.88 447 ASP A N 1
ATOM 3656 C CA . ASP A 1 447 ? 16.952 12.532 -12.791 1.00 91.88 447 ASP A CA 1
ATOM 3657 C C . ASP A 1 447 ? 18.224 12.153 -13.562 1.00 91.88 447 ASP A C 1
ATOM 3659 O O . ASP A 1 447 ? 18.492 12.685 -14.646 1.00 91.88 447 ASP A O 1
ATOM 3663 N N . LYS A 1 448 ? 18.980 11.167 -13.056 1.00 91.56 448 LYS A N 1
ATOM 3664 C CA . LYS A 1 448 ? 20.163 10.632 -13.744 1.00 91.56 448 LYS A CA 1
ATOM 3665 C C . LYS A 1 448 ? 19.807 10.041 -15.112 1.00 91.56 448 LYS A C 1
ATOM 3667 O O . LYS A 1 448 ? 20.446 10.387 -16.102 1.00 91.56 448 LYS A O 1
ATOM 3672 N N . THR A 1 449 ? 18.780 9.193 -15.178 1.00 90.00 449 THR A N 1
ATOM 3673 C CA . THR A 1 449 ? 18.333 8.542 -16.425 1.00 90.00 449 THR A CA 1
ATOM 3674 C C . THR A 1 449 ? 17.853 9.576 -17.443 1.00 90.00 449 THR A C 1
ATOM 3676 O O . THR A 1 449 ? 18.218 9.520 -18.615 1.00 90.00 449 THR A O 1
ATOM 3679 N N . THR A 1 450 ? 17.094 10.577 -16.990 1.00 90.62 450 THR A N 1
ATOM 3680 C CA . THR A 1 450 ? 16.622 11.686 -17.832 1.00 90.62 450 THR A CA 1
ATOM 3681 C C . THR A 1 450 ? 17.793 12.492 -18.399 1.00 90.62 450 THR A C 1
ATOM 3683 O O . THR A 1 450 ? 17.813 12.819 -19.586 1.00 90.62 450 THR A O 1
ATOM 3686 N N . THR A 1 451 ? 18.809 12.765 -17.577 1.00 92.31 451 THR A N 1
ATOM 3687 C CA . THR A 1 451 ? 20.021 13.473 -18.010 1.00 92.31 451 THR A CA 1
ATOM 3688 C C . THR A 1 451 ? 20.815 12.658 -19.037 1.00 92.31 451 THR A C 1
ATOM 3690 O O . THR A 1 451 ? 21.229 13.199 -20.062 1.00 92.31 451 THR A O 1
ATOM 3693 N N . GLU A 1 452 ? 21.003 11.353 -18.810 1.00 91.31 452 GLU A N 1
ATOM 3694 C CA . GLU A 1 452 ? 21.681 10.455 -19.759 1.00 91.31 452 GLU A CA 1
ATOM 3695 C C . GLU A 1 452 ? 20.945 10.385 -21.108 1.00 91.31 452 GLU A C 1
ATOM 3697 O O . GLU A 1 452 ? 21.585 10.479 -22.159 1.00 91.31 452 GLU A O 1
ATOM 3702 N N . LEU A 1 453 ? 19.610 10.315 -21.099 1.00 91.00 453 LEU A N 1
ATOM 3703 C CA . LEU A 1 453 ? 18.788 10.352 -22.313 1.00 91.00 453 LEU A CA 1
ATOM 3704 C C . LEU A 1 453 ? 18.948 11.662 -23.093 1.00 91.00 453 LEU A C 1
ATOM 3706 O O . LEU A 1 453 ? 19.110 11.629 -24.315 1.00 91.00 453 LEU A O 1
ATOM 3710 N N . HIS A 1 454 ? 18.955 12.810 -22.410 1.00 92.12 454 HIS A N 1
ATOM 3711 C CA . HIS A 1 454 ? 19.197 14.098 -23.063 1.00 92.12 454 HIS A CA 1
ATOM 3712 C C . HIS A 1 454 ? 20.594 14.181 -23.689 1.00 92.12 454 HIS A C 1
ATOM 3714 O O . HIS A 1 454 ? 20.724 14.646 -24.821 1.00 92.12 454 HIS A O 1
ATOM 3720 N N . LEU A 1 455 ? 21.627 13.671 -23.011 1.00 91.88 455 LEU A N 1
ATOM 3721 C CA . LEU A 1 455 ? 22.986 13.616 -23.562 1.00 91.88 455 LEU A CA 1
ATOM 3722 C C . LEU A 1 455 ? 23.071 12.723 -24.808 1.00 91.88 455 LEU A C 1
ATOM 3724 O O . LEU A 1 455 ? 23.773 13.055 -25.765 1.00 91.88 455 LEU A O 1
ATOM 3728 N N . ILE A 1 456 ? 22.359 11.592 -24.814 1.00 91.38 456 ILE A N 1
ATOM 3729 C CA . ILE A 1 456 ? 22.242 10.725 -25.994 1.00 91.38 456 ILE A CA 1
ATOM 3730 C C . ILE A 1 456 ? 21.564 11.487 -27.138 1.00 91.38 456 ILE A C 1
ATOM 3732 O O . ILE A 1 456 ? 22.076 11.486 -28.258 1.00 91.38 456 ILE A O 1
ATOM 3736 N N . GLN A 1 457 ? 20.454 12.175 -26.863 1.00 90.56 457 GLN A N 1
ATOM 3737 C CA . GLN A 1 457 ? 19.728 12.966 -27.856 1.00 90.56 457 GLN A CA 1
ATOM 3738 C C . GLN A 1 457 ? 20.601 14.075 -28.464 1.00 90.56 457 GLN A C 1
ATOM 3740 O O . GLN A 1 457 ? 20.635 14.226 -29.686 1.00 90.56 457 GLN A O 1
ATOM 3745 N N . GLU A 1 458 ? 21.341 14.816 -27.638 1.00 91.88 458 GLU A N 1
ATOM 3746 C CA . GLU A 1 458 ? 22.266 15.859 -28.092 1.00 91.88 458 GLU A CA 1
ATOM 3747 C C . GLU A 1 458 ? 23.373 15.276 -28.980 1.00 91.88 458 GLU A C 1
ATOM 3749 O O . GLU A 1 458 ? 23.654 15.798 -30.059 1.00 91.88 458 GLU A O 1
ATOM 3754 N N . ARG A 1 459 ? 23.959 14.139 -28.580 1.00 90.62 459 ARG A N 1
ATOM 3755 C CA . ARG A 1 459 ? 24.976 13.439 -29.380 1.00 90.62 459 ARG A CA 1
ATOM 3756 C C . ARG A 1 459 ? 24.445 12.948 -30.717 1.00 90.62 459 ARG A C 1
ATOM 3758 O O . ARG A 1 459 ? 25.163 13.042 -31.709 1.00 90.62 459 ARG A O 1
ATOM 3765 N N . ILE A 1 460 ? 23.221 12.422 -30.751 1.00 91.75 460 ILE A N 1
ATOM 3766 C CA . ILE A 1 460 ? 22.560 12.032 -32.000 1.00 91.75 460 ILE A CA 1
ATOM 3767 C C . ILE A 1 460 ? 22.430 13.258 -32.912 1.00 91.75 460 ILE A C 1
ATOM 3769 O O . ILE A 1 460 ? 22.828 13.195 -34.073 1.00 91.75 460 ILE A O 1
ATOM 3773 N N . GLY A 1 461 ? 21.940 14.384 -32.381 1.00 89.06 461 GLY A N 1
ATOM 3774 C CA . GLY A 1 461 ? 21.822 15.636 -33.130 1.00 89.06 461 GLY A CA 1
ATOM 3775 C C . GLY A 1 461 ? 23.162 16.115 -33.691 1.00 89.06 461 GLY A C 1
ATOM 3776 O O . GLY A 1 461 ? 23.271 16.374 -34.889 1.00 89.06 461 GLY A O 1
ATOM 3777 N N . LYS A 1 462 ? 24.204 16.148 -32.852 1.00 91.19 462 LYS A N 1
ATOM 3778 C CA . LYS A 1 462 ? 25.562 16.523 -33.262 1.00 91.19 462 LYS A CA 1
ATOM 3779 C C . LYS A 1 462 ? 26.107 15.621 -34.371 1.00 91.19 462 LYS A C 1
ATOM 3781 O O . LYS A 1 462 ? 26.684 16.119 -35.333 1.00 91.19 462 LYS A O 1
ATOM 3786 N N . PHE A 1 463 ? 25.899 14.309 -34.270 1.00 91.81 463 PHE A N 1
ATOM 3787 C CA . PHE A 1 463 ? 26.399 13.369 -35.270 1.00 91.81 463 PHE A CA 1
ATOM 3788 C C . PHE A 1 463 ? 25.819 13.648 -36.665 1.00 91.81 463 PHE A C 1
ATOM 3790 O O . PHE A 1 463 ? 26.559 13.688 -37.648 1.00 91.81 463 PHE A O 1
ATOM 3797 N N . PHE A 1 464 ? 24.506 13.886 -36.749 1.00 85.81 464 PHE A N 1
ATOM 3798 C CA . PHE A 1 464 ? 23.838 14.167 -38.022 1.00 85.81 464 PHE A CA 1
ATOM 3799 C C . PHE A 1 464 ? 24.133 15.565 -38.575 1.00 85.81 464 PHE A C 1
ATOM 3801 O O . PHE A 1 464 ? 24.200 15.725 -39.792 1.00 85.81 464 PHE A O 1
ATOM 3808 N N . LEU A 1 465 ? 24.296 16.569 -37.708 1.00 86.81 465 LEU A N 1
ATOM 3809 C CA . LEU A 1 465 ? 24.492 17.960 -38.129 1.00 86.81 465 LEU A CA 1
ATOM 3810 C C . LEU A 1 465 ? 25.958 18.313 -38.411 1.00 86.81 465 LEU A C 1
ATOM 3812 O O . LEU A 1 465 ? 26.225 19.099 -39.317 1.00 86.81 465 LEU A O 1
ATOM 3816 N N . GLU A 1 466 ? 26.900 17.762 -37.642 1.00 86.31 466 GLU A N 1
ATOM 3817 C CA . GLU A 1 466 ? 28.304 18.197 -37.646 1.00 86.31 466 GLU A CA 1
ATOM 3818 C C . GLU A 1 466 ? 29.282 17.103 -38.092 1.00 86.31 466 GLU A C 1
ATOM 3820 O O . GLU A 1 466 ? 30.200 17.380 -38.869 1.00 86.31 466 GLU A O 1
ATOM 3825 N N . ASP A 1 467 ? 29.125 15.871 -37.593 1.00 85.69 467 ASP A N 1
ATOM 3826 C CA . ASP A 1 467 ? 30.149 14.831 -37.767 1.00 85.69 467 ASP A CA 1
ATOM 3827 C C . ASP A 1 467 ? 30.069 14.139 -39.137 1.00 85.69 467 ASP A C 1
ATOM 3829 O O . ASP A 1 467 ? 31.108 13.792 -39.710 1.00 85.69 467 ASP A O 1
ATOM 3833 N N . LEU A 1 468 ? 28.859 13.945 -39.677 1.00 88.31 468 LEU A N 1
ATOM 3834 C CA . LEU A 1 468 ? 28.662 13.296 -40.972 1.00 88.31 468 LEU A CA 1
ATOM 3835 C C . LEU A 1 468 ? 29.158 14.195 -42.114 1.00 88.31 468 LEU A C 1
ATOM 3837 O O . LEU A 1 468 ? 28.675 15.312 -42.328 1.00 88.31 468 LEU A O 1
ATOM 3841 N N . ARG A 1 469 ? 30.127 13.700 -42.890 1.00 83.75 469 ARG A N 1
ATOM 3842 C CA . ARG A 1 469 ? 30.697 14.455 -44.008 1.00 83.75 469 ARG A CA 1
ATOM 3843 C C . ARG A 1 469 ? 29.791 14.347 -45.224 1.00 83.75 469 ARG A C 1
ATOM 3845 O O . ARG A 1 469 ? 29.428 13.254 -45.649 1.00 83.75 469 ARG A O 1
ATOM 3852 N N . HIS A 1 470 ? 29.454 15.492 -45.798 1.00 82.25 470 HIS A N 1
ATOM 3853 C CA . HIS A 1 470 ? 28.627 15.579 -46.993 1.00 82.25 470 HIS A CA 1
ATOM 3854 C C . HIS A 1 470 ? 29.526 15.771 -48.218 1.00 82.25 470 HIS A C 1
ATOM 3856 O O . HIS A 1 470 ? 30.445 16.594 -48.182 1.00 82.25 470 HIS A O 1
ATOM 3862 N N . ASP A 1 471 ? 29.264 15.029 -49.299 1.00 80.19 471 ASP A N 1
ATOM 3863 C CA . ASP A 1 471 ? 29.923 15.269 -50.587 1.00 80.19 471 ASP A CA 1
ATOM 3864 C C . ASP A 1 471 ? 29.457 16.631 -51.118 1.00 80.19 471 ASP A C 1
ATOM 3866 O O . ASP A 1 471 ? 28.294 16.810 -51.489 1.00 80.19 471 ASP A O 1
ATOM 3870 N N . THR A 1 472 ? 30.350 17.620 -51.081 1.00 77.81 472 THR A N 1
ATOM 3871 C CA . THR A 1 472 ? 30.057 18.975 -51.551 1.00 77.81 472 THR A CA 1
ATOM 3872 C C . THR A 1 472 ? 30.612 19.145 -52.962 1.00 77.81 472 THR A C 1
ATOM 3874 O O . THR A 1 472 ? 31.773 18.814 -53.212 1.00 77.81 472 THR A O 1
ATOM 3877 N N . PRO A 1 473 ? 29.819 19.658 -53.923 1.00 73.88 473 PRO A N 1
ATOM 3878 C CA . PRO A 1 473 ? 30.286 19.809 -55.293 1.00 73.88 473 PRO A CA 1
ATOM 3879 C C . PRO A 1 473 ? 31.490 20.754 -55.359 1.00 73.88 473 PRO A C 1
ATOM 3881 O O . PRO A 1 473 ? 31.360 21.962 -55.195 1.00 73.88 473 PRO A O 1
ATOM 3884 N N . THR A 1 474 ? 32.667 20.212 -55.664 1.00 73.56 474 THR A N 1
ATOM 3885 C CA . THR A 1 474 ? 33.901 21.005 -55.798 1.00 73.56 474 THR A CA 1
ATOM 3886 C C . THR A 1 474 ? 33.954 21.821 -57.092 1.00 73.56 474 THR A C 1
ATOM 3888 O O . THR A 1 474 ? 34.863 22.620 -57.284 1.00 73.56 474 THR A O 1
ATOM 3891 N N . GLY A 1 475 ? 33.025 21.590 -58.028 1.00 77.56 475 GLY A N 1
ATOM 3892 C CA . GLY A 1 475 ? 33.024 22.208 -59.362 1.00 77.56 475 GLY A CA 1
ATOM 3893 C C . GLY A 1 475 ? 34.136 21.707 -60.295 1.00 77.56 475 GLY A C 1
ATOM 3894 O O . GLY A 1 475 ? 34.150 22.050 -61.473 1.00 77.56 475 GLY A O 1
ATOM 3895 N N . LEU A 1 476 ? 35.041 20.853 -59.804 1.00 74.88 476 LEU A N 1
ATOM 3896 C CA . LEU A 1 476 ? 36.172 20.311 -60.565 1.00 74.88 476 LEU A CA 1
ATOM 3897 C C . LEU A 1 476 ? 35.806 19.075 -61.398 1.00 74.88 476 LEU A C 1
ATOM 3899 O O . LEU A 1 476 ? 36.612 18.619 -62.207 1.00 74.88 476 LEU A O 1
ATOM 3903 N N . THR A 1 477 ? 34.597 18.530 -61.216 1.00 81.44 477 THR A N 1
ATOM 3904 C CA . THR A 1 477 ? 34.112 17.393 -62.009 1.00 81.44 477 THR A CA 1
ATOM 3905 C C . THR A 1 477 ? 33.849 17.847 -63.445 1.00 81.44 477 THR A C 1
ATOM 3907 O O . THR A 1 477 ? 33.003 18.723 -63.642 1.00 81.44 477 THR A O 1
ATOM 3910 N N . PRO A 1 478 ? 34.498 17.249 -64.456 1.00 80.75 478 PRO A N 1
ATOM 3911 C CA . PRO A 1 478 ? 34.198 17.555 -65.845 1.00 80.75 478 PRO A CA 1
ATOM 3912 C C . PRO A 1 478 ? 32.733 17.249 -66.163 1.00 80.75 478 PRO A C 1
ATOM 3914 O O . PRO A 1 478 ? 32.205 16.198 -65.792 1.00 80.75 478 PRO A O 1
ATOM 3917 N N . ALA A 1 479 ? 32.069 18.166 -66.865 1.00 80.19 479 ALA A N 1
ATOM 3918 C CA . ALA A 1 479 ? 30.757 17.890 -67.435 1.00 80.19 479 ALA A CA 1
ATOM 3919 C C . ALA A 1 479 ? 30.875 16.794 -68.503 1.00 80.19 479 ALA A C 1
ATOM 3921 O O . ALA A 1 479 ? 31.891 16.695 -69.194 1.00 80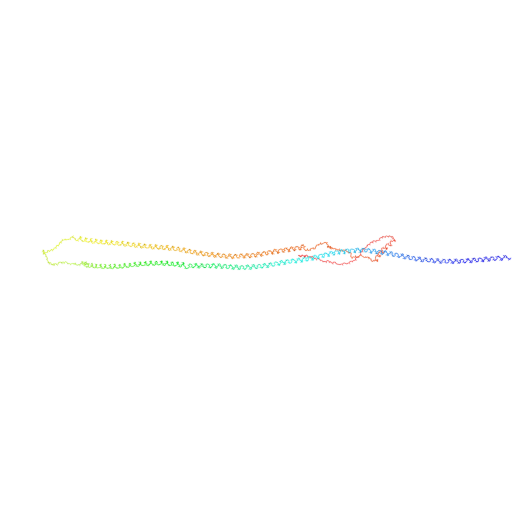.19 479 ALA A O 1
ATOM 3922 N N . ARG A 1 480 ? 29.817 15.996 -68.674 1.00 82.75 480 ARG A N 1
ATOM 3923 C CA . ARG A 1 480 ? 29.752 15.003 -69.750 1.00 82.75 480 ARG A CA 1
ATOM 3924 C C . ARG A 1 480 ? 29.858 15.722 -71.099 1.00 82.75 480 ARG A C 1
ATOM 3926 O O . ARG A 1 480 ? 29.034 16.581 -71.399 1.00 82.75 480 ARG A O 1
ATOM 3933 N N . LYS A 1 481 ? 30.875 15.380 -71.890 1.00 83.12 481 LYS A N 1
ATOM 3934 C CA . LYS A 1 481 ? 31.162 15.979 -73.200 1.00 83.12 481 LYS A CA 1
ATOM 3935 C C . LYS A 1 481 ? 31.340 14.895 -74.255 1.00 83.12 481 LYS A C 1
ATOM 3937 O O . LYS A 1 481 ? 31.808 13.800 -73.955 1.00 83.12 481 LYS A O 1
ATOM 3942 N N . GLU A 1 482 ? 30.988 15.224 -75.492 1.00 84.12 482 GLU A N 1
ATOM 3943 C CA . GLU A 1 482 ? 31.264 14.388 -76.658 1.00 84.12 482 GLU A CA 1
ATOM 3944 C C . GLU A 1 482 ? 32.539 14.870 -77.352 1.00 84.12 482 GLU A C 1
ATOM 3946 O O . GLU A 1 482 ? 32.617 15.997 -77.847 1.00 84.12 482 GLU A O 1
ATOM 3951 N N . TYR A 1 483 ? 33.557 14.013 -77.385 1.00 85.81 483 TYR A N 1
ATOM 3952 C CA . TYR A 1 483 ? 34.823 14.323 -78.039 1.00 85.81 483 TYR A CA 1
ATOM 3953 C C . TYR A 1 483 ? 34.729 14.043 -79.539 1.00 85.81 483 TYR A C 1
ATOM 3955 O O . TYR A 1 483 ? 34.404 12.933 -79.962 1.00 85.81 483 TYR A O 1
ATOM 3963 N N . HIS A 1 484 ? 35.048 15.055 -80.339 1.00 85.62 484 HIS A N 1
ATOM 3964 C CA . HIS A 1 484 ? 35.041 14.981 -81.794 1.00 85.62 484 HIS A CA 1
ATOM 3965 C C . HIS A 1 484 ? 36.482 14.937 -82.300 1.00 85.62 484 HIS A C 1
ATOM 3967 O O . HIS A 1 484 ? 37.278 15.811 -81.967 1.00 85.62 484 HIS A O 1
ATOM 3973 N N . TYR A 1 485 ? 36.824 13.925 -83.096 1.00 86.62 485 TYR A N 1
ATOM 3974 C CA . TYR A 1 485 ? 38.165 13.766 -83.658 1.00 86.62 485 TYR A CA 1
ATOM 3975 C C . TYR A 1 485 ? 38.130 13.102 -85.046 1.00 86.62 485 TYR A C 1
ATOM 3977 O O . TYR A 1 485 ? 37.190 12.354 -85.346 1.00 86.62 485 TYR A O 1
ATOM 3985 N N . PRO A 1 486 ? 39.135 13.354 -85.911 1.00 83.75 486 PRO A N 1
ATOM 3986 C CA . PRO A 1 486 ? 39.226 12.730 -87.228 1.00 83.75 486 PRO A CA 1
ATOM 3987 C C . PRO A 1 486 ? 39.311 11.203 -87.114 1.00 83.75 486 PRO A C 1
ATOM 3989 O O . PRO A 1 486 ? 40.199 10.666 -86.459 1.00 83.75 486 PRO A O 1
ATOM 3992 N N . ARG A 1 487 ? 38.393 10.487 -87.773 1.00 85.69 487 ARG A N 1
ATOM 3993 C CA . ARG A 1 487 ? 38.385 9.008 -87.811 1.00 85.69 487 ARG A CA 1
ATOM 3994 C C . ARG A 1 487 ? 39.116 8.422 -89.020 1.00 85.69 487 ARG A C 1
ATOM 3996 O O . ARG A 1 487 ? 39.247 7.207 -89.126 1.00 85.69 487 ARG A O 1
ATOM 4003 N N . ARG A 1 488 ? 39.529 9.271 -89.962 1.00 85.94 488 ARG A N 1
ATOM 4004 C CA . ARG A 1 488 ? 40.246 8.896 -91.183 1.00 85.94 488 ARG A CA 1
ATOM 4005 C C . ARG A 1 488 ? 41.400 9.864 -91.377 1.00 85.94 488 ARG A C 1
ATOM 4007 O O . ARG A 1 488 ? 41.182 11.072 -91.308 1.00 85.94 488 ARG A O 1
ATOM 4014 N N . LEU A 1 489 ? 42.585 9.317 -91.612 1.00 88.38 489 LEU A N 1
ATOM 4015 C CA . LEU A 1 489 ? 43.777 10.093 -91.915 1.00 88.38 489 LEU A CA 1
ATOM 4016 C C . LEU A 1 489 ? 43.849 10.353 -93.417 1.00 88.38 489 LEU A C 1
ATOM 4018 O O . LEU A 1 489 ? 43.516 9.468 -94.212 1.00 88.38 489 LEU A O 1
ATOM 4022 N N . VAL A 1 490 ? 44.255 11.559 -93.805 1.00 86.25 490 VAL A N 1
ATOM 4023 C CA . VAL A 1 490 ? 44.528 11.835 -95.220 1.00 86.25 490 VAL A CA 1
ATOM 4024 C C . VAL A 1 490 ? 45.775 11.078 -95.667 1.00 86.25 490 VAL A C 1
ATOM 4026 O O . VAL A 1 490 ? 46.705 10.868 -94.896 1.00 86.25 490 VAL A O 1
ATOM 4029 N N . ALA A 1 491 ? 45.784 10.623 -96.914 1.00 86.62 491 ALA A N 1
ATOM 4030 C CA . ALA A 1 491 ? 46.885 9.848 -97.465 1.00 86.62 491 ALA A CA 1
ATOM 4031 C C . ALA A 1 491 ? 47.225 10.357 -98.861 1.00 86.62 491 ALA A C 1
ATOM 4033 O O . ALA A 1 491 ? 46.329 10.659 -99.658 1.00 86.62 491 ALA A O 1
ATOM 4034 N N . THR A 1 492 ? 48.520 10.415 -99.167 1.00 87.38 492 THR A N 1
ATOM 4035 C CA . THR A 1 492 ? 48.978 10.813 -100.493 1.00 87.38 492 THR A CA 1
ATOM 4036 C C . THR A 1 492 ? 48.563 9.738 -101.494 1.00 87.38 492 THR A C 1
ATOM 4038 O O . THR A 1 492 ? 48.706 8.540 -101.243 1.00 87.38 492 THR A O 1
ATOM 4041 N N . SER A 1 493 ? 48.027 10.153 -102.642 1.00 83.81 493 SER A N 1
ATOM 4042 C CA . SER A 1 493 ? 47.718 9.219 -103.730 1.00 83.81 493 SER A CA 1
ATOM 4043 C C . SER A 1 493 ? 48.998 8.529 -104.242 1.00 83.81 493 SER A C 1
ATOM 4045 O O . SER A 1 493 ? 50.079 9.104 -104.121 1.00 83.81 493 SER A O 1
ATOM 4047 N N . PRO A 1 494 ? 48.911 7.326 -104.840 1.00 88.00 494 PRO A N 1
ATOM 4048 C CA . PRO A 1 494 ? 50.072 6.657 -105.434 1.00 88.00 494 PRO A CA 1
ATOM 4049 C C . PRO A 1 494 ? 50.815 7.566 -106.421 1.00 88.00 494 PRO A C 1
ATOM 4051 O O . PRO A 1 494 ? 50.169 8.313 -107.165 1.00 88.00 494 PRO A O 1
ATOM 4054 N N . HIS A 1 495 ? 52.152 7.513 -106.423 1.00 88.12 495 HIS A N 1
ATOM 4055 C CA . HIS A 1 495 ? 52.997 8.435 -107.197 1.00 88.12 495 HIS A CA 1
ATOM 4056 C C . HIS A 1 495 ? 52.665 8.385 -108.685 1.00 88.12 495 HIS A C 1
ATOM 4058 O O . HIS A 1 495 ? 52.587 9.432 -109.318 1.00 88.12 495 HIS A O 1
ATOM 4064 N N . GLU A 1 496 ? 52.355 7.203 -109.219 1.00 83.06 496 GLU A N 1
ATOM 4065 C CA . GLU A 1 496 ? 51.963 7.011 -110.616 1.00 83.06 496 GLU A CA 1
ATOM 4066 C C . GLU A 1 496 ? 50.717 7.829 -110.959 1.00 83.06 496 GLU A C 1
ATOM 4068 O O . GLU A 1 496 ? 50.663 8.465 -112.006 1.00 83.06 496 GLU A O 1
ATOM 4073 N N . ARG A 1 497 ? 49.731 7.880 -110.052 1.00 83.56 497 ARG A N 1
ATOM 4074 C CA . ARG A 1 497 ? 48.502 8.665 -110.250 1.00 83.56 497 ARG A CA 1
ATOM 4075 C C . ARG A 1 497 ? 48.749 10.164 -110.114 1.00 83.56 497 ARG A C 1
ATOM 4077 O O . ARG A 1 497 ? 48.043 10.944 -110.747 1.00 83.56 497 ARG A O 1
ATOM 4084 N N . ILE A 1 498 ? 49.708 10.576 -109.288 1.00 85.12 498 ILE A N 1
ATOM 4085 C CA . ILE A 1 498 ? 50.073 11.990 -109.120 1.00 85.12 498 ILE A CA 1
ATOM 4086 C C . ILE A 1 498 ? 50.849 12.484 -110.341 1.00 85.12 498 ILE A C 1
ATOM 4088 O O . ILE A 1 498 ? 50.478 13.508 -110.908 1.00 85.12 498 ILE A O 1
ATOM 4092 N N . ILE A 1 499 ? 51.860 11.728 -110.782 1.00 85.50 499 ILE A N 1
ATOM 4093 C CA . ILE A 1 499 ? 52.639 12.018 -111.991 1.00 85.50 499 ILE A CA 1
ATOM 4094 C C . ILE A 1 499 ? 51.731 11.989 -113.220 1.00 85.50 499 ILE A C 1
ATOM 4096 O O . ILE A 1 499 ? 51.812 12.886 -114.052 1.00 85.50 499 ILE A O 1
ATOM 4100 N N . GLN A 1 500 ? 50.830 11.007 -113.334 1.00 83.75 500 GLN A N 1
ATOM 4101 C CA . GLN A 1 500 ? 49.878 10.946 -114.442 1.00 83.75 500 GLN A CA 1
ATOM 4102 C C . GLN A 1 500 ? 49.019 12.214 -114.510 1.00 83.75 500 GLN A C 1
ATOM 4104 O O . GLN A 1 500 ? 48.928 12.823 -115.570 1.00 83.75 500 GLN A O 1
ATOM 4109 N N . ARG A 1 501 ? 48.453 12.659 -113.380 1.00 83.56 501 ARG A N 1
ATOM 4110 C CA . ARG A 1 501 ? 47.679 13.909 -113.327 1.00 83.56 501 ARG A CA 1
ATOM 4111 C C . ARG A 1 501 ? 48.532 15.132 -113.665 1.00 83.56 501 ARG A C 1
ATOM 4113 O O . ARG A 1 501 ? 48.056 16.007 -114.373 1.00 83.56 501 ARG A O 1
ATOM 4120 N N . PHE A 1 502 ? 49.776 15.192 -113.192 1.00 85.75 502 PHE A N 1
ATOM 4121 C CA . PHE A 1 502 ? 50.703 16.284 -113.509 1.00 85.75 502 PHE A CA 1
ATOM 4122 C C . PHE A 1 502 ? 51.025 16.346 -115.006 1.00 85.75 502 PHE A C 1
ATOM 4124 O O . PHE A 1 502 ? 50.927 17.405 -115.619 1.00 85.75 502 PHE A O 1
ATOM 4131 N N . ARG A 1 503 ? 51.314 15.193 -115.624 1.00 83.06 503 ARG A N 1
ATOM 4132 C CA . ARG A 1 503 ? 51.523 15.077 -117.072 1.00 83.06 503 ARG A CA 1
ATOM 4133 C C . ARG A 1 503 ? 50.270 15.482 -117.845 1.00 83.06 503 ARG A C 1
ATOM 4135 O O . ARG A 1 503 ? 50.384 16.249 -118.788 1.00 83.06 503 ARG A O 1
ATOM 4142 N N . GLU A 1 504 ? 49.086 15.011 -117.451 1.00 80.75 504 GLU A N 1
ATOM 4143 C CA . GLU A 1 504 ? 47.808 15.382 -118.085 1.00 80.75 504 GLU A CA 1
ATOM 4144 C C . GLU A 1 504 ? 47.536 16.896 -118.028 1.00 80.75 504 GLU A C 1
ATOM 4146 O O . GLU A 1 504 ? 47.012 17.456 -118.992 1.00 80.75 504 GLU A O 1
ATOM 4151 N N . ILE A 1 505 ? 47.923 17.562 -116.934 1.00 77.62 505 ILE A N 1
ATOM 4152 C CA . ILE A 1 505 ? 47.834 19.022 -116.783 1.00 77.62 505 ILE A CA 1
ATOM 4153 C C . ILE A 1 505 ? 48.825 19.720 -117.731 1.00 77.62 505 ILE A C 1
ATOM 4155 O O . ILE A 1 505 ? 48.404 20.547 -118.536 1.00 77.62 505 ILE A O 1
ATOM 4159 N N . ASN A 1 506 ? 50.099 19.316 -117.738 1.00 70.06 506 ASN A N 1
ATOM 4160 C CA . ASN A 1 506 ? 51.128 19.942 -118.582 1.00 70.06 506 ASN A CA 1
ATOM 4161 C C . ASN A 1 506 ? 50.939 19.672 -120.093 1.00 70.06 506 ASN A C 1
ATOM 4163 O O . ASN A 1 506 ? 51.302 20.507 -120.923 1.00 70.06 506 ASN A O 1
ATOM 4167 N N . TYR A 1 507 ? 50.356 18.526 -120.480 1.00 63.56 507 TYR A N 1
ATOM 4168 C CA . TYR A 1 507 ? 50.026 18.220 -121.881 1.00 63.56 507 TYR A CA 1
ATOM 4169 C C . TYR A 1 507 ? 48.903 19.113 -122.423 1.00 63.56 507 TYR A C 1
ATOM 4171 O O . TYR A 1 507 ? 48.980 19.519 -123.580 1.00 63.56 507 TYR A O 1
ATOM 4179 N N . ARG A 1 508 ? 47.891 19.450 -121.606 1.00 59.31 508 ARG A N 1
ATOM 4180 C CA . ARG A 1 508 ? 46.847 20.415 -122.000 1.00 59.31 508 ARG A CA 1
ATOM 4181 C C . ARG A 1 508 ? 47.413 21.816 -122.210 1.00 59.31 508 ARG A C 1
ATOM 4183 O O . ARG A 1 508 ? 47.000 22.500 -123.130 1.00 59.31 508 ARG A O 1
ATOM 4190 N N . GLU A 1 509 ? 48.391 22.217 -121.406 1.00 55.62 509 GLU A N 1
ATOM 4191 C CA . GLU A 1 509 ? 49.011 23.542 -121.522 1.00 55.62 509 GLU A CA 1
ATOM 4192 C C . GLU A 1 509 ? 49.985 23.661 -122.715 1.00 55.62 509 GLU A C 1
ATOM 4194 O O . GLU A 1 509 ? 50.291 24.771 -123.142 1.00 55.62 509 GLU A O 1
ATOM 4199 N N . SER A 1 510 ? 50.431 22.539 -123.304 1.00 50.69 510 SER A N 1
ATOM 4200 C CA . SER A 1 510 ? 51.394 22.518 -124.422 1.00 50.69 510 SER A CA 1
ATOM 4201 C C . SER A 1 510 ? 50.775 22.329 -125.822 1.00 50.69 510 SER A C 1
ATOM 4203 O O . SER A 1 510 ? 51.479 22.542 -126.808 1.00 50.69 510 SER A O 1
ATOM 4205 N N . SER A 1 511 ? 49.498 21.927 -125.955 1.00 47.66 511 SER A N 1
ATOM 4206 C CA . SER A 1 511 ? 48.847 21.675 -127.263 1.00 47.66 511 SER A CA 1
ATOM 4207 C C . SER A 1 511 ? 47.944 22.799 -127.783 1.00 47.66 511 SER A C 1
ATOM 4209 O O . SER A 1 511 ? 47.386 22.663 -128.868 1.00 47.66 511 SER A O 1
ATOM 4211 N N . ASP A 1 512 ? 47.809 23.905 -127.053 1.00 40.72 512 ASP A N 1
ATOM 4212 C CA . ASP A 1 512 ? 46.793 24.934 -127.328 1.00 40.72 512 ASP A CA 1
ATOM 4213 C C . ASP A 1 512 ? 47.337 26.164 -128.093 1.00 40.72 512 ASP A C 1
ATOM 4215 O O . ASP A 1 512 ? 46.870 27.284 -127.902 1.00 40.72 512 ASP A O 1
ATOM 4219 N N . ASN A 1 513 ? 48.298 25.967 -129.008 1.00 40.47 513 ASN A N 1
ATOM 4220 C CA . ASN A 1 513 ? 48.797 27.007 -129.924 1.00 40.47 513 ASN A CA 1
ATOM 4221 C C . ASN A 1 513 ? 48.796 26.523 -131.392 1.00 40.47 513 ASN A C 1
ATOM 4223 O O . ASN A 1 513 ? 49.850 26.190 -131.918 1.00 40.47 513 ASN A O 1
ATOM 4227 N N . GLU A 1 514 ? 47.612 26.447 -132.020 1.00 36.41 514 GLU A N 1
ATOM 4228 C CA . GLU A 1 514 ? 47.310 26.791 -133.436 1.00 36.41 514 GLU A CA 1
ATOM 4229 C C . GLU A 1 514 ? 45.953 26.195 -133.889 1.00 36.41 514 GLU A C 1
ATOM 4231 O O . GLU A 1 514 ? 45.867 25.059 -134.350 1.00 36.41 514 GLU A O 1
ATOM 4236 N N . SER A 1 515 ? 44.870 26.972 -133.755 1.00 33.16 515 SER A N 1
ATOM 4237 C CA . SER A 1 515 ? 43.804 27.219 -134.757 1.00 33.16 515 SER A CA 1
ATOM 4238 C C . SER A 1 515 ? 42.505 27.699 -134.093 1.00 33.16 515 SER A C 1
ATOM 4240 O O . SER A 1 515 ? 42.034 27.167 -133.092 1.00 33.16 515 SER A O 1
ATOM 4242 N N . GLU A 1 516 ? 41.966 28.781 -134.647 1.00 34.91 516 GLU A N 1
ATOM 4243 C CA . GLU A 1 516 ? 40.819 29.539 -134.159 1.00 34.91 516 GLU A CA 1
ATOM 4244 C C . GLU A 1 516 ? 39.468 28.800 -134.223 1.00 34.91 516 GLU A C 1
ATOM 4246 O O . GLU A 1 516 ? 39.205 27.990 -135.107 1.00 34.91 516 GLU A O 1
ATOM 4251 N N . ASN A 1 517 ? 38.556 29.326 -133.397 1.00 30.86 517 ASN A N 1
ATOM 4252 C CA . ASN A 1 517 ? 37.119 29.517 -133.631 1.00 30.86 517 ASN A CA 1
ATOM 4253 C C . ASN A 1 517 ? 36.095 28.440 -133.210 1.00 30.86 517 ASN A C 1
ATOM 4255 O O . ASN A 1 517 ? 35.875 27.426 -133.857 1.00 30.86 517 ASN A O 1
ATOM 4259 N N . SER A 1 518 ? 35.276 28.895 -132.253 1.00 29.36 518 SER A N 1
ATOM 4260 C CA . SER A 1 518 ? 33.805 28.835 -132.223 1.00 29.36 518 SER A CA 1
ATOM 4261 C C . SER A 1 518 ? 33.055 27.570 -131.766 1.00 29.36 518 SER A C 1
ATOM 4263 O O . SER A 1 518 ? 32.764 26.680 -132.548 1.00 29.36 518 SER A O 1
ATOM 4265 N N . ILE A 1 519 ? 32.528 27.686 -130.534 1.00 34.69 519 ILE A N 1
ATOM 4266 C CA . ILE A 1 519 ? 31.085 27.730 -130.185 1.00 34.69 519 ILE A CA 1
ATOM 4267 C C . ILE A 1 519 ? 30.233 26.431 -130.288 1.00 34.69 519 ILE A C 1
ATOM 4269 O O . ILE A 1 519 ? 30.119 25.826 -131.346 1.00 34.69 519 ILE A O 1
ATOM 4273 N N . LYS A 1 520 ? 29.443 26.212 -129.203 1.00 28.30 520 LYS A N 1
ATOM 4274 C CA . LYS A 1 520 ? 28.259 25.319 -128.976 1.00 28.30 520 LYS A CA 1
ATOM 4275 C C . LYS A 1 520 ? 28.581 23.853 -128.634 1.00 28.30 520 LYS A C 1
ATOM 4277 O O . LYS A 1 520 ? 29.572 23.328 -129.102 1.00 28.30 520 LYS A O 1
ATOM 4282 N N . MET A 1 521 ? 27.828 23.101 -127.819 1.00 25.44 521 MET A N 1
ATOM 4283 C CA . MET A 1 521 ? 26.434 23.127 -127.321 1.00 25.44 521 MET A CA 1
ATOM 4284 C C . MET A 1 521 ? 26.391 22.118 -126.132 1.00 25.44 521 MET A C 1
ATOM 4286 O O . MET A 1 521 ? 27.086 21.113 -126.189 1.00 25.44 521 MET A O 1
ATOM 4290 N N . GLU A 1 522 ? 25.837 22.410 -124.953 1.00 27.59 522 GLU A N 1
ATOM 4291 C CA . GLU A 1 522 ? 24.425 22.248 -124.539 1.00 27.59 522 GLU A CA 1
ATOM 4292 C C . GLU A 1 522 ? 23.931 20.797 -124.250 1.00 27.59 522 GLU A C 1
ATOM 4294 O O . GLU A 1 522 ? 24.124 19.884 -125.044 1.00 27.59 522 GLU A O 1
ATOM 4299 N N . CYS A 1 523 ? 23.200 20.675 -123.123 1.00 24.50 523 CYS A N 1
ATOM 4300 C CA . CYS A 1 523 ? 22.107 19.731 -122.783 1.00 24.50 523 CYS A CA 1
ATOM 4301 C C . CYS A 1 523 ? 22.346 18.297 -122.211 1.00 24.50 523 CYS A C 1
ATOM 4303 O O . CYS A 1 523 ? 22.640 17.343 -122.920 1.00 24.50 523 CYS A O 1
ATOM 4305 N N . ILE A 1 524 ? 22.037 18.150 -120.901 1.00 37.12 524 ILE A N 1
ATOM 4306 C CA . ILE A 1 524 ? 21.037 17.250 -120.222 1.00 37.12 524 ILE A CA 1
ATOM 4307 C C . ILE A 1 524 ? 20.151 16.437 -121.224 1.00 37.12 524 ILE A C 1
ATOM 4309 O O . ILE A 1 524 ? 19.761 17.091 -122.190 1.00 37.12 524 ILE A O 1
ATOM 4313 N N . PRO A 1 525 ? 19.665 15.159 -121.038 1.00 46.31 525 PRO A N 1
ATOM 4314 C CA . PRO A 1 525 ? 19.030 14.633 -119.803 1.00 46.31 525 PRO A CA 1
ATOM 4315 C C . PRO A 1 525 ? 18.881 13.080 -119.554 1.00 46.31 525 PRO A C 1
ATOM 4317 O O . PRO A 1 525 ? 19.072 12.245 -120.424 1.00 46.31 525 PRO A O 1
ATOM 4320 N N . ARG A 1 526 ? 18.389 12.755 -118.336 1.00 29.47 526 ARG A N 1
ATOM 4321 C CA . ARG A 1 526 ? 17.347 11.764 -117.904 1.00 29.47 526 ARG A CA 1
ATOM 4322 C C . ARG A 1 526 ? 17.386 10.222 -118.156 1.00 29.47 526 ARG A C 1
ATOM 4324 O O . ARG A 1 526 ? 17.365 9.750 -119.279 1.00 29.47 526 ARG A O 1
ATOM 4331 N N . PHE A 1 527 ? 17.061 9.535 -117.039 1.00 3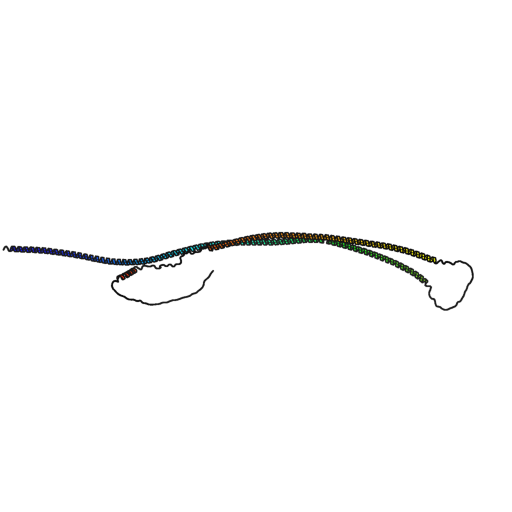2.25 527 PHE A N 1
ATOM 4332 C CA . PHE A 1 527 ? 16.175 8.359 -116.800 1.00 32.25 527 PHE A CA 1
ATOM 4333 C C . PHE A 1 527 ? 16.619 6.909 -117.093 1.00 32.25 527 PHE A C 1
ATOM 4335 O O . PHE A 1 527 ? 16.872 6.538 -118.230 1.00 32.25 527 PHE A O 1
ATOM 4342 N N . THR A 1 528 ? 16.524 6.043 -116.063 1.00 31.05 528 THR A N 1
ATOM 4343 C CA . THR A 1 528 ? 15.548 4.917 -115.874 1.00 31.05 528 THR A CA 1
ATOM 4344 C C . THR A 1 528 ? 15.899 4.150 -114.567 1.00 31.05 528 THR A C 1
ATOM 4346 O O . THR A 1 528 ? 17.075 3.977 -114.278 1.00 31.05 528 THR A O 1
ATOM 4349 N N . SER A 1 529 ? 14.988 3.998 -113.582 1.00 30.84 529 SER A N 1
ATOM 4350 C CA . SER A 1 529 ? 14.036 2.870 -113.330 1.00 30.84 529 SER A CA 1
ATOM 4351 C C . SER A 1 529 ? 14.764 1.550 -112.971 1.00 30.84 529 SER A C 1
ATOM 4353 O O . SER A 1 529 ? 15.644 1.165 -113.718 1.00 30.84 529 SER A O 1
ATOM 4355 N N . GLN A 1 530 ? 14.553 0.808 -111.866 1.00 31.92 530 GLN A N 1
ATOM 4356 C CA . GLN A 1 530 ? 13.345 0.230 -111.232 1.00 31.92 530 GLN A CA 1
ATOM 4357 C C . GLN A 1 530 ? 13.717 -0.359 -109.831 1.00 31.92 530 GLN A C 1
ATOM 4359 O O . GLN A 1 530 ? 14.825 -0.855 -109.673 1.00 31.92 530 GLN A O 1
ATOM 4364 N N . ILE A 1 531 ? 12.932 -0.133 -108.760 1.00 31.00 531 ILE A N 1
ATOM 4365 C CA . ILE A 1 531 ? 11.935 -1.018 -108.073 1.00 31.00 531 ILE A CA 1
ATOM 4366 C C . ILE A 1 531 ? 12.486 -2.215 -107.250 1.00 31.00 531 ILE A C 1
ATOM 4368 O O . ILE A 1 531 ? 13.027 -3.144 -107.832 1.00 31.00 531 ILE A O 1
ATOM 4372 N N . TRP A 1 532 ? 12.205 -2.212 -105.926 1.00 28.61 532 TRP A N 1
ATOM 4373 C CA . TRP A 1 532 ? 11.568 -3.248 -105.044 1.00 28.61 532 TRP A CA 1
ATOM 4374 C C . TRP A 1 532 ? 11.812 -2.830 -103.566 1.00 28.61 532 TRP A C 1
ATOM 4376 O O . TRP A 1 532 ? 12.964 -2.671 -103.185 1.00 28.61 532 TRP A O 1
ATOM 4386 N N . ILE A 1 533 ? 10.855 -2.313 -102.775 1.00 33.03 533 ILE A N 1
ATOM 4387 C CA . ILE A 1 533 ? 9.668 -2.879 -102.072 1.00 33.03 533 ILE A CA 1
ATOM 4388 C C . ILE A 1 533 ? 10.003 -3.880 -100.937 1.00 33.03 533 ILE A C 1
ATOM 4390 O O . ILE A 1 533 ? 10.766 -4.816 -101.155 1.00 33.03 533 ILE A O 1
ATOM 4394 N N . CYS A 1 534 ? 9.311 -3.669 -99.793 1.00 29.89 534 CYS A N 1
ATOM 4395 C CA . CYS A 1 534 ? 9.059 -4.509 -98.595 1.00 29.89 534 CYS A CA 1
ATOM 4396 C C . CYS A 1 534 ? 9.877 -4.129 -97.340 1.00 29.89 534 CYS A C 1
ATOM 4398 O O . CYS A 1 534 ? 11.094 -4.078 -97.429 1.00 29.89 534 CYS A O 1
ATOM 4400 N N . PHE A 1 535 ? 9.354 -3.904 -96.122 1.00 30.42 535 PHE A N 1
ATOM 4401 C CA . PHE A 1 535 ? 8.029 -3.981 -95.451 1.00 30.42 535 PHE A CA 1
ATOM 4402 C C . PHE A 1 535 ? 8.226 -3.201 -94.101 1.00 30.42 535 PHE A C 1
ATOM 4404 O O . PHE A 1 535 ? 9.301 -3.331 -93.518 1.00 30.42 535 PHE A O 1
ATOM 4411 N N . THR A 1 536 ? 7.419 -2.212 -93.667 1.00 34.44 536 THR A N 1
ATOM 4412 C CA . THR A 1 536 ? 6.218 -2.317 -92.777 1.00 34.44 536 THR A CA 1
ATOM 4413 C C . THR A 1 536 ? 6.371 -3.349 -91.639 1.00 34.44 536 THR A C 1
ATOM 4415 O O . THR A 1 536 ? 6.817 -4.458 -91.891 1.00 34.44 536 THR A O 1
ATOM 4418 N N . ASP A 1 537 ? 6.008 -3.144 -90.371 1.00 31.33 537 ASP A N 1
ATOM 4419 C CA . ASP A 1 537 ? 5.176 -2.150 -89.689 1.00 31.33 537 ASP A CA 1
ATOM 4420 C C . ASP A 1 537 ? 5.299 -2.342 -88.157 1.00 31.33 537 ASP A C 1
ATOM 4422 O O . ASP A 1 537 ? 5.777 -3.375 -87.693 1.00 31.33 537 ASP A O 1
ATOM 4426 N N . LEU A 1 538 ? 4.843 -1.317 -87.424 1.00 32.38 538 LEU A N 1
ATOM 4427 C CA . LEU A 1 538 ? 4.146 -1.284 -86.121 1.00 32.38 538 LEU A CA 1
ATOM 4428 C C . LEU A 1 538 ? 4.151 -2.522 -85.187 1.00 32.38 538 LEU A C 1
ATOM 4430 O O . LEU A 1 538 ? 3.862 -3.627 -85.623 1.00 32.38 538 LEU A O 1
ATOM 4434 N N . TYR A 1 539 ? 4.213 -2.286 -83.861 1.00 32.03 539 TYR A N 1
ATOM 4435 C CA . TYR A 1 539 ? 3.054 -2.445 -82.943 1.00 32.03 539 TYR A CA 1
ATOM 4436 C C . TYR A 1 539 ? 3.350 -2.019 -81.475 1.00 32.03 539 TYR A C 1
ATOM 4438 O O . TYR A 1 539 ? 4.340 -2.450 -80.897 1.00 32.03 539 TYR A O 1
ATOM 4446 N N . TYR A 1 540 ? 2.415 -1.223 -80.913 1.00 34.41 540 TYR A N 1
ATOM 4447 C CA . TYR A 1 540 ? 1.887 -1.139 -79.520 1.00 34.41 540 TYR A CA 1
ATOM 4448 C C . TYR A 1 540 ? 2.826 -0.837 -78.323 1.00 34.41 540 TYR A C 1
ATOM 4450 O O . TYR A 1 540 ? 3.798 -1.539 -78.098 1.00 34.41 540 TYR A O 1
ATOM 4458 N N . VAL A 1 541 ? 2.656 0.249 -77.541 1.00 36.78 541 VAL A N 1
ATOM 4459 C CA . VAL A 1 541 ? 1.569 0.656 -76.595 1.00 36.78 541 VAL A CA 1
ATOM 4460 C C . VAL A 1 541 ? 1.379 -0.320 -75.422 1.00 36.78 541 VAL A C 1
ATOM 4462 O O . VAL A 1 541 ? 0.973 -1.450 -75.658 1.00 36.78 541 VAL A O 1
ATOM 4465 N N . VAL A 1 542 ? 1.607 0.145 -74.177 1.00 33.19 542 VAL A N 1
ATOM 4466 C CA . VAL A 1 542 ? 0.657 0.144 -73.030 1.00 33.19 542 VAL A CA 1
ATOM 4467 C C . VAL A 1 542 ? 1.284 0.831 -71.792 1.00 33.19 542 VAL A C 1
ATOM 4469 O O . VAL A 1 542 ? 2.478 0.732 -71.529 1.00 33.19 542 VAL A O 1
ATOM 4472 N N . GLU A 1 543 ? 0.420 1.568 -71.093 1.00 35.53 543 GLU A N 1
ATOM 4473 C CA . GLU A 1 543 ? 0.545 2.365 -69.863 1.00 35.53 543 GLU A CA 1
ATOM 4474 C C . GLU A 1 543 ? 0.857 1.604 -68.549 1.00 35.53 543 GLU A C 1
ATOM 4476 O O . GLU A 1 543 ? 0.739 0.383 -68.482 1.00 35.53 543 GLU A O 1
ATOM 4481 N N . LYS A 1 544 ? 1.037 2.422 -67.484 1.00 34.22 544 LYS A N 1
ATOM 4482 C CA . LYS A 1 544 ? 0.917 2.191 -66.017 1.00 34.22 544 LYS A CA 1
ATOM 4483 C C . LYS A 1 544 ? 2.188 1.731 -65.297 1.00 34.22 544 LYS A C 1
ATOM 4485 O O . LYS A 1 544 ? 2.889 0.864 -65.787 1.00 34.22 544 LYS A O 1
ATOM 4490 N N . GLU A 1 545 ? 2.558 2.188 -64.100 1.00 39.09 545 GLU A N 1
ATOM 4491 C CA . GLU A 1 545 ? 2.115 3.185 -63.101 1.00 39.09 545 GLU A CA 1
ATOM 4492 C C . GLU A 1 545 ? 3.298 3.318 -62.091 1.00 39.09 545 GLU A C 1
ATOM 4494 O O . GLU A 1 545 ? 4.231 2.511 -62.153 1.00 39.09 545 GLU A O 1
ATOM 4499 N N . PRO A 1 546 ? 3.316 4.297 -61.163 1.00 48.72 546 PRO A N 1
ATOM 4500 C CA . PRO A 1 546 ? 4.441 4.540 -60.261 1.00 48.72 546 PRO A CA 1
ATOM 4501 C C . PRO A 1 546 ? 4.341 3.716 -58.967 1.00 48.72 546 PRO A C 1
ATOM 4503 O O . PRO A 1 546 ? 3.276 3.626 -58.359 1.00 48.72 546 PRO A O 1
ATOM 4506 N N . ILE A 1 547 ? 5.470 3.181 -58.493 1.00 38.66 547 ILE A N 1
ATOM 4507 C CA . ILE A 1 547 ? 5.570 2.596 -57.151 1.00 38.66 547 ILE A CA 1
ATOM 4508 C C . ILE A 1 547 ? 6.219 3.611 -56.214 1.00 38.66 547 ILE A C 1
ATOM 4510 O O . ILE A 1 547 ? 7.386 3.974 -56.337 1.00 38.66 547 ILE A O 1
ATOM 4514 N N . ASN A 1 548 ? 5.383 4.048 -55.285 1.00 44.09 548 ASN A N 1
ATOM 4515 C CA . ASN A 1 548 ? 5.662 4.815 -54.090 1.00 44.09 548 ASN A CA 1
ATOM 4516 C C . ASN A 1 548 ? 6.026 3.814 -52.981 1.00 44.09 548 ASN A C 1
ATOM 4518 O O . ASN A 1 548 ? 5.196 2.954 -52.691 1.00 44.09 548 ASN A O 1
ATOM 4522 N N . ILE A 1 549 ? 7.207 3.900 -52.360 1.00 46.88 549 ILE A N 1
ATOM 4523 C CA . ILE A 1 549 ? 7.477 3.250 -51.065 1.00 46.88 549 ILE A CA 1
ATOM 4524 C C . ILE A 1 549 ? 8.370 4.175 -50.227 1.00 46.88 549 ILE A C 1
ATOM 4526 O O . ILE A 1 549 ? 9.515 4.427 -50.591 1.00 46.88 549 ILE A O 1
ATOM 4530 N N . ILE A 1 550 ? 7.724 4.706 -49.182 1.00 50.72 550 ILE A N 1
ATOM 4531 C CA . ILE A 1 550 ? 8.141 4.937 -47.782 1.00 50.72 550 ILE A CA 1
ATOM 4532 C C . ILE A 1 550 ? 9.642 4.884 -47.492 1.00 50.72 550 ILE A C 1
ATOM 4534 O O . ILE A 1 550 ? 10.243 3.801 -47.675 1.00 50.72 550 ILE A O 1
#

Secondary structure (DSSP, 8-state):
--TTHHHHHHHHHHHHHHHHHHHHHHHHHHHHHHHHHHHHHHHHHHHHHHHHHHHHHHHHHHHHHHHHHHHHHHHHHHHHHHHHHHHHHHHHHHHHHHHHHHHHHHHHHHHHHHHHHHHHHHHHHHHHHHHHHHHHHHHHHHHHHHHHHHHHHHHHHHHHHHHHHHHHHHHHHHHHHHHHHHHHHHHHHHHHHHHHHHHHHHHIIIIIHHHHHHHHHHHHHHHHHHHHHHHHHHHHHHHHHHHHHHHHHHHHHHHHHHHHHHHHHHHHHHHHHHHHTTSS-S-----------------------------------TTHHHHHHHHHHHHHHHHHHHHHHHHHHHHHHHHHHHHHHHHHHHHHHHHHHHHHHHHHHHHHHHHHHHHHHHHHHHHHHHHHHHHHHHHHHHHHHHHHHHHHHHHHHHHHHHHHHHHHHHHHHHHHHHHHHHHHHHHHHHHHHHIIIIISPP----S-SPPP------SS---PPPHHHHHHHHHHHHHHHHS--S------------------------------------

Foldseek 3Di:
DPVPVVVVVVVVVVVVVVVVVVVVVVVVVVVVVVVVVVVVVVVVVVVVVVVVVVVVVVVVVVVVVVVVVVVVLVVVLVVLLVVLVVVQVVQLVVQVVLVVVLVVVVVLQVVLVVVVVVVVVVLVVLLVVLVVVLVVVLVVLVVVLVVLVVVLVVVVVVLVVVLVVLVVVVVVVVVVLVVVLVVVLVCLVVVLVVVLVVVVCCVVPPPDVVVVVVVVVVVVVVVVVVVVVVVVVVVVVVVVVVVVVVVVVVVVVVVVVVVVVVVVVVVVVVVVVVVVVPPDDDDDDDDDDDDDDDDDDDDDDDDDDDDDDDDDDDDPPPPVVVVVVVVVVVVVVCVVVVVVVVVVVVVCVVVVVVVVVVVVVVVVVVVVVVVVVVVVVVVVVVVVVVVVVVVVVVVVVSVVVSVVSVVVSVVVSVVSVVVSVVVVVVVVVVSVVSVVVSVVVVVVSVVVSVVSVVVSVVSVVCCVPPVNDDPDPPVSNDDDDDRDHDPDRRDRDPSVVSSVVVVVVVVVVPPPPDDDDDDDDDDDDDDDDDDDDDDDDDDDDDDDDDDDDD